Protein AF-0000000079078529 (afdb_homodimer)

Secondary structure (DSSP, 8-state):
----GGG-S--HHHHHHHHHHHHHHHHHH------STHHHHHHHHHHHHHHHHHTTS-TTPPPP--S-HHHHHHHHHHHHHHHHHTTSHHHHHHHHHHHHHHHHHHHHHHHHGGGTTHHHHHTT-TTS---THHHHHHHHHHHT-S-HHHHHHHHHHHHHHHHHHHHH-S-GGGGGGSHHHHHHHHHHHHHTT-SSHHHHHHHHHHHHHH-/----GGG-S--HHHHHHHHHHHHHHHHHH------STHHHHHHHHHHHHHHHHHTTS-TTPPPP--S-HHHHHHHHHHHHHHHHHTTSHHHHHHHHHHHHHHHHHHHHHHHHGGGTTHHHHHTT-TTS---THHHHHHHHHHHT-SSHHHHHHHHHHHHHHHHHHHHH-S-GGGGGGSHHHHHHHHHHHHHTT-SSHHHHHHHHHHHHHH-

Solvent-accessible surface area (backbone atoms only — not comparable to full-atom values): 22325 Å² total; per-residue (Å²): 131,81,77,59,73,86,63,65,39,54,49,73,67,50,50,47,31,43,44,52,36,22,50,51,57,53,55,72,60,51,47,93,65,72,77,51,79,68,34,59,64,56,43,30,57,54,40,47,58,51,52,57,51,48,74,72,46,66,89,77,54,63,61,57,67,50,84,51,56,68,51,32,46,43,51,40,26,26,50,43,44,49,46,53,43,48,54,32,71,84,45,19,76,76,41,44,66,56,49,54,50,49,47,43,48,38,42,55,48,26,69,40,30,74,70,69,42,40,35,68,62,38,39,88,50,68,85,54,42,74,41,35,52,44,57,46,52,42,34,46,52,24,20,52,37,86,48,65,56,40,29,46,41,27,48,55,46,34,42,45,42,42,52,49,46,64,69,41,49,91,48,78,84,50,46,72,72,35,33,48,52,38,50,42,53,52,55,33,53,52,28,50,69,45,90,51,67,55,25,20,50,26,16,50,51,47,48,58,60,51,99,130,81,77,60,78,86,66,66,39,55,50,73,66,49,51,47,31,44,44,50,36,23,50,53,58,53,55,72,59,51,49,93,65,74,78,50,80,68,34,58,63,56,42,29,57,53,40,48,58,50,50,58,53,49,74,74,44,65,88,78,54,62,59,56,67,50,86,51,57,69,50,33,46,43,50,37,26,24,49,42,43,49,46,53,44,49,55,32,71,83,45,17,76,76,39,44,67,59,50,54,49,50,49,44,48,39,43,56,48,26,69,39,31,74,69,70,43,40,35,70,65,42,39,90,51,68,86,54,43,73,41,35,52,45,57,45,52,44,34,47,52,23,19,52,36,84,50,66,55,39,28,48,41,28,48,55,46,34,42,44,40,41,55,50,46,64,68,40,46,91,48,78,83,51,44,72,72,36,33,48,51,37,50,42,52,52,55,33,53,54,29,50,69,44,88,50,67,56,24,18,49,25,15,50,50,46,48,57,59,49,99

Foldseek 3Di:
DPPDPVVPDDDPVVLVVLLVVLLVLLVVQWFPDPPPPVCLVVLQVVLVVLLVVLVVPDLPQAFDDDPPVVLQVSNLSSLLSLLVQCLDPVRVVVCVVVNLVSLLRLLSLRQRVSSVVVLVGNVVPVPRDHHSCSLLVSLLVQLQDPDVSSLVSSLVSLLSSLVNCVSRPPDPVSQCSRNSSVSNLVSLCVQCPDPDPSSNVSSVSSVVSND/DPPPPVVPDDDPVVLVVLLVVLLVLLVVQWFPDPPPPVCLVVLQVVLVVLLVVLVVPDLPQAFDDDPPVVLQVSNLSSLLSLLVQCLDPVRVVVCVVVNLVSLLRLLSLRQRVSSVVVLVGNVVPVPRDHHSCSLLVSLLVQLQDPDVSSLVSSLVSLLSSLVNCVSRPPDPVSQCSRNSSVSNLVSLCVQCPDPDPSSNVSSVSSVVSND

Structure (mmCIF, N/CA/C/O backbo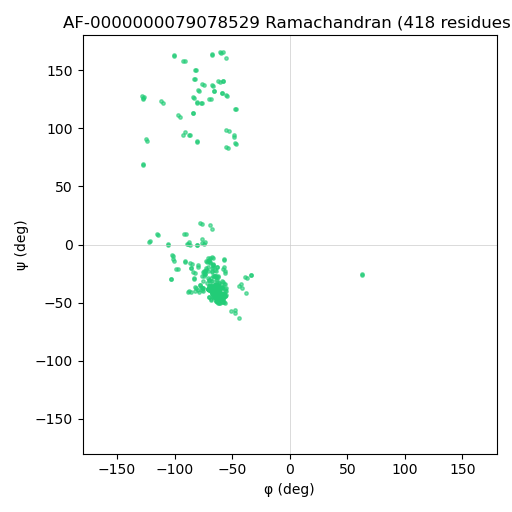ne):
data_AF-0000000079078529-model_v1
#
loop_
_entity.id
_entity.type
_entity.pdbx_description
1 polymer 'Uncharacterized protein'
#
loop_
_atom_site.group_PDB
_atom_site.id
_atom_site.type_symbol
_atom_site.label_atom_id
_atom_site.label_alt_id
_atom_site.label_comp_id
_atom_site.label_asym_id
_atom_site.label_entity_id
_atom_site.label_seq_id
_atom_site.pdbx_PDB_ins_code
_atom_site.Cartn_x
_atom_site.Cartn_y
_atom_site.Cartn_z
_atom_site.occupancy
_atom_site.B_iso_or_equiv
_atom_site.auth_seq_id
_atom_site.auth_comp_id
_atom_site.auth_asym_id
_atom_site.auth_atom_id
_atom_site.pdbx_PDB_model_num
ATOM 1 N N . MET A 1 1 ? 25.922 -17.781 -0.752 1 22.34 1 MET A N 1
ATOM 2 C CA . MET A 1 1 ? 26.016 -16.562 -1.555 1 22.34 1 MET A CA 1
ATOM 3 C C . MET A 1 1 ? 25.609 -15.344 -0.738 1 22.34 1 MET 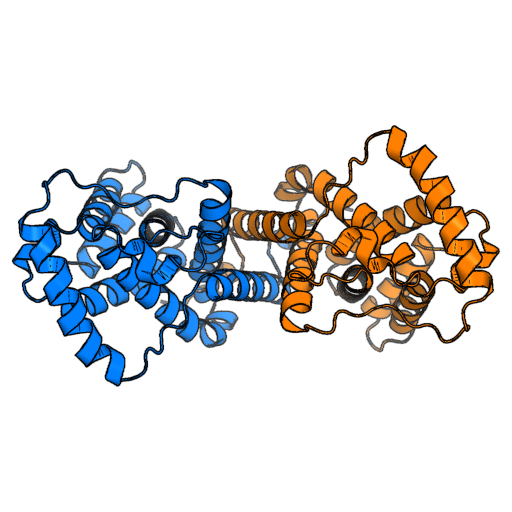A C 1
ATOM 5 O O . 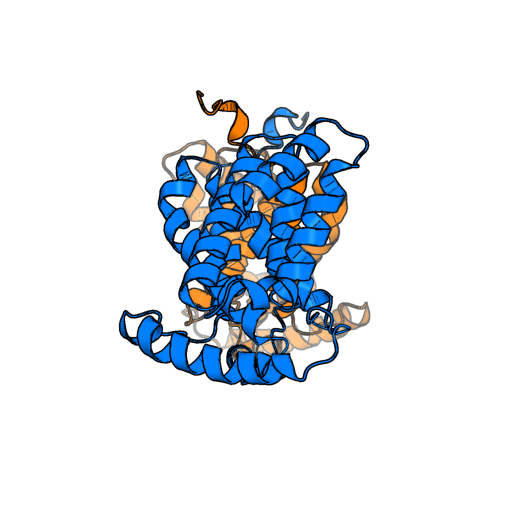MET A 1 1 ? 24.531 -15.312 -0.156 1 22.34 1 MET A O 1
ATOM 9 N N . ARG A 1 2 ? 26.516 -14.625 -0.359 1 27.89 2 ARG A N 1
ATOM 10 C CA . ARG A 1 2 ? 26.422 -13.445 0.49 1 27.89 2 ARG A CA 1
ATOM 11 C C . ARG A 1 2 ? 25.453 -12.422 -0.106 1 27.89 2 ARG A C 1
ATOM 13 O O . ARG A 1 2 ? 25.641 -11.969 -1.239 1 27.89 2 ARG A O 1
ATOM 20 N N . LEU A 1 3 ? 24.297 -12.414 0.372 1 32.12 3 LEU A N 1
ATOM 21 C CA . LEU A 1 3 ? 23.328 -11.375 0.025 1 32.12 3 LEU A CA 1
ATOM 22 C C . LEU A 1 3 ? 23.953 -9.992 0.158 1 32.12 3 LEU A C 1
ATOM 24 O O . LEU A 1 3 ? 24.562 -9.672 1.186 1 32.12 3 LEU A O 1
ATOM 28 N N . ASP A 1 4 ? 24.469 -9.422 -0.833 1 33.41 4 ASP A N 1
ATOM 29 C CA . ASP A 1 4 ? 25.172 -8.148 -0.843 1 33.41 4 ASP A CA 1
ATOM 30 C C . ASP A 1 4 ? 24.406 -7.078 -0.078 1 33.41 4 ASP A C 1
ATOM 32 O O . ASP A 1 4 ? 23.203 -6.895 -0.303 1 33.41 4 ASP A O 1
ATOM 36 N N . PRO A 1 5 ? 24.828 -6.586 0.872 1 38.56 5 PRO A N 1
ATOM 37 C CA . PRO A 1 5 ? 24.328 -5.508 1.723 1 38.56 5 PRO A CA 1
ATOM 38 C C . PRO A 1 5 ? 23.781 -4.324 0.92 1 38.56 5 PRO A C 1
ATOM 40 O O . PRO A 1 5 ? 23.062 -3.48 1.46 1 38.56 5 PRO A O 1
ATOM 43 N N . SER A 1 6 ? 24.438 -4.07 -0.214 1 40.88 6 SER A N 1
ATOM 44 C CA . SER A 1 6 ? 24.156 -2.949 -1.11 1 40.88 6 SER A CA 1
ATOM 45 C C . SER A 1 6 ? 22.719 -2.959 -1.585 1 40.88 6 SER A C 1
ATOM 47 O O . SER A 1 6 ? 22.25 -1.988 -2.182 1 40.88 6 SER A O 1
ATOM 49 N N . HIS A 1 7 ? 22 -4.148 -1.503 1 45.94 7 HIS A N 1
ATOM 50 C CA . HIS A 1 7 ? 20.781 -4.715 -2.074 1 45.94 7 HIS A CA 1
ATOM 51 C C . HIS A 1 7 ? 19.562 -4.352 -1.239 1 45.94 7 HIS A C 1
ATOM 53 O O . HIS A 1 7 ? 18.484 -4.891 -1.453 1 45.94 7 HIS A O 1
ATOM 59 N N . GLN A 1 8 ? 19.922 -3.508 -0.153 1 50.12 8 GLN A N 1
ATOM 60 C CA . GLN A 1 8 ? 18.938 -3.061 0.837 1 50.12 8 GLN A CA 1
ATOM 61 C C . GLN A 1 8 ? 18.016 -1.998 0.256 1 50.12 8 GLN A C 1
ATOM 63 O O . GLN A 1 8 ? 17.203 -1.411 0.978 1 50.12 8 GLN A O 1
ATOM 68 N N . HIS A 1 9 ? 18.219 -1.685 -1.044 1 62.41 9 HIS A N 1
ATOM 69 C CA . HIS A 1 9 ? 17.469 -0.543 -1.572 1 62.41 9 HIS A CA 1
ATOM 70 C C . HIS A 1 9 ? 16.422 -0.987 -2.584 1 62.41 9 HIS A C 1
ATOM 72 O O . HIS A 1 9 ? 16.641 -1.936 -3.34 1 62.41 9 HIS A O 1
ATOM 78 N N . TYR A 1 10 ? 15.281 -0.622 -2.281 1 70.62 10 TYR A N 1
ATOM 79 C CA . TYR A 1 10 ? 14.25 -0.854 -3.285 1 70.62 10 TYR A CA 1
ATOM 80 C C . TYR A 1 10 ? 14.633 -0.214 -4.613 1 70.62 10 TYR A C 1
ATOM 82 O O . TYR A 1 10 ? 15.109 0.92 -4.648 1 70.62 10 TYR A O 1
ATOM 90 N N . SER A 1 11 ? 14.547 -1.06 -5.637 1 77.88 11 SER A N 1
ATOM 91 C CA . SER A 1 11 ? 14.703 -0.55 -6.996 1 77.88 11 SER A CA 1
ATOM 92 C C . SER A 1 11 ? 13.641 0.487 -7.32 1 77.88 11 SER A C 1
ATOM 94 O O . SER A 1 11 ? 12.703 0.687 -6.547 1 77.88 11 SER A O 1
ATOM 96 N N . ALA A 1 12 ? 13.883 1.16 -8.359 1 82 12 ALA A N 1
ATOM 97 C CA . ALA A 1 12 ? 12.938 2.172 -8.828 1 82 12 ALA A CA 1
ATOM 98 C C . ALA A 1 12 ? 11.562 1.562 -9.078 1 82 12 ALA A C 1
ATOM 100 O O . ALA A 1 12 ? 10.539 2.201 -8.828 1 82 12 ALA A O 1
ATOM 101 N N . GLN A 1 13 ? 11.562 0.343 -9.516 1 83.5 13 GLN A N 1
ATOM 102 C CA . GLN A 1 13 ? 10.305 -0.325 -9.828 1 83.5 13 GLN A CA 1
ATOM 103 C C . GLN A 1 13 ? 9.508 -0.625 -8.562 1 83.5 13 GLN A C 1
ATOM 105 O O . GLN A 1 13 ? 8.289 -0.437 -8.531 1 83.5 13 GLN A O 1
ATOM 110 N N . VAL A 1 14 ? 10.195 -1.004 -7.555 1 85.31 14 VAL A N 1
ATOM 111 C CA . VAL A 1 14 ? 9.523 -1.333 -6.305 1 85.31 14 VAL A CA 1
ATOM 112 C C . VAL A 1 14 ? 8.969 -0.062 -5.668 1 85.31 14 VAL A C 1
ATOM 114 O O . VAL A 1 14 ? 7.863 -0.068 -5.113 1 85.31 14 VAL A O 1
ATOM 117 N N . ARG A 1 15 ? 9.727 0.952 -5.781 1 91 15 ARG A N 1
ATOM 118 C CA . ARG A 1 15 ? 9.258 2.232 -5.262 1 91 15 ARG A CA 1
ATOM 119 C C . ARG A 1 15 ? 8 2.689 -5.988 1 91 15 ARG A C 1
ATOM 121 O O . ARG A 1 15 ? 7.09 3.252 -5.375 1 91 15 ARG A O 1
ATOM 128 N N . GLN A 1 16 ? 7.977 2.371 -7.215 1 92.06 16 GLN A N 1
ATOM 129 C CA . GLN A 1 16 ? 6.797 2.725 -7.996 1 92.06 16 GLN A CA 1
ATOM 130 C C . GLN A 1 16 ? 5.59 1.892 -7.57 1 92.06 16 GLN A C 1
ATOM 132 O O . GLN A 1 16 ? 4.469 2.404 -7.5 1 92.06 16 GLN A O 1
ATOM 137 N N . TYR A 1 17 ? 5.809 0.617 -7.289 1 92.88 17 TYR A N 1
ATOM 138 C CA . TYR A 1 17 ? 4.719 -0.209 -6.781 1 92.88 17 TYR A CA 1
ATOM 139 C C . TYR A 1 17 ? 4.168 0.356 -5.477 1 92.88 17 TYR A C 1
ATOM 141 O O . TYR A 1 17 ? 2.951 0.413 -5.281 1 92.88 17 TYR A O 1
ATOM 149 N N . ALA A 1 18 ? 5.07 0.776 -4.645 1 94.56 18 ALA A N 1
ATOM 150 C CA . ALA A 1 18 ? 4.668 1.304 -3.344 1 94.56 18 ALA A CA 1
ATOM 151 C C . ALA A 1 18 ? 3.877 2.6 -3.498 1 94.56 18 ALA A C 1
ATOM 153 O O . ALA A 1 18 ? 2.863 2.801 -2.826 1 94.56 18 ALA A O 1
ATOM 154 N N . MET A 1 19 ? 4.316 3.424 -4.418 1 95.31 19 MET A N 1
ATOM 155 C CA . MET A 1 19 ? 3.639 4.695 -4.652 1 95.31 19 MET A CA 1
ATOM 156 C C . MET A 1 19 ? 2.252 4.469 -5.246 1 95.31 19 MET A C 1
ATOM 158 O O . MET A 1 19 ? 1.281 5.102 -4.824 1 95.31 19 MET A O 1
ATOM 162 N N . GLU A 1 20 ? 2.174 3.559 -6.152 1 95.5 20 GLU A N 1
ATOM 163 C CA . GLU A 1 20 ? 0.879 3.26 -6.758 1 95.5 20 GLU A CA 1
ATOM 164 C C . GLU A 1 20 ? -0.083 2.662 -5.734 1 95.5 20 GLU A C 1
ATOM 166 O O . GLU A 1 20 ? -1.269 3 -5.719 1 95.5 20 GLU A O 1
ATOM 171 N N . LEU A 1 21 ? 0.436 1.828 -4.961 1 95.5 21 LEU A N 1
ATOM 172 C CA . LEU A 1 21 ? -0.383 1.23 -3.914 1 95.5 21 LEU A CA 1
ATOM 173 C C . LEU A 1 21 ? -0.877 2.293 -2.938 1 95.5 21 LEU A C 1
ATOM 175 O O . LEU A 1 21 ? -2.055 2.307 -2.574 1 95.5 21 LEU A O 1
ATOM 179 N N . SER A 1 22 ? -0.012 3.143 -2.504 1 96.06 22 SER A N 1
ATOM 180 C CA . SER A 1 22 ? -0.368 4.238 -1.606 1 96.06 22 SER A CA 1
ATOM 181 C C . SER A 1 22 ? -1.438 5.133 -2.223 1 96.06 22 SER A C 1
ATOM 183 O O . SER A 1 22 ? -2.414 5.488 -1.56 1 96.06 22 SER A O 1
ATOM 185 N N . ARG A 1 23 ? -1.257 5.441 -3.455 1 95.62 23 ARG A N 1
ATOM 186 C CA . ARG A 1 23 ? -2.217 6.281 -4.164 1 95.62 23 ARG A CA 1
ATOM 187 C C . ARG A 1 23 ? -3.592 5.625 -4.207 1 95.62 23 ARG A C 1
ATOM 189 O O . ARG A 1 23 ? -4.605 6.277 -3.938 1 95.62 23 ARG A O 1
ATOM 196 N N . SER A 1 24 ? -3.613 4.371 -4.488 1 93 24 SER A N 1
ATOM 197 C CA . SER A 1 24 ? -4.883 3.656 -4.586 1 93 24 SER A CA 1
ATOM 198 C C . SER A 1 24 ? -5.598 3.607 -3.24 1 93 24 SER A C 1
ATOM 200 O O . SER A 1 24 ? -6.809 3.818 -3.166 1 93 24 SER A O 1
ATOM 202 N N . VAL A 1 25 ? -4.906 3.359 -2.219 1 92.19 25 VAL A N 1
ATOM 203 C CA . VAL A 1 25 ? -5.48 3.26 -0.881 1 92.19 25 VAL A CA 1
ATOM 204 C C . VAL A 1 25 ? -6.043 4.617 -0.459 1 92.19 25 VAL A C 1
ATOM 206 O O . VAL A 1 25 ? -7.168 4.699 0.047 1 92.19 25 VAL A O 1
ATOM 209 N N . LEU A 1 26 ? -5.312 5.672 -0.682 1 92.56 26 LEU A N 1
ATOM 210 C CA . LEU A 1 26 ? -5.746 7.004 -0.277 1 92.56 26 LEU A CA 1
ATOM 211 C C . LEU A 1 26 ? -6.938 7.465 -1.11 1 92.56 26 LEU A C 1
ATOM 213 O O . LEU A 1 26 ? -7.898 8.023 -0.574 1 92.56 26 LEU A O 1
ATOM 217 N N . LEU A 1 27 ? -6.898 7.164 -2.396 1 88.94 27 LEU A N 1
ATOM 218 C CA . LEU A 1 27 ? -7.992 7.555 -3.279 1 88.94 27 LEU A CA 1
ATOM 219 C C . LEU A 1 27 ? -9.281 6.852 -2.887 1 88.94 27 LEU A C 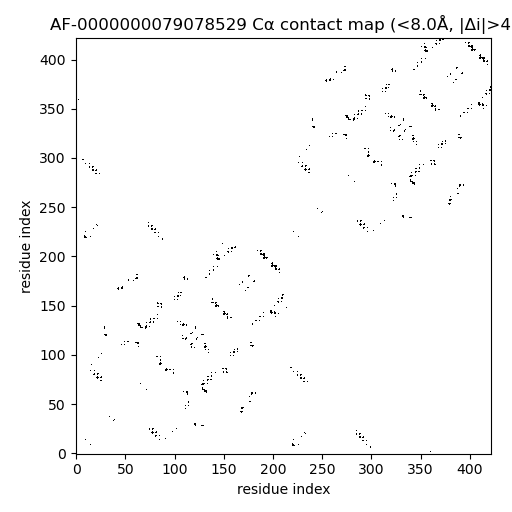1
ATOM 221 O O . LEU A 1 27 ? -10.367 7.422 -3.016 1 88.94 27 LEU A O 1
ATOM 225 N N . SER A 1 28 ? -9.133 5.621 -2.43 1 84.06 28 SER A N 1
ATOM 226 C CA . SER A 1 28 ? -10.32 4.859 -2.061 1 84.06 28 SER A CA 1
ATOM 227 C C . SER A 1 28 ? -11.016 5.473 -0.847 1 84.06 28 SER A C 1
ATOM 229 O O . SER A 1 28 ? -12.188 5.188 -0.586 1 84.06 28 SER A O 1
ATOM 231 N N . SER A 1 29 ? -10.336 6.309 -0.118 1 82.19 29 SER A N 1
ATOM 232 C CA . SER A 1 29 ? -10.883 6.891 1.102 1 82.19 29 SER A CA 1
ATOM 233 C C . SER A 1 29 ? -11.352 8.32 0.868 1 82.19 29 SER A C 1
ATOM 235 O O . SER A 1 29 ? -11.961 8.938 1.751 1 82.19 29 SER A O 1
ATOM 237 N N . PHE A 1 30 ? -11 8.836 -0.329 1 79 30 PHE A N 1
ATOM 238 C CA . PHE A 1 30 ? -11.391 10.211 -0.626 1 79 30 PHE A CA 1
ATOM 239 C C . PHE A 1 30 ? -12.844 10.273 -1.091 1 79 30 PHE A C 1
ATOM 241 O O . PHE A 1 30 ? -13.273 9.461 -1.902 1 79 30 PHE A O 1
ATOM 248 N N . ALA A 1 31 ? -13.594 10.992 -0.436 1 66.69 31 ALA A N 1
ATOM 249 C CA . ALA A 1 31 ? -14.914 11.305 -0.97 1 66.69 31 ALA A CA 1
ATOM 250 C C . ALA A 1 31 ? -14.812 12.18 -2.217 1 66.69 31 ALA A C 1
ATOM 252 O O . ALA A 1 31 ? -13.836 12.914 -2.387 1 66.69 31 ALA A O 1
ATOM 253 N N . PRO A 1 32 ? -15.68 11.758 -3.18 1 54.84 32 PRO A N 1
ATOM 254 C CA . PRO A 1 32 ? -15.648 12.609 -4.367 1 54.84 32 PRO A CA 1
ATOM 255 C C . PRO A 1 32 ? -15.719 14.102 -4.027 1 54.84 32 PRO A C 1
ATOM 257 O O . PRO A 1 32 ? -16.641 14.531 -3.322 1 54.84 32 PRO A O 1
ATOM 260 N N . LEU A 1 33 ? -14.664 14.68 -3.793 1 51.28 33 LEU A N 1
ATOM 261 C CA . LEU A 1 33 ? -14.695 16.125 -3.639 1 51.28 33 LEU A CA 1
ATOM 262 C C . LEU A 1 33 ? -14.422 16.828 -4.969 1 51.28 33 LEU A C 1
ATOM 264 O O . LEU A 1 33 ? -13.484 16.469 -5.68 1 51.28 33 LEU A O 1
ATOM 268 N N . ASP A 1 34 ? -15.375 17.203 -5.719 1 45.44 34 ASP A N 1
ATOM 269 C CA . ASP A 1 34 ? -15.141 18.047 -6.879 1 45.44 34 ASP A CA 1
ATOM 270 C C . ASP A 1 34 ? -14.375 19.312 -6.488 1 45.44 34 ASP A C 1
ATOM 272 O O . ASP A 1 34 ? -14.93 20.219 -5.879 1 45.44 34 ASP A O 1
ATOM 276 N N . PHE A 1 35 ? -13.117 19.25 -6.398 1 47.12 35 PHE A N 1
ATOM 277 C CA . PHE A 1 35 ? -12.281 20.406 -6.09 1 47.12 35 PHE A CA 1
ATOM 278 C C . PHE A 1 35 ? -12.312 21.406 -7.238 1 47.12 35 PHE A C 1
ATOM 280 O O . PHE A 1 35 ? -11.391 22.219 -7.383 1 47.12 35 PHE A O 1
ATOM 287 N N . SER A 1 36 ? -13.141 21.297 -8.109 1 44.78 36 SER A N 1
ATOM 288 C CA . SER A 1 36 ? -13.227 22.359 -9.117 1 44.78 36 SER A CA 1
ATOM 289 C C . SER A 1 36 ? -13.422 23.719 -8.469 1 44.78 36 SER A C 1
ATOM 291 O O . SER A 1 36 ? -13.719 23.812 -7.273 1 44.78 36 SER A O 1
ATOM 293 N N . GLU A 1 37 ? -13.133 24.812 -9.188 1 46.78 37 GLU A N 1
ATOM 294 C CA . GLU A 1 37 ? -13.203 26.234 -8.852 1 46.78 37 GLU A CA 1
ATOM 295 C C . GLU A 1 37 ? -14.422 26.531 -7.98 1 46.78 37 GLU A C 1
ATOM 297 O O . GLU A 1 37 ? -14.352 27.344 -7.062 1 46.78 37 GLU A O 1
ATOM 302 N N . LYS A 1 38 ? -15.477 26.016 -8.211 1 48.19 38 LYS A N 1
ATOM 303 C CA . LYS A 1 38 ? -16.75 26.25 -7.543 1 48.19 38 LYS A CA 1
ATOM 304 C C . LYS A 1 38 ? -16.703 25.766 -6.094 1 48.19 38 LYS A C 1
ATOM 306 O O . LYS A 1 38 ? -17.484 26.234 -5.258 1 48.19 38 LYS A O 1
ATOM 311 N N . TRP A 1 39 ? -15.773 25 -5.848 1 50.97 39 TRP A N 1
ATOM 312 C CA . TRP A 1 39 ? -15.625 24.453 -4.504 1 50.97 39 TRP A CA 1
ATOM 313 C C . TRP A 1 39 ? -15.156 25.516 -3.527 1 50.97 39 TRP A C 1
ATOM 315 O O . TRP A 1 39 ? -15.539 25.516 -2.354 1 50.97 39 TRP A O 1
ATOM 325 N N . GLU A 1 40 ? -14.312 26.484 -4.055 1 56.69 40 GLU A N 1
ATOM 326 C CA . GLU A 1 40 ? -13.766 27.516 -3.178 1 56.69 40 GLU A CA 1
ATOM 327 C C . GLU A 1 40 ? -14.875 28.391 -2.604 1 56.69 40 GLU A C 1
ATOM 329 O O . GLU A 1 40 ? -14.867 28.703 -1.41 1 56.69 40 GLU A O 1
ATOM 334 N N . ILE A 1 41 ? -15.727 28.781 -3.523 1 56.78 41 ILE A N 1
ATOM 335 C CA . ILE A 1 41 ? -16.766 29.688 -3.057 1 56.78 41 ILE A CA 1
ATOM 336 C C . ILE A 1 41 ? -17.719 28.938 -2.123 1 56.78 41 ILE A C 1
ATOM 338 O O . ILE A 1 41 ? -18.016 29.422 -1.025 1 56.78 41 ILE A O 1
ATOM 342 N N . GLY A 1 42 ? -18.109 27.875 -2.469 1 61.5 42 GLY A N 1
ATOM 343 C CA . GLY A 1 42 ? -19.047 27.109 -1.662 1 61.5 42 GLY A CA 1
ATOM 344 C C . GLY A 1 42 ? -18.406 26.516 -0.417 1 61.5 42 GLY A C 1
ATOM 345 O O . GLY A 1 42 ? -19.062 26.391 0.619 1 61.5 42 GLY A O 1
ATOM 346 N N . LEU A 1 43 ? -17.188 26.422 -0.446 1 67.06 43 LEU A N 1
ATOM 347 C CA . LEU A 1 43 ? -16.469 25.828 0.676 1 67.06 43 LEU A CA 1
ATOM 348 C C . LEU A 1 43 ? -16.312 26.828 1.817 1 67.06 43 LEU A C 1
ATOM 350 O O . LEU A 1 43 ? -16.547 26.5 2.98 1 67.06 43 LEU A O 1
ATOM 354 N N . LYS A 1 44 ? -16.047 28.047 1.345 1 71.44 44 LYS A N 1
ATOM 355 C CA . LYS A 1 44 ? -15.859 29.078 2.365 1 71.44 44 LYS A CA 1
ATOM 356 C C . LYS A 1 44 ? -17.125 29.266 3.189 1 71.44 44 LYS A C 1
ATOM 358 O O . LYS A 1 44 ? -17.062 29.391 4.414 1 71.44 44 LYS A O 1
ATOM 363 N N . ASP A 1 45 ? -18.219 29.359 2.486 1 72.69 45 ASP A N 1
ATOM 364 C CA . ASP A 1 45 ? -19.469 29.562 3.189 1 72.69 45 ASP A CA 1
ATOM 365 C C . ASP A 1 45 ? -19.797 28.391 4.109 1 72.69 45 ASP A C 1
ATOM 367 O O . ASP A 1 45 ? -20.266 28.578 5.23 1 72.69 45 ASP A O 1
ATOM 371 N N . ARG A 1 46 ? -19.484 27.25 3.654 1 72.44 46 ARG A N 1
ATOM 372 C CA . ARG A 1 46 ? -19.734 26.047 4.438 1 72.44 46 ARG A CA 1
ATOM 373 C C . ARG A 1 46 ? -18.859 26 5.676 1 72.44 46 ARG A C 1
ATOM 375 O O . ARG A 1 46 ? -19.312 25.656 6.77 1 72.44 46 ARG A O 1
ATOM 382 N N . PHE A 1 47 ? -17.75 26.453 5.48 1 78.5 47 PHE A N 1
ATOM 383 C CA . PHE A 1 47 ? -16.797 26.438 6.586 1 78.5 47 PHE A CA 1
ATOM 384 C C . PHE A 1 47 ? -17.125 27.531 7.598 1 78.5 47 PHE A C 1
ATOM 386 O O . PHE A 1 47 ? -17.016 27.312 8.805 1 78.5 47 PHE A O 1
ATOM 393 N N . MET A 1 48 ? -17.547 28.609 7.062 1 76.62 48 MET A N 1
ATOM 394 C CA . MET A 1 48 ? -17.922 29.688 7.957 1 76.62 48 MET A CA 1
ATOM 395 C C . MET A 1 48 ? -19.047 29.266 8.891 1 76.62 48 MET A C 1
ATOM 397 O O . MET A 1 48 ? -19.016 29.562 10.086 1 76.62 48 MET A O 1
ATOM 401 N N . GLU A 1 49 ? -19.938 28.641 8.352 1 76 49 GLU A N 1
ATOM 402 C CA . GLU A 1 49 ? -21.047 28.156 9.164 1 76 49 GLU A CA 1
ATOM 403 C C . GLU A 1 49 ? -20.562 27.156 10.219 1 76 49 GLU A C 1
ATOM 405 O O . GLU A 1 49 ? -21.016 27.188 11.359 1 76 49 GLU A O 1
ATOM 410 N N . GLN A 1 50 ? -19.688 26.344 9.867 1 75.5 50 GLN A N 1
ATOM 411 C CA . GLN A 1 50 ? -19.188 25.328 10.773 1 75.5 50 GLN A CA 1
ATOM 412 C C . GLN A 1 50 ? -18.344 25.938 11.883 1 75.5 50 GLN A C 1
ATOM 414 O O . GLN A 1 50 ? -18.406 25.5 13.031 1 75.5 50 GLN A O 1
ATOM 419 N N . PHE A 1 51 ? -17.641 26.922 11.562 1 77.81 51 PHE A N 1
ATOM 420 C CA . PHE A 1 51 ? -16.75 27.547 12.539 1 77.81 51 PHE A CA 1
ATOM 421 C C . PHE A 1 51 ? -17.547 28.375 13.547 1 77.81 51 PHE A C 1
ATOM 423 O O . PHE A 1 51 ? -17.094 28.594 14.672 1 77.81 51 PHE A O 1
ATOM 430 N N . LYS A 1 52 ? -18.688 28.766 13.055 1 75.25 52 LYS A N 1
ATOM 431 C CA . LYS A 1 52 ? -19.578 29.438 14.008 1 75.25 52 LYS A CA 1
ATOM 432 C C . LYS A 1 52 ? -19.969 28.5 15.148 1 75.25 52 LYS A C 1
ATOM 434 O O . LYS A 1 52 ? -20.125 28.938 16.281 1 75.25 52 LYS A O 1
ATOM 439 N N . ARG A 1 53 ? -19.938 27.312 14.797 1 72.69 53 ARG A N 1
ATOM 440 C CA . ARG A 1 53 ? -20.281 26.312 15.812 1 72.69 53 ARG A CA 1
ATOM 441 C C . ARG A 1 53 ? -19.141 26.109 16.797 1 72.69 53 ARG A C 1
ATOM 443 O O . ARG A 1 53 ? -19.359 25.703 17.938 1 72.69 53 ARG A O 1
ATOM 450 N N . LEU A 1 54 ? -18.016 26.344 16.375 1 72.88 54 LEU A N 1
ATOM 451 C CA . LEU A 1 54 ? -16.812 26.219 17.219 1 72.88 54 LEU A CA 1
ATOM 452 C C . LEU A 1 54 ? -16.812 27.281 18.312 1 72.88 54 LEU A C 1
ATOM 454 O O . LEU A 1 54 ? -16.266 27.047 19.391 1 72.88 54 LEU A O 1
ATOM 458 N N . GLU A 1 55 ? -17.406 28.375 17.891 1 68.88 55 GLU A N 1
ATOM 459 C CA . GLU A 1 55 ? -17.438 29.453 18.875 1 68.88 55 GLU A CA 1
ATOM 460 C C . GLU A 1 55 ? -18.109 29 20.172 1 68.88 55 GLU A C 1
ATOM 462 O O . GLU A 1 55 ? -17.75 29.469 21.25 1 68.88 55 GLU A O 1
ATOM 467 N N . ASN A 1 56 ? -18.891 28.047 20 1 66.75 56 ASN A N 1
ATOM 468 C CA . ASN A 1 56 ? -19.609 27.562 21.172 1 66.75 56 ASN A CA 1
ATOM 469 C C . ASN A 1 56 ? -19.047 26.234 21.672 1 66.75 56 ASN A C 1
ATOM 471 O O . ASN A 1 56 ? -19.547 25.672 22.641 1 66.75 56 ASN A O 1
ATOM 475 N N . ALA A 1 57 ? -18.047 25.812 20.953 1 66.31 57 ALA A N 1
ATOM 476 C CA . ALA A 1 57 ? -17.484 24.516 21.344 1 66.31 57 ALA A CA 1
ATOM 477 C C . ALA A 1 57 ? -16.5 24.672 22.484 1 66.31 57 ALA A C 1
ATOM 479 O O . ALA A 1 57 ? -15.828 25.703 22.609 1 66.31 57 ALA A O 1
ATOM 480 N N . PRO A 1 58 ? -16.531 23.656 23.406 1 65.56 58 PRO A N 1
ATOM 481 C CA . PRO A 1 58 ? -15.57 23.703 24.5 1 65.56 58 PRO A CA 1
ATOM 482 C C . PRO A 1 58 ? -14.117 23.734 24.016 1 65.56 58 PRO A C 1
ATOM 484 O O . PRO A 1 58 ? -13.797 23.172 22.969 1 65.56 58 PRO A O 1
ATOM 487 N N . ASP A 1 59 ? -13.383 24.484 24.672 1 64.25 59 ASP A N 1
ATOM 488 C CA . ASP A 1 59 ? -11.961 24.594 24.375 1 64.25 59 ASP A CA 1
ATOM 489 C C . ASP A 1 59 ? -11.266 23.234 24.453 1 64.25 59 ASP A C 1
ATOM 491 O O . ASP A 1 59 ? -10.172 23.062 23.922 1 64.25 59 ASP A O 1
ATOM 495 N N . SER A 1 60 ? -11.938 22.266 25 1 67.25 60 SER A N 1
ATOM 496 C CA . SER A 1 60 ? -11.305 20.969 25.266 1 67.25 60 SER A CA 1
ATOM 497 C C . SER A 1 60 ? -11.5 20.016 24.094 1 67.25 60 SER A C 1
ATOM 499 O O . SER A 1 60 ? -11.062 18.859 24.156 1 67.25 60 SER A O 1
ATOM 501 N N . CYS A 1 61 ? -11.969 20.562 23.141 1 68.62 61 CYS A N 1
ATOM 502 C CA . CYS A 1 61 ? -12.219 19.672 22.016 1 68.62 61 CYS A CA 1
ATOM 503 C C . CYS A 1 61 ? -10.914 19.172 21.406 1 68.62 61 CYS A C 1
ATOM 505 O O . CYS A 1 61 ? -10 19.969 21.172 1 68.62 61 CYS A O 1
ATOM 507 N N . THR A 1 62 ? -10.828 17.828 21.328 1 79.12 62 THR A N 1
ATOM 508 C CA . THR A 1 62 ? -9.625 17.219 20.781 1 79.12 62 THR A CA 1
ATOM 509 C C . THR A 1 62 ? -9.844 16.781 19.328 1 79.12 62 THR A C 1
ATOM 511 O O . THR A 1 62 ? -10.977 16.781 18.844 1 79.12 62 THR A O 1
ATOM 514 N N . VAL A 1 63 ? -8.789 16.562 18.688 1 83.31 63 VAL A N 1
ATOM 515 C CA . VAL A 1 63 ? -8.836 16.125 17.297 1 83.31 63 VAL A CA 1
ATOM 516 C C . VAL A 1 63 ? -9.547 14.781 17.203 1 83.31 63 VAL A C 1
ATOM 518 O O . VAL A 1 63 ? -9.391 13.922 18.062 1 83.31 63 VAL A O 1
ATOM 521 N N . PHE A 1 64 ? -10.289 14.672 16.234 1 83.25 64 PHE A N 1
ATOM 522 C CA . PHE A 1 64 ? -10.953 13.398 15.977 1 83.25 64 PHE A CA 1
ATOM 523 C C . PHE A 1 64 ? -9.938 12.328 15.617 1 83.25 64 PHE A C 1
ATOM 525 O O . PHE A 1 64 ? -9.008 12.57 14.844 1 83.25 64 PHE A O 1
ATOM 532 N N . ARG A 1 65 ? -10.109 11.258 16.25 1 85.25 65 ARG A N 1
ATOM 533 C CA . ARG A 1 65 ? -9.25 10.109 15.938 1 85.25 65 ARG A CA 1
ATOM 534 C C . ARG A 1 65 ? -10.086 8.867 15.641 1 85.25 65 ARG A C 1
ATOM 536 O O . ARG A 1 65 ? -10.953 8.492 16.438 1 85.25 65 ARG A O 1
ATOM 543 N N . CYS A 1 66 ? -9.781 8.352 14.508 1 84.94 66 CYS A N 1
ATOM 544 C CA . CYS A 1 66 ? -10.484 7.129 14.125 1 84.94 66 CYS A CA 1
ATOM 545 C C . CYS A 1 66 ? -10.25 6.023 15.148 1 84.94 66 CYS A C 1
ATOM 547 O O . CYS A 1 66 ? -9.109 5.75 15.523 1 84.94 66 CYS A O 1
ATOM 549 N N . ALA A 1 67 ? -11.328 5.414 15.57 1 83 67 ALA A N 1
ATOM 550 C CA . ALA A 1 67 ? -11.273 4.379 16.594 1 83 67 ALA A CA 1
ATOM 551 C C . ALA A 1 67 ? -10.703 3.078 16.047 1 83 67 ALA A C 1
ATOM 553 O O . ALA A 1 67 ? -10.156 2.264 16.781 1 83 67 ALA A O 1
ATOM 554 N N . ARG A 1 68 ? -10.766 2.861 14.773 1 86.56 68 ARG A N 1
ATOM 555 C CA . ARG A 1 68 ? -10.242 1.653 14.148 1 86.56 68 ARG A CA 1
ATOM 556 C C . ARG A 1 68 ? -8.766 1.816 13.805 1 86.56 68 ARG A C 1
ATOM 558 O O . ARG A 1 68 ? -8.422 2.234 12.695 1 86.56 68 ARG A O 1
ATOM 565 N N . GLU A 1 69 ? -7.98 1.371 14.719 1 86.44 69 GLU A N 1
ATOM 566 C CA . GLU A 1 69 ? -6.543 1.622 14.633 1 86.44 69 GLU A CA 1
ATOM 567 C C . GLU A 1 69 ? -5.934 0.937 13.414 1 86.44 69 GLU A C 1
ATOM 569 O O . GLU A 1 69 ? -4.977 1.447 12.828 1 86.44 69 GLU A O 1
ATOM 574 N N . GLY A 1 70 ? -6.461 -0.203 13.078 1 85.75 70 GLY A N 1
ATOM 575 C CA . GLY A 1 70 ? -5.98 -0.889 11.891 1 85.75 70 GLY A CA 1
ATOM 576 C C . GLY A 1 70 ? -6.195 -0.096 10.609 1 85.75 70 GLY A C 1
ATOM 577 O O . GLY A 1 70 ? -5.262 0.088 9.828 1 85.75 70 GLY A O 1
ATOM 578 N N . ASP A 1 71 ? -7.352 0.392 10.477 1 85.81 71 ASP A N 1
ATOM 579 C CA . ASP A 1 71 ? -7.676 1.199 9.305 1 85.81 71 ASP A CA 1
ATOM 580 C C . ASP A 1 71 ? -6.867 2.494 9.289 1 85.81 71 ASP A C 1
ATOM 582 O O . ASP A 1 71 ? -6.355 2.9 8.25 1 85.81 71 ASP A O 1
ATOM 586 N N . ARG A 1 72 ? -6.789 3.055 10.422 1 90.44 72 ARG A N 1
ATOM 587 C CA . ARG A 1 72 ? -6.012 4.281 10.539 1 90.44 72 ARG A CA 1
ATOM 588 C C . ARG A 1 72 ? -4.555 4.047 10.148 1 90.44 72 ARG A C 1
ATOM 590 O O . ARG A 1 72 ? -3.955 4.863 9.445 1 90.44 72 ARG A O 1
ATOM 597 N N . GLY A 1 73 ? -4.055 2.955 10.602 1 92.38 73 GLY A N 1
ATOM 598 C CA . GLY A 1 73 ? -2.676 2.598 10.305 1 92.38 73 GLY A CA 1
ATOM 599 C C . GLY A 1 73 ? -2.412 2.41 8.82 1 92.38 73 GLY A C 1
ATOM 600 O O . GLY A 1 73 ? -1.358 2.805 8.32 1 92.38 73 GLY A O 1
ATOM 601 N N . VAL A 1 74 ? -3.354 1.875 8.148 1 93.06 74 VAL A N 1
ATOM 602 C CA . VAL A 1 74 ? -3.229 1.654 6.711 1 93.06 74 VAL A CA 1
ATOM 603 C C . VAL A 1 74 ? -3.1 2.994 5.992 1 93.06 74 VAL A C 1
ATOM 605 O O . VAL A 1 74 ? -2.219 3.17 5.145 1 93.06 74 VAL A O 1
ATOM 608 N N . HIS A 1 75 ? -3.896 3.889 6.348 1 94.19 75 HIS A N 1
ATOM 609 C CA . HIS A 1 75 ? -3.859 5.203 5.715 1 94.19 75 HIS A CA 1
ATOM 610 C C . HIS A 1 75 ? -2.613 5.977 6.125 1 94.19 75 HIS A C 1
ATOM 612 O O . HIS A 1 75 ? -2.027 6.695 5.312 1 94.19 75 HIS A O 1
ATOM 618 N N . SER A 1 76 ? -2.289 5.801 7.363 1 95.44 76 SER A N 1
ATOM 619 C CA . SER A 1 76 ? -1.066 6.445 7.832 1 95.44 76 SER A CA 1
ATOM 620 C C . SER A 1 76 ? 0.154 5.938 7.074 1 95.44 76 SER A C 1
ATOM 622 O O . SER A 1 76 ? 1.002 6.727 6.652 1 95.44 76 SER A O 1
ATOM 624 N N . ASP A 1 77 ? 0.216 4.66 6.883 1 95.38 77 ASP A N 1
ATOM 625 C CA . ASP A 1 77 ? 1.322 4.078 6.129 1 95.38 77 ASP A CA 1
ATOM 626 C C . ASP A 1 77 ? 1.316 4.562 4.68 1 95.38 77 ASP A C 1
ATOM 628 O O . ASP A 1 77 ? 2.369 4.875 4.121 1 95.38 77 ASP A O 1
ATOM 632 N N . ALA A 1 78 ? 0.189 4.594 4.109 1 96.56 78 ALA A N 1
ATOM 633 C CA . ALA A 1 78 ? 0.068 5.062 2.73 1 96.56 78 ALA A CA 1
ATOM 634 C C . ALA A 1 78 ? 0.544 6.508 2.6 1 96.56 78 ALA A C 1
ATOM 636 O O . ALA A 1 78 ? 1.286 6.84 1.674 1 96.56 78 ALA A O 1
ATOM 637 N N . LEU A 1 79 ? 0.144 7.262 3.518 1 96.94 79 LEU A N 1
ATOM 638 C CA . LEU A 1 79 ? 0.528 8.672 3.49 1 96.94 79 LEU A CA 1
ATOM 639 C C . LEU A 1 79 ? 2.037 8.828 3.654 1 96.94 79 LEU A C 1
ATOM 641 O O . LEU A 1 79 ? 2.656 9.648 2.977 1 96.94 79 LEU A O 1
ATOM 645 N N . MET A 1 80 ? 2.613 8.023 4.508 1 96.06 80 MET A N 1
ATOM 646 C CA . MET A 1 80 ? 4.055 8.094 4.734 1 96.06 80 MET A CA 1
ATOM 647 C C . MET A 1 80 ? 4.82 7.699 3.48 1 96.06 80 MET A C 1
ATOM 649 O O . MET A 1 80 ? 5.852 8.297 3.162 1 96.06 80 MET A O 1
ATOM 653 N N . ILE A 1 81 ? 4.363 6.746 2.807 1 95.75 81 ILE A N 1
ATOM 654 C CA . ILE A 1 81 ? 4.988 6.344 1.553 1 95.75 81 ILE A CA 1
ATOM 655 C C . ILE A 1 81 ? 4.941 7.496 0.556 1 95.75 81 ILE A C 1
ATOM 657 O O . ILE A 1 81 ? 5.922 7.77 -0.14 1 95.75 81 ILE A O 1
ATOM 661 N N . LEU A 1 82 ? 3.848 8.164 0.521 1 96.31 82 LEU A N 1
ATOM 662 C CA . LEU A 1 82 ? 3.693 9.305 -0.378 1 96.31 82 LEU A CA 1
ATOM 663 C C . LEU A 1 82 ? 4.668 10.422 -0.015 1 96.31 82 LEU A C 1
ATOM 665 O O . LEU A 1 82 ? 5.34 10.969 -0.889 1 96.31 82 LEU A O 1
ATOM 669 N N . PHE A 1 83 ? 4.789 10.734 1.248 1 95.62 83 PHE A N 1
ATOM 670 C CA . PHE A 1 83 ? 5.715 11.766 1.717 1 95.62 83 PHE A CA 1
ATOM 671 C C . PHE A 1 83 ? 7.148 11.406 1.351 1 95.62 83 PHE A C 1
ATOM 673 O O . PHE A 1 83 ? 7.926 12.273 0.952 1 95.62 83 PHE A O 1
ATOM 680 N N . CYS A 1 84 ? 7.434 10.117 1.442 1 92.06 84 CYS A N 1
ATOM 681 C CA . CYS A 1 84 ? 8.789 9.672 1.156 1 92.06 84 CYS A CA 1
ATOM 682 C C . CYS A 1 84 ? 9.039 9.609 -0.346 1 92.06 84 CYS A C 1
ATOM 684 O O . CYS A 1 84 ? 10.148 9.891 -0.81 1 92.06 84 CYS A O 1
ATOM 686 N N . GLY A 1 85 ? 8.078 9.266 -1.046 1 92.19 85 GLY A N 1
ATOM 687 C CA . GLY A 1 85 ? 8.227 9.039 -2.475 1 92.19 85 GLY A CA 1
ATOM 688 C C . GLY A 1 85 ? 8.469 10.312 -3.262 1 92.19 85 GLY A C 1
ATOM 689 O O . GLY A 1 85 ? 9.156 10.297 -4.281 1 92.19 85 GLY A O 1
ATOM 690 N N . ILE A 1 86 ? 7.945 11.406 -2.809 1 91.75 86 ILE A N 1
ATOM 691 C CA . ILE A 1 86 ? 8.039 12.648 -3.572 1 91.75 86 ILE A CA 1
ATOM 692 C C . ILE A 1 86 ? 9.414 13.281 -3.355 1 91.75 86 ILE A C 1
ATOM 694 O O . ILE A 1 86 ? 9.727 14.32 -3.951 1 91.75 86 ILE A O 1
ATOM 698 N N . VAL A 1 87 ? 10.219 12.625 -2.547 1 86.25 87 VAL A N 1
ATOM 699 C CA . VAL A 1 87 ? 11.578 13.102 -2.297 1 86.25 87 VAL A CA 1
ATOM 700 C C . VAL A 1 87 ? 12.461 12.789 -3.5 1 86.25 87 VAL A C 1
ATOM 702 O O . VAL A 1 87 ? 13.297 13.609 -3.893 1 86.25 87 VAL A O 1
ATOM 705 N N . GLY A 1 88 ? 12.312 11.625 -4.102 1 83.62 88 GLY A N 1
ATOM 706 C CA . GLY A 1 88 ? 13.078 11.242 -5.273 1 83.62 88 GLY A CA 1
ATOM 707 C C . GLY A 1 88 ? 12.625 11.93 -6.543 1 83.62 88 GLY A C 1
ATOM 708 O O . GLY A 1 88 ? 11.422 11.992 -6.82 1 83.62 88 GLY A O 1
ATOM 709 N N . LYS A 1 89 ? 13.539 12.344 -7.297 1 83.62 89 LYS A N 1
ATOM 710 C CA . LYS A 1 89 ? 13.234 13.117 -8.492 1 83.62 89 LYS A CA 1
ATOM 711 C C . LYS A 1 89 ? 12.406 12.305 -9.484 1 83.62 89 LYS A C 1
ATOM 713 O O . LYS A 1 89 ? 11.484 12.828 -10.109 1 83.62 89 LYS A O 1
ATOM 718 N N . ASP A 1 90 ? 12.727 11.094 -9.594 1 85.88 90 ASP A N 1
ATOM 719 C CA . ASP A 1 90 ? 12.094 10.234 -10.586 1 85.88 90 ASP A CA 1
ATOM 720 C C . ASP A 1 90 ? 10.602 10.07 -10.305 1 85.88 90 ASP A C 1
ATOM 722 O O . ASP A 1 90 ? 9.781 10.094 -11.227 1 85.88 90 ASP A O 1
ATOM 726 N N . LEU A 1 91 ? 10.297 10.039 -9.023 1 90.56 91 LEU A N 1
ATOM 727 C CA . LEU A 1 91 ? 8.891 9.797 -8.695 1 90.56 91 LEU A CA 1
ATOM 728 C C . LEU A 1 91 ? 8.172 11.109 -8.391 1 90.56 91 LEU A C 1
ATOM 730 O O . LEU A 1 91 ? 6.945 11.188 -8.492 1 90.56 91 LEU A O 1
ATOM 734 N N . ARG A 1 92 ? 8.891 12.117 -8.055 1 92.19 92 ARG A N 1
ATOM 735 C CA . ARG A 1 92 ? 8.297 13.406 -7.715 1 92.19 92 ARG A CA 1
ATOM 736 C C . ARG A 1 92 ? 7.461 13.953 -8.875 1 92.19 92 ARG A C 1
ATOM 738 O O . ARG A 1 92 ? 6.32 14.375 -8.68 1 92.19 92 ARG A O 1
ATOM 745 N N . SER A 1 93 ? 7.996 13.859 -10.023 1 93.12 93 SER A N 1
ATOM 746 C CA . SER A 1 93 ? 7.312 14.406 -11.188 1 93.12 93 SER A CA 1
ATOM 747 C C . SER A 1 93 ? 5.969 13.719 -11.422 1 93.12 93 SER A C 1
ATOM 749 O O . SER A 1 93 ? 5 14.367 -11.828 1 93.12 93 SER A O 1
ATOM 751 N N . LYS A 1 94 ? 5.918 12.547 -11.125 1 93.25 94 LYS A N 1
ATOM 752 C CA . LYS A 1 94 ? 4.723 11.758 -11.398 1 93.25 94 LYS A CA 1
ATOM 753 C C . LYS A 1 94 ? 3.68 11.93 -10.297 1 93.25 94 LYS A C 1
ATOM 755 O O . LYS A 1 94 ? 2.477 11.883 -10.562 1 93.25 94 LYS A O 1
ATOM 760 N N . TYR A 1 95 ? 4.168 12.203 -9.062 1 95.81 95 TYR A N 1
ATOM 761 C CA . TYR A 1 95 ? 3.211 12.039 -7.977 1 95.81 95 TYR A CA 1
ATOM 762 C C . TYR A 1 95 ? 3.035 13.336 -7.199 1 95.81 95 TYR A C 1
ATOM 764 O O . TYR A 1 95 ? 2.221 13.414 -6.277 1 95.81 95 TYR A O 1
ATOM 772 N N . ILE A 1 96 ? 3.645 14.422 -7.551 1 95.25 96 ILE A N 1
ATOM 773 C CA . ILE A 1 96 ? 3.631 15.656 -6.766 1 95.25 96 ILE A CA 1
ATOM 774 C C . ILE A 1 96 ? 2.227 16.25 -6.766 1 95.25 96 ILE A C 1
ATOM 776 O O . ILE A 1 96 ? 1.766 16.766 -5.746 1 95.25 96 ILE A O 1
ATOM 780 N N . LYS A 1 97 ? 1.539 16.172 -7.863 1 94.38 97 LYS A N 1
ATOM 781 C CA . LYS A 1 97 ? 0.18 16.703 -7.918 1 94.38 97 LYS A CA 1
ATOM 782 C C . LYS A 1 97 ? -0.749 15.945 -6.98 1 94.38 97 LYS A C 1
ATOM 784 O O . LYS A 1 97 ? -1.579 16.547 -6.293 1 94.38 97 LYS A O 1
ATOM 789 N N . PHE A 1 98 ? -0.589 14.695 -7.004 1 95.31 98 PHE A N 1
ATOM 790 C CA . PHE A 1 98 ? -1.405 13.875 -6.113 1 95.31 98 PHE A CA 1
ATOM 791 C C . PHE A 1 98 ? -1.069 14.164 -4.656 1 95.31 98 PHE A C 1
ATOM 793 O O . PHE A 1 98 ? -1.962 14.227 -3.809 1 95.31 98 PHE A O 1
ATOM 800 N N . PHE A 1 99 ? 0.206 14.328 -4.387 1 96.5 99 PHE A N 1
ATOM 801 C CA . PHE A 1 99 ? 0.648 14.695 -3.049 1 96.5 99 PHE A CA 1
ATOM 802 C C . PHE A 1 99 ? -0.021 15.984 -2.59 1 96.5 99 PHE A C 1
ATOM 804 O O . PHE A 1 99 ? -0.629 16.031 -1.519 1 96.5 99 PHE A O 1
ATOM 811 N N . ASN A 1 100 ? 0.045 16.938 -3.422 1 94.5 100 ASN A N 1
ATOM 812 C CA . ASN A 1 100 ? -0.533 18.234 -3.098 1 94.5 100 ASN A CA 1
ATOM 813 C C . ASN A 1 100 ? -2.035 18.141 -2.854 1 94.5 100 ASN A C 1
ATOM 815 O O . ASN A 1 100 ? -2.547 18.688 -1.877 1 94.5 100 ASN A O 1
ATOM 819 N N . THR A 1 101 ? -2.67 17.438 -3.662 1 93.25 101 THR A N 1
ATOM 820 C CA . THR A 1 101 ? -4.113 17.266 -3.553 1 93.25 101 THR A CA 1
ATOM 821 C C . THR A 1 101 ? -4.477 16.516 -2.273 1 93.25 101 THR A C 1
ATOM 823 O O . THR A 1 101 ? -5.449 16.859 -1.599 1 93.25 101 THR A O 1
ATOM 826 N N . THR A 1 102 ? -3.68 15.531 -1.995 1 94.5 102 THR A N 1
ATOM 827 C CA . THR A 1 102 ? -3.922 14.719 -0.806 1 94.5 102 THR A CA 1
ATOM 828 C C . THR A 1 102 ? -3.799 15.562 0.459 1 94.5 102 THR A C 1
ATOM 830 O O . THR A 1 102 ? -4.664 15.516 1.334 1 94.5 102 THR A O 1
ATOM 833 N N . VAL A 1 103 ? -2.785 16.375 0.528 1 95.69 103 VAL A N 1
ATOM 834 C CA . VAL A 1 103 ? -2.562 17.234 1.697 1 95.69 103 VAL A CA 1
ATOM 835 C C . VAL A 1 103 ? -3.703 18.234 1.832 1 95.69 103 VAL A C 1
ATOM 837 O O . VAL A 1 103 ? -4.246 18.422 2.924 1 95.69 103 VAL A O 1
ATOM 840 N N . ARG A 1 104 ? -4.133 18.766 0.768 1 91.75 104 ARG A N 1
ATOM 841 C CA . ARG A 1 104 ? -5.223 19.734 0.798 1 91.75 104 ARG A CA 1
ATOM 842 C C . ARG A 1 104 ? -6.531 19.078 1.222 1 91.75 104 ARG A C 1
ATOM 844 O O . ARG A 1 104 ? -7.262 19.609 2.057 1 91.75 104 ARG A O 1
ATOM 851 N N . TYR A 1 105 ? -6.723 17.969 0.688 1 89.94 105 TYR A N 1
ATOM 852 C CA . TYR A 1 105 ? -7.945 17.25 1.028 1 89.94 105 TYR A CA 1
ATOM 853 C C . TYR A 1 105 ? -7.973 16.891 2.51 1 89.94 105 TYR A C 1
ATOM 855 O O . TYR A 1 105 ? -8.977 17.125 3.193 1 89.94 105 TYR A O 1
ATOM 863 N N . LEU A 1 106 ? -6.93 16.344 2.941 1 92.75 106 LEU A N 1
ATOM 864 C CA . LEU A 1 106 ? -6.875 15.922 4.336 1 92.75 106 LEU A CA 1
ATOM 865 C C . LEU A 1 106 ? -6.984 17.125 5.27 1 92.75 106 LEU A C 1
ATOM 867 O O . LEU A 1 106 ? -7.555 17.016 6.359 1 92.75 106 LEU A O 1
ATOM 871 N N . THR A 1 107 ? -6.422 18.203 4.879 1 92.56 107 THR A N 1
ATOM 872 C CA . THR A 1 107 ? -6.543 19.422 5.672 1 92.56 107 THR A CA 1
ATOM 873 C C . THR A 1 107 ? -8 19.859 5.777 1 92.56 107 THR A C 1
ATOM 875 O O . THR A 1 107 ? -8.5 20.141 6.871 1 92.56 107 THR A O 1
ATOM 878 N N . LEU A 1 108 ? -8.664 19.891 4.652 1 87.94 108 LEU A N 1
ATOM 879 C CA . LEU A 1 108 ? -10.07 20.281 4.645 1 87.94 108 LEU A CA 1
ATOM 880 C C . LEU A 1 108 ? -10.891 19.344 5.52 1 87.94 108 LEU A C 1
ATOM 882 O O . LEU A 1 108 ? -11.734 19.797 6.301 1 87.94 108 LEU A O 1
ATOM 886 N N . GLN A 1 109 ? -10.578 18.141 5.359 1 85.62 109 GLN A N 1
ATOM 887 C CA . GLN A 1 109 ? -11.273 17.141 6.164 1 85.62 109 GLN A CA 1
ATOM 888 C C . GLN A 1 109 ? -11.023 17.375 7.652 1 85.62 109 GLN A C 1
ATOM 890 O O . GLN A 1 109 ? -11.953 17.344 8.453 1 85.62 109 GLN A O 1
ATOM 895 N N . ALA A 1 110 ? -9.805 17.516 8.016 1 89.5 110 ALA A N 1
ATOM 896 C CA . ALA A 1 110 ? -9.414 17.688 9.414 1 89.5 110 ALA A CA 1
ATOM 897 C C . ALA A 1 110 ? -10.078 18.906 10.023 1 89.5 110 ALA A C 1
ATOM 899 O O . ALA A 1 110 ? -10.477 18.891 11.195 1 89.5 110 ALA A O 1
ATOM 900 N N . LEU A 1 111 ? -10.211 19.922 9.305 1 87.31 111 LEU A N 1
ATOM 901 C CA . LEU A 1 111 ? -10.797 21.156 9.781 1 87.31 111 LEU A CA 1
ATOM 902 C C . LEU A 1 111 ? -12.281 20.984 10.07 1 87.31 111 LEU A C 1
ATOM 904 O O . LEU A 1 111 ? -12.852 21.703 10.906 1 87.31 111 LEU A O 1
ATOM 908 N N . LEU A 1 112 ? -12.875 20.031 9.477 1 80.5 112 LEU A N 1
ATOM 909 C CA . LEU A 1 112 ? -14.32 19.859 9.609 1 80.5 112 LEU A CA 1
ATOM 910 C C . LEU A 1 112 ? -14.641 18.75 10.594 1 80.5 112 LEU A C 1
ATOM 912 O O . LEU A 1 112 ? -15.805 18.562 10.984 1 80.5 112 LEU A O 1
ATOM 916 N N . GLU A 1 113 ? -13.727 17.984 10.969 1 82.06 113 GLU A N 1
ATOM 917 C CA . GLU A 1 113 ? -13.969 16.797 11.789 1 82.06 113 GLU A CA 1
ATOM 918 C C . GLU A 1 113 ? -14.484 17.172 13.172 1 82.06 113 GLU A C 1
ATOM 920 O O . GLU A 1 113 ? -15.203 16.406 13.805 1 82.06 113 GLU A O 1
ATOM 925 N N . PHE A 1 114 ? -14.188 18.297 13.695 1 73.38 114 PHE A N 1
ATOM 926 C CA . PHE A 1 114 ? -14.664 18.688 15.016 1 73.38 114 PHE A CA 1
ATOM 927 C C . PHE A 1 114 ? -16.156 18.984 14.977 1 73.38 114 PHE A C 1
ATOM 929 O O . PHE A 1 114 ? -16.812 19 16.016 1 73.38 114 PHE A O 1
ATOM 936 N N . THR A 1 115 ? -16.703 19.312 13.789 1 69.56 115 THR A N 1
ATOM 937 C CA . THR A 1 115 ? -18.109 19.641 13.664 1 69.56 115 THR A CA 1
ATOM 938 C C . THR A 1 115 ? -18.969 18.391 13.711 1 69.56 115 THR A C 1
ATOM 940 O O . THR A 1 115 ? -20.203 18.469 13.734 1 69.56 115 THR A O 1
ATOM 943 N N . GLY A 1 116 ? -18.469 17.234 14.203 1 59.09 116 GLY A N 1
ATOM 944 C CA . GLY A 1 116 ? -19.219 15.992 14.164 1 59.09 116 GLY A CA 1
ATOM 945 C C . GLY A 1 116 ? -19.516 15.516 12.75 1 59.09 116 GLY A C 1
ATOM 946 O O . GLY A 1 116 ? -20.078 14.438 12.562 1 59.09 116 GLY A O 1
ATOM 947 N N . ARG A 1 117 ? -19.547 16.344 11.883 1 49.91 117 ARG A N 1
ATOM 948 C CA . ARG A 1 117 ? -19.844 16.016 10.484 1 49.91 117 ARG A CA 1
ATOM 949 C C . ARG A 1 117 ? -18.641 15.375 9.805 1 49.91 117 ARG A C 1
ATOM 951 O O . ARG A 1 117 ? -18.609 15.25 8.578 1 49.91 117 ARG A O 1
ATOM 958 N N . ALA A 1 118 ? -17.688 15.234 10.516 1 49.25 118 ALA A N 1
ATOM 959 C CA . ALA A 1 118 ? -16.609 14.445 9.938 1 49.25 118 ALA A CA 1
ATOM 960 C C . ALA A 1 118 ? -17.156 13.352 9.023 1 49.25 118 ALA A C 1
ATOM 962 O O . ALA A 1 118 ? -16.406 12.742 8.258 1 49.25 118 ALA A O 1
ATOM 963 N N . ALA A 1 119 ? -18.391 13.078 9.461 1 43.44 119 ALA A N 1
ATOM 964 C CA . ALA A 1 119 ? -19.234 12.195 8.648 1 43.44 119 ALA A CA 1
ATOM 965 C C . ALA A 1 119 ? -19.375 12.719 7.227 1 43.44 119 ALA A C 1
ATOM 967 O O . ALA A 1 119 ? -19.844 12 6.336 1 43.44 119 ALA A O 1
ATOM 968 N N . LEU A 1 120 ? -19.453 13.891 7.188 1 42.72 120 LEU A N 1
ATOM 969 C CA . LEU A 1 120 ? -19.812 14.461 5.895 1 42.72 120 LEU A CA 1
ATOM 970 C C . LEU A 1 120 ? -18.922 13.906 4.789 1 42.72 120 LEU A C 1
ATOM 972 O O . LEU A 1 120 ? -19.391 13.602 3.693 1 42.72 120 LEU A O 1
ATOM 976 N N . MET A 1 121 ? -17.703 14.102 4.992 1 47 121 MET A N 1
ATOM 977 C CA . MET A 1 121 ? -16.875 13.656 3.877 1 47 1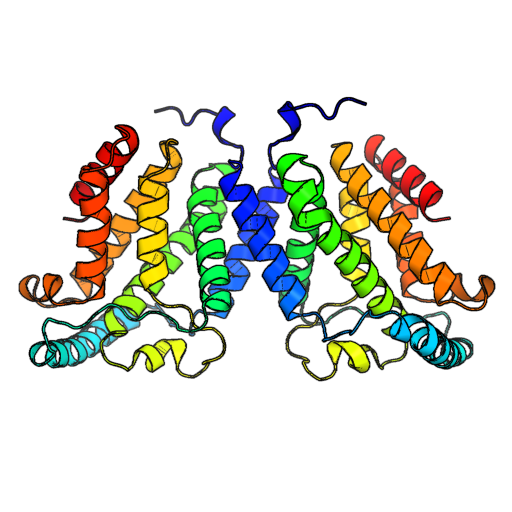21 MET A CA 1
ATOM 978 C C . MET A 1 121 ? -16.625 12.156 3.959 1 47 121 MET A C 1
ATOM 980 O O . MET A 1 121 ? -16.562 11.469 2.934 1 47 121 MET A O 1
ATOM 984 N N . SER A 1 122 ? -16.375 11.578 5.207 1 45.59 122 SER A N 1
ATOM 985 C CA . SER A 1 122 ? -16.188 10.156 5.461 1 45.59 122 SER A CA 1
ATOM 986 C C . SER A 1 122 ? -17.531 9.445 5.617 1 45.59 122 SER A C 1
ATOM 988 O O . SER A 1 122 ? -17.578 8.219 5.758 1 45.59 122 SER A O 1
ATOM 990 N N . LEU A 1 123 ? -18.625 10.109 5.98 1 41.66 123 LEU A N 1
ATOM 991 C CA . LEU A 1 123 ? -19.906 9.641 6.492 1 41.66 123 LEU A CA 1
ATOM 992 C C . LEU A 1 123 ? -20.453 8.492 5.648 1 41.66 123 LEU A C 1
ATOM 994 O O . LEU A 1 123 ? -21.047 7.559 6.176 1 41.66 123 LEU A O 1
ATOM 998 N N . ASP A 1 124 ? -20.594 8.844 4.523 1 42.97 124 ASP A N 1
ATOM 999 C CA . ASP A 1 124 ? -21.438 7.852 3.869 1 42.97 124 ASP A CA 1
ATOM 1000 C C . ASP A 1 124 ? -20.703 6.527 3.701 1 42.97 124 ASP A C 1
ATOM 1002 O O . ASP A 1 124 ? -21.297 5.531 3.277 1 42.97 124 ASP A O 1
ATOM 1006 N N . HIS A 1 125 ? -19.297 6.555 3.945 1 45.12 125 HIS A N 1
ATOM 1007 C CA . HIS A 1 125 ? -18.672 5.242 3.842 1 45.12 125 HIS A CA 1
ATOM 1008 C C . HIS A 1 125 ? -17.859 4.926 5.086 1 45.12 125 HIS A C 1
ATOM 1010 O O . HIS A 1 125 ? -16.641 5.145 5.102 1 45.12 125 HIS A O 1
ATOM 1016 N N . PRO A 1 126 ? -18.547 4.715 6.199 1 45.66 126 PRO A N 1
ATOM 1017 C CA . PRO A 1 126 ? -17.922 4.359 7.48 1 45.66 126 PRO A CA 1
ATOM 1018 C C . PRO A 1 126 ? -16.75 3.402 7.328 1 45.66 126 PRO A C 1
ATOM 1020 O O . PRO A 1 126 ? -15.961 3.238 8.258 1 45.66 126 PRO A O 1
ATOM 1023 N N . ALA A 1 127 ? -16.703 2.625 6.391 1 47.09 127 ALA A N 1
ATOM 1024 C CA . ALA A 1 127 ? -15.797 1.477 6.383 1 47.09 127 ALA A CA 1
ATOM 1025 C C . ALA A 1 127 ? -14.336 1.925 6.363 1 47.09 127 ALA A C 1
ATOM 1027 O O . ALA A 1 127 ? -13.43 1.137 6.656 1 47.09 127 ALA A O 1
ATOM 1028 N N . GLN A 1 128 ? -14.078 3.082 5.938 1 56.38 128 GLN A N 1
ATOM 1029 C CA . GLN A 1 128 ? -12.648 3.387 5.938 1 56.38 128 GLN A CA 1
ATOM 1030 C C . GLN A 1 128 ? -12.359 4.664 6.723 1 56.38 128 GLN A C 1
ATOM 1032 O O . GLN A 1 128 ? -12.852 5.738 6.367 1 56.38 128 GLN A O 1
ATOM 1037 N N . CYS A 1 129 ? -12.094 4.43 8.031 1 62.88 129 CYS A N 1
ATOM 1038 C CA . CYS A 1 129 ? -11.984 5.594 8.898 1 62.88 129 CYS A CA 1
ATOM 1039 C C . CYS A 1 129 ? -10.609 6.238 8.789 1 62.88 129 CYS A C 1
ATOM 1041 O O . CYS A 1 129 ? -9.602 5.633 9.156 1 62.88 129 CYS A O 1
ATOM 1043 N N . MET A 1 130 ? -10.438 7.137 7.891 1 80.44 130 MET A N 1
ATOM 1044 C CA . MET A 1 130 ? -9.258 7.988 7.809 1 80.44 130 MET A CA 1
ATOM 1045 C C . MET A 1 130 ? -9.508 9.336 8.477 1 80.44 130 MET A C 1
ATOM 1047 O O . MET A 1 130 ? -10.406 10.078 8.07 1 80.44 130 MET A O 1
ATOM 1051 N N . ASP A 1 131 ? -8.836 9.586 9.602 1 87.06 131 ASP A N 1
ATOM 1052 C CA . ASP A 1 131 ? -8.984 10.891 10.242 1 87.06 131 ASP A CA 1
ATOM 1053 C C . ASP A 1 131 ? -7.898 11.859 9.766 1 87.06 131 ASP A C 1
ATOM 1055 O O . ASP A 1 131 ? -6.82 11.438 9.344 1 87.06 131 ASP A O 1
ATOM 1059 N N . GLY A 1 132 ? -8.203 13.078 9.922 1 89 132 GLY A N 1
ATOM 1060 C CA . GLY A 1 132 ? -7.281 14.102 9.461 1 89 132 GLY A CA 1
ATOM 1061 C C . GLY A 1 132 ? -6.02 14.195 10.297 1 89 132 GLY A C 1
ATOM 1062 O O . GLY A 1 132 ? -5.012 14.742 9.852 1 89 132 GLY A O 1
ATOM 1063 N N . GLY A 1 133 ? -6.016 13.602 11.43 1 92.75 133 GLY A N 1
ATOM 1064 C CA . GLY A 1 133 ? -4.859 13.617 12.312 1 92.75 133 GLY A CA 1
ATOM 1065 C C . GLY A 1 133 ? -3.668 12.867 11.75 1 92.75 133 GLY A C 1
ATOM 1066 O O . GLY A 1 133 ? -2.529 13.109 12.156 1 92.75 133 GLY A O 1
ATOM 1067 N N . ILE A 1 134 ? -3.926 12.031 10.82 1 95.56 134 ILE A N 1
ATOM 1068 C CA . ILE A 1 134 ? -2.826 11.273 10.234 1 95.56 134 ILE A CA 1
ATOM 1069 C C . ILE A 1 134 ? -1.896 12.219 9.477 1 95.56 134 ILE A C 1
ATOM 1071 O O . ILE A 1 134 ? -0.711 11.922 9.297 1 95.56 134 ILE A O 1
ATOM 1075 N N . LEU A 1 135 ? -2.424 13.297 9.016 1 97 135 LEU A N 1
ATOM 1076 C CA . LEU A 1 135 ? -1.598 14.289 8.344 1 97 135 LEU A CA 1
ATOM 1077 C C . LEU A 1 135 ? -0.579 14.898 9.305 1 97 135 LEU A C 1
ATOM 1079 O O . LEU A 1 135 ? 0.594 15.055 8.953 1 97 135 LEU A O 1
ATOM 1083 N N . VAL A 1 136 ? -1.026 15.164 10.477 1 97.25 136 VAL A N 1
ATOM 1084 C CA . VAL A 1 136 ? -0.122 15.695 11.484 1 97.25 136 VAL A CA 1
ATOM 1085 C C . VAL A 1 136 ? 0.928 14.648 11.852 1 97.25 136 VAL A C 1
ATOM 1087 O O . VAL A 1 136 ? 2.119 14.961 11.93 1 97.25 136 VAL A O 1
ATOM 1090 N N . ASP A 1 137 ? 0.455 13.477 12.023 1 96.56 137 ASP A N 1
ATOM 1091 C CA . ASP A 1 137 ? 1.378 12.391 12.344 1 96.56 137 ASP A CA 1
ATOM 1092 C C . ASP A 1 137 ? 2.453 12.25 11.266 1 96.56 137 ASP A C 1
ATOM 1094 O O . ASP A 1 137 ? 3.627 12.047 11.578 1 96.56 137 ASP A O 1
ATOM 1098 N N . ALA A 1 138 ? 2.07 12.344 10.047 1 97.25 138 ALA A N 1
ATOM 1099 C CA . ALA A 1 138 ? 3.008 12.227 8.93 1 97.25 138 ALA A CA 1
ATOM 1100 C C . ALA A 1 138 ? 4.008 13.383 8.938 1 97.25 138 ALA A C 1
ATOM 1102 O O . ALA A 1 138 ? 5.207 13.172 8.75 1 97.25 138 ALA A O 1
ATOM 1103 N N . ILE A 1 139 ? 3.541 14.555 9.195 1 97.81 139 ILE A N 1
ATOM 1104 C CA . ILE A 1 139 ? 4.383 15.742 9.219 1 97.81 139 ILE A CA 1
ATOM 1105 C C . ILE A 1 139 ? 5.41 15.625 10.344 1 97.81 139 ILE A C 1
ATOM 1107 O O . ILE A 1 139 ? 6.605 15.844 10.125 1 97.81 139 ILE A O 1
ATOM 1111 N N . VAL A 1 140 ? 4.945 15.227 11.461 1 97.81 140 VAL A N 1
ATOM 1112 C CA . VAL A 1 140 ? 5.824 15.117 12.617 1 97.81 140 VAL A CA 1
ATOM 1113 C C . VAL A 1 140 ? 6.887 14.047 12.367 1 97.81 140 VAL A C 1
ATOM 1115 O O . VAL A 1 140 ? 8.062 14.25 12.656 1 97.81 140 VAL A O 1
ATOM 1118 N N . THR A 1 141 ? 6.488 12.969 11.82 1 96.44 141 THR A N 1
ATOM 1119 C CA . THR A 1 141 ? 7.422 11.898 11.5 1 96.44 141 THR A CA 1
ATOM 1120 C C . THR A 1 141 ? 8.461 12.367 10.484 1 96.44 141 THR A C 1
ATOM 1122 O O . THR A 1 141 ? 9.656 12.102 10.648 1 96.44 141 THR A O 1
ATOM 1125 N N . ALA A 1 142 ? 8.055 13.062 9.5 1 96 142 ALA A N 1
ATOM 1126 C CA . ALA A 1 142 ? 8.953 13.531 8.445 1 96 142 ALA A CA 1
ATOM 1127 C C . ALA A 1 142 ? 9.922 14.586 8.984 1 96 142 ALA A C 1
ATOM 1129 O O . ALA A 1 142 ? 11.109 14.578 8.641 1 96 142 ALA A O 1
ATOM 1130 N N . LEU A 1 143 ? 9.445 15.367 9.859 1 96.62 143 LEU A N 1
ATOM 1131 C CA . LEU A 1 143 ? 10.281 16.422 10.43 1 96.62 143 LEU A CA 1
ATOM 1132 C C . LEU A 1 143 ? 11.305 15.828 11.398 1 96.62 143 LEU A C 1
ATOM 1134 O O . LEU A 1 143 ? 12.328 16.453 11.688 1 96.62 143 LEU A O 1
ATOM 1138 N N . SER A 1 144 ? 10.953 14.68 11.945 1 95.5 144 SER A N 1
ATOM 1139 C CA . SER A 1 144 ? 11.82 14.047 12.938 1 95.5 144 SER A CA 1
ATOM 1140 C C . SER A 1 144 ? 12.844 13.141 12.273 1 95.5 144 SER A C 1
ATOM 1142 O O . SER A 1 144 ? 13.609 12.453 12.953 1 95.5 144 SER A O 1
ATOM 1144 N N . ASP A 1 145 ? 12.797 13.078 11.008 1 90 145 ASP A N 1
ATOM 1145 C CA . ASP A 1 145 ? 13.703 12.188 10.281 1 90 145 ASP A CA 1
ATOM 1146 C C . ASP A 1 145 ? 15.078 12.828 10.094 1 90 145 ASP A C 1
ATOM 1148 O O . ASP A 1 145 ? 15.18 14.047 9.945 1 90 145 ASP A O 1
ATOM 1152 N N . SER A 1 146 ? 16.109 12.07 10.031 1 86.25 146 SER A N 1
ATOM 1153 C CA . SER A 1 146 ? 17.469 12.578 9.898 1 86.25 146 SER A CA 1
ATOM 1154 C C . SER A 1 146 ? 17.781 12.969 8.453 1 86.25 146 SER A C 1
ATOM 1156 O O . SER A 1 146 ? 18.719 13.719 8.195 1 86.25 146 SER A O 1
ATOM 1158 N N . THR A 1 147 ? 17 12.477 7.594 1 83.62 147 THR A N 1
ATOM 1159 C CA . THR A 1 147 ? 17.219 12.781 6.188 1 83.62 147 THR A CA 1
ATOM 1160 C C . THR A 1 147 ? 16.578 14.117 5.816 1 83.62 147 THR A C 1
ATOM 1162 O O . THR A 1 147 ? 15.375 14.305 6.012 1 83.62 147 THR A O 1
ATOM 1165 N N . LYS A 1 148 ? 17.281 14.977 5.254 1 82.62 148 LYS A N 1
ATOM 1166 C CA . LYS A 1 148 ? 16.859 16.328 4.918 1 82.62 148 LYS A CA 1
ATOM 1167 C C . LYS A 1 148 ? 15.703 16.312 3.924 1 82.62 148 LYS A C 1
ATOM 1169 O O . LYS A 1 148 ? 14.773 17.125 4.031 1 82.62 148 LYS A O 1
ATOM 1174 N N . ASP A 1 149 ? 15.797 15.445 3.012 1 84.44 149 ASP A N 1
ATOM 1175 C CA . ASP A 1 149 ? 14.781 15.406 1.96 1 84.44 149 ASP A CA 1
ATOM 1176 C C . ASP A 1 149 ? 13.414 15.039 2.529 1 84.44 149 ASP A C 1
ATOM 1178 O O . ASP A 1 149 ? 12.391 15.547 2.07 1 84.44 149 ASP A O 1
ATOM 1182 N N . PHE A 1 150 ? 13.383 14.211 3.461 1 87.56 150 PHE A N 1
ATOM 1183 C CA . PHE A 1 150 ? 12.125 13.836 4.09 1 87.56 150 PHE A CA 1
ATOM 1184 C C . PHE A 1 150 ? 11.523 15.023 4.84 1 87.56 150 PHE A C 1
ATOM 1186 O O . PHE A 1 150 ? 10.312 15.242 4.797 1 87.56 150 PHE A O 1
ATOM 1193 N N . CYS A 1 151 ? 12.391 15.828 5.422 1 91.75 151 CYS A N 1
ATOM 1194 C CA . CYS A 1 151 ? 11.953 17.047 6.09 1 91.75 151 CYS A CA 1
ATOM 1195 C C . CYS A 1 151 ? 11.344 18.031 5.094 1 91.75 151 CYS A C 1
ATOM 1197 O O . CYS A 1 151 ? 10.367 18.719 5.406 1 91.75 151 CYS A O 1
ATOM 1199 N N . GLN A 1 152 ? 11.867 18.031 3.949 1 92.12 152 GLN A N 1
ATOM 1200 C CA . GLN A 1 152 ? 11.383 18.938 2.924 1 92.12 152 GLN A CA 1
ATOM 1201 C C . GLN A 1 152 ? 9.969 18.594 2.492 1 92.12 152 GLN A C 1
ATOM 1203 O O . GLN A 1 152 ? 9.156 19.469 2.211 1 92.12 152 GLN A O 1
ATOM 1208 N N . SER A 1 153 ? 9.727 17.359 2.365 1 94.62 153 SER A N 1
ATOM 1209 C CA . SER A 1 153 ? 8.367 16.953 2.012 1 94.62 153 SER A CA 1
ATOM 1210 C C . SER A 1 153 ? 7.363 17.438 3.053 1 94.62 153 SER A C 1
ATOM 1212 O O . SER A 1 153 ? 6.25 17.828 2.709 1 94.62 153 SER A O 1
ATOM 1214 N N . ALA A 1 154 ? 7.742 17.438 4.324 1 97.06 154 ALA A N 1
ATOM 1215 C CA . ALA A 1 154 ? 6.891 17.938 5.398 1 97.06 154 ALA A CA 1
ATOM 1216 C C . ALA A 1 154 ? 6.68 19.438 5.266 1 97.06 154 ALA A C 1
ATOM 1218 O O . ALA A 1 154 ? 5.574 19.938 5.488 1 97.06 154 ALA A O 1
ATOM 1219 N N . ILE A 1 155 ? 7.68 20.125 4.914 1 96.12 155 ILE A N 1
ATOM 1220 C CA . ILE A 1 155 ? 7.602 21.562 4.758 1 96.12 155 ILE A CA 1
ATOM 1221 C C . ILE A 1 155 ? 6.633 21.906 3.625 1 96.12 155 ILE A C 1
ATOM 1223 O O . ILE A 1 155 ? 5.789 22.797 3.771 1 96.12 155 ILE A O 1
ATOM 1227 N N . VAL A 1 156 ? 6.766 21.203 2.525 1 95.5 156 VAL A N 1
ATOM 1228 C CA . VAL A 1 156 ? 5.828 21.391 1.424 1 95.5 156 VAL A CA 1
ATOM 1229 C C . VAL A 1 156 ? 4.402 21.141 1.907 1 95.5 156 VAL A C 1
ATOM 1231 O O . VAL A 1 156 ? 3.49 21.906 1.613 1 95.5 156 VAL A O 1
ATOM 1234 N N . GLY A 1 157 ? 4.258 20.109 2.67 1 97.25 157 GLY A N 1
ATOM 1235 C CA . GLY A 1 157 ? 2.961 19.812 3.25 1 97.25 157 GLY A CA 1
ATOM 1236 C C . GLY A 1 157 ? 2.43 20.922 4.133 1 97.25 157 GLY A C 1
ATOM 1237 O O . GLY A 1 157 ? 1.269 21.312 4.016 1 97.25 157 GLY A O 1
ATOM 1238 N N . LEU A 1 158 ? 3.26 21.469 4.938 1 97.5 158 LEU A N 1
ATOM 1239 C CA . LEU A 1 158 ? 2.875 22.531 5.848 1 97.5 158 LEU A CA 1
ATOM 1240 C C . LEU A 1 158 ? 2.461 23.781 5.074 1 97.5 158 LEU A C 1
ATOM 1242 O O . LEU A 1 158 ? 1.518 24.469 5.465 1 97.5 158 LEU A O 1
ATOM 1246 N N . ARG A 1 159 ? 3.098 24 4.027 1 95.75 159 ARG A N 1
ATOM 1247 C CA . ARG A 1 159 ? 2.732 25.141 3.191 1 95.75 159 ARG A CA 1
ATOM 1248 C C . ARG A 1 159 ? 1.329 24.969 2.619 1 95.75 159 ARG A C 1
ATOM 1250 O O . ARG A 1 159 ? 0.545 25.922 2.594 1 95.75 159 ARG A O 1
ATOM 1257 N N . HIS A 1 160 ? 1.044 23.828 2.188 1 95.06 160 HIS A N 1
ATOM 1258 C CA . HIS A 1 160 ? -0.292 23.562 1.663 1 95.06 160 HIS A CA 1
ATOM 1259 C C . HIS A 1 160 ? -1.347 23.672 2.758 1 95.06 160 HIS A C 1
ATOM 1261 O O . HIS A 1 160 ? -2.439 24.203 2.516 1 95.06 160 HIS A O 1
ATOM 1267 N N . ILE A 1 161 ? -1.055 23.172 3.898 1 95.81 161 ILE A N 1
ATOM 1268 C CA . ILE A 1 161 ? -1.98 23.281 5.02 1 95.81 161 ILE A CA 1
ATOM 1269 C C . ILE A 1 161 ? -2.25 24.766 5.309 1 95.81 161 ILE A C 1
ATOM 1271 O O . ILE A 1 161 ? -3.402 25.172 5.461 1 95.81 161 ILE A O 1
ATOM 1275 N N . ASN A 1 162 ? -1.191 25.484 5.41 1 93.5 162 ASN A N 1
ATOM 1276 C CA . ASN A 1 162 ? -1.315 26.922 5.66 1 93.5 162 ASN A CA 1
ATOM 1277 C C . ASN A 1 162 ? -2.166 27.609 4.594 1 93.5 162 ASN A C 1
ATOM 1279 O O . ASN A 1 162 ? -3.012 28.438 4.91 1 93.5 162 ASN A O 1
ATOM 1283 N N . ASP A 1 163 ? -1.935 27.266 3.35 1 91 163 ASP A N 1
ATOM 1284 C CA . ASP A 1 163 ? -2.695 27.828 2.242 1 91 163 ASP A CA 1
ATOM 1285 C C . ASP A 1 163 ? -4.188 27.562 2.404 1 91 163 ASP A C 1
ATOM 1287 O O . ASP A 1 163 ? -5.016 28.453 2.227 1 91 163 ASP A O 1
ATOM 1291 N N . VAL A 1 164 ? -4.52 26.359 2.723 1 90.06 164 VAL A N 1
ATOM 1292 C CA . VAL A 1 164 ? -5.914 25.984 2.889 1 90.06 164 VAL A CA 1
ATOM 1293 C C . VAL A 1 164 ? -6.527 26.734 4.062 1 90.06 164 VAL A C 1
ATOM 1295 O O . VAL A 1 164 ? -7.625 27.281 3.953 1 90.06 164 VAL A O 1
ATOM 1298 N N . CYS A 1 165 ? -5.844 26.797 5.152 1 89.44 165 CYS A N 1
ATOM 1299 C CA . CYS A 1 165 ? -6.332 27.5 6.336 1 89.44 165 CYS A CA 1
ATOM 1300 C C . CYS A 1 165 ? -6.602 28.969 6.031 1 89.44 165 CYS A C 1
ATOM 1302 O O . CYS A 1 165 ? -7.629 29.516 6.445 1 89.44 165 CYS A O 1
ATOM 1304 N N . ARG A 1 166 ? -5.73 29.547 5.32 1 87.44 166 ARG A N 1
ATOM 1305 C CA . ARG A 1 166 ? -5.859 30.969 4.992 1 87.44 166 ARG A CA 1
ATOM 1306 C C . ARG A 1 166 ? -7.094 31.219 4.133 1 87.44 166 ARG A C 1
ATOM 1308 O O . ARG A 1 166 ? -7.711 32.281 4.227 1 87.44 166 ARG A O 1
ATOM 1315 N N . VAL A 1 167 ? -7.414 30.25 3.369 1 84.56 167 VAL A N 1
ATOM 1316 C CA . VAL A 1 167 ? -8.531 30.406 2.443 1 84.56 167 VAL A CA 1
ATOM 1317 C C . VAL A 1 167 ? -9.844 30.172 3.172 1 84.56 167 VAL A C 1
ATOM 1319 O O . VAL A 1 167 ? -10.82 30.891 2.963 1 84.56 167 VAL A O 1
ATOM 1322 N N . VAL A 1 168 ? -9.891 29.266 4.055 1 84.31 168 VAL A N 1
ATOM 1323 C CA . VAL A 1 168 ? -11.188 28.797 4.539 1 84.31 168 VAL A CA 1
ATOM 1324 C C . VAL A 1 168 ? -11.477 29.406 5.906 1 84.31 168 VAL A C 1
ATOM 1326 O O . VAL A 1 168 ? -12.633 29.5 6.324 1 84.31 168 VAL A O 1
ATOM 1329 N N . ILE A 1 169 ? -10.492 29.703 6.707 1 83.56 169 ILE A N 1
ATOM 1330 C CA . ILE A 1 169 ? -10.703 30.25 8.039 1 83.56 169 ILE A CA 1
ATOM 1331 C C . ILE A 1 169 ? -10.883 31.766 7.957 1 83.56 169 ILE A C 1
ATOM 1333 O O . ILE A 1 169 ? -9.977 32.469 7.512 1 83.56 169 ILE A O 1
ATOM 1337 N N . PRO A 1 170 ? -12.07 32.25 8.273 1 77.81 170 PRO A N 1
ATOM 1338 C CA . PRO A 1 170 ? -12.406 33.656 8.086 1 77.81 170 PRO A CA 1
ATOM 1339 C C . PRO A 1 170 ? -11.539 34.594 8.945 1 77.81 170 PRO A C 1
ATOM 1341 O O . PRO A 1 170 ? -11.18 35.688 8.508 1 77.81 170 PRO A O 1
ATOM 1344 N N . ASP A 1 171 ? -11.328 34.219 10.156 1 80.69 171 ASP A N 1
ATOM 1345 C CA . ASP A 1 171 ? -10.57 35 11.109 1 80.69 171 ASP A CA 1
ATOM 1346 C C . ASP A 1 171 ? -9.438 34.188 11.742 1 80.69 171 ASP A C 1
ATOM 1348 O O . ASP A 1 171 ? -9.688 33.156 12.336 1 80.69 171 ASP A O 1
ATOM 1352 N N . LEU A 1 172 ? -8.266 34.781 11.648 1 79 172 LEU A N 1
ATOM 1353 C CA . LEU A 1 172 ? -7.07 34.094 12.133 1 79 172 LEU A CA 1
ATOM 1354 C C . LEU A 1 172 ? -7.16 33.844 13.633 1 79 172 LEU A C 1
ATOM 1356 O O . LEU A 1 172 ? -6.531 32.906 14.148 1 79 172 LEU A O 1
ATOM 1360 N N . GLU A 1 173 ? -8.023 34.594 14.25 1 79.75 173 GLU A N 1
ATOM 1361 C CA . GLU A 1 173 ? -8.156 34.5 15.703 1 79.75 173 GLU A CA 1
ATOM 1362 C C . GLU A 1 173 ? -8.836 33.188 16.094 1 79.75 173 GLU A C 1
ATOM 1364 O O . GLU A 1 173 ? -8.703 32.719 17.234 1 79.75 173 GLU A O 1
ATOM 1369 N N . VAL A 1 174 ? -9.43 32.562 15.117 1 81.25 174 VAL A N 1
ATOM 1370 C CA . VAL A 1 174 ? -10.172 31.344 15.383 1 81.25 174 VAL A CA 1
ATOM 1371 C C . VAL A 1 174 ? -9.258 30.141 15.219 1 81.25 174 VAL A C 1
ATOM 1373 O O . VAL A 1 174 ? -9.562 29.047 15.688 1 81.25 174 VAL A O 1
ATOM 1376 N N . MET A 1 175 ? -8.117 30.312 14.602 1 83.75 175 MET A N 1
ATOM 1377 C CA . MET A 1 175 ? -7.23 29.219 14.203 1 83.75 175 MET A CA 1
ATOM 1378 C C . MET A 1 175 ? -6.809 28.391 15.406 1 83.75 175 MET A C 1
ATOM 1380 O O . MET A 1 175 ? -6.898 27.156 15.391 1 83.75 175 MET A O 1
ATOM 1384 N N . PRO A 1 176 ? -6.445 29.062 16.484 1 81.62 176 PRO A N 1
ATOM 1385 C CA . PRO A 1 176 ? -5.988 28.281 17.641 1 81.62 176 PRO A CA 1
ATOM 1386 C C . PRO A 1 176 ? -7.117 27.484 18.297 1 81.62 176 PRO A C 1
ATOM 1388 O O . PRO A 1 176 ? -6.855 26.625 19.141 1 81.62 176 PRO A O 1
ATOM 1391 N N . ARG A 1 177 ? -8.336 27.828 17.984 1 83.12 177 ARG A N 1
ATOM 1392 C CA . ARG A 1 177 ? -9.469 27.125 18.578 1 83.12 177 ARG A CA 1
ATOM 1393 C C . ARG A 1 177 ? -9.812 25.859 17.797 1 83.12 177 ARG A C 1
ATOM 1395 O O . ARG A 1 177 ? -10.562 25.016 18.281 1 83.12 177 ARG A O 1
ATOM 1402 N N . ILE A 1 178 ? -9.336 25.812 16.672 1 87 178 ILE A N 1
ATOM 1403 C CA . ILE A 1 178 ? -9.617 24.656 15.828 1 87 178 ILE A CA 1
ATOM 1404 C C . ILE A 1 178 ? -8.766 23.469 16.281 1 87 178 ILE A C 1
ATOM 1406 O O . ILE A 1 178 ? -7.539 23.531 16.234 1 87 178 ILE A O 1
ATOM 1410 N N . PRO A 1 179 ? -9.352 22.391 16.641 1 89.38 179 PRO A N 1
ATOM 1411 C CA . PRO A 1 179 ? -8.625 21.25 17.203 1 89.38 179 PRO A CA 1
ATOM 1412 C C . PRO A 1 179 ? -7.496 20.75 16.297 1 89.38 179 PRO A C 1
ATOM 1414 O O . PRO A 1 179 ? -6.406 20.438 16.797 1 89.38 179 PRO A O 1
ATOM 1417 N N . PHE A 1 180 ? -7.707 20.719 15.062 1 91.56 180 PHE A N 1
ATOM 1418 C CA . PHE A 1 180 ? -6.691 20.266 14.117 1 91.56 180 PHE A CA 1
ATOM 1419 C C . PHE A 1 180 ? -5.461 21.156 14.172 1 91.56 180 PHE A C 1
ATOM 1421 O O . PHE A 1 180 ? -4.332 20.672 14.242 1 91.56 180 PHE A O 1
ATOM 1428 N N . VAL A 1 181 ? -5.672 22.422 14.148 1 92.75 181 VAL A N 1
ATOM 1429 C CA . VAL A 1 181 ? -4.574 23.391 14.148 1 92.75 181 VAL A CA 1
ATOM 1430 C C . VAL A 1 181 ? -3.824 23.312 15.477 1 92.75 181 VAL A C 1
ATOM 1432 O O . VAL A 1 181 ? -2.592 23.312 15.5 1 92.75 181 VAL A O 1
ATOM 1435 N N . ARG A 1 182 ? -4.566 23.188 16.5 1 92 182 ARG A N 1
ATOM 1436 C CA . ARG A 1 182 ? -3.945 23.062 17.812 1 92 182 ARG A CA 1
ATOM 1437 C C . ARG A 1 182 ? -3.086 21.797 17.891 1 92 182 ARG A C 1
ATOM 1439 O O . ARG A 1 182 ? -1.947 21.859 18.375 1 92 182 ARG A O 1
ATOM 1446 N N . TYR A 1 183 ? -3.641 20.797 17.422 1 94.44 183 TYR A N 1
ATOM 1447 C CA . TYR A 1 183 ? -2.924 19.531 17.438 1 94.44 183 TYR A CA 1
ATOM 1448 C C . TYR A 1 183 ? -1.638 19.625 16.625 1 94.44 183 TYR A C 1
ATOM 1450 O O . TYR A 1 183 ? -0.586 19.141 17.062 1 94.44 183 TYR A O 1
ATOM 1458 N N . LEU A 1 184 ? -1.698 20.234 15.531 1 96.25 184 LEU A N 1
ATOM 1459 C CA . LEU A 1 184 ? -0.546 20.406 14.648 1 96.25 184 LEU A CA 1
ATOM 1460 C C . LEU A 1 184 ? 0.539 21.234 15.328 1 96.25 184 LEU A C 1
ATOM 1462 O O . LEU A 1 184 ? 1.693 20.812 15.406 1 96.25 184 LEU A O 1
ATOM 1466 N N . ILE A 1 185 ? 0.143 22.359 15.898 1 95.19 185 ILE A N 1
ATOM 1467 C CA . ILE A 1 185 ? 1.096 23.281 16.516 1 95.19 185 ILE A CA 1
ATOM 1468 C C . ILE A 1 185 ? 1.735 22.625 17.734 1 95.19 185 ILE A C 1
ATOM 1470 O O . ILE A 1 185 ? 2.955 22.688 17.906 1 95.19 185 ILE A O 1
ATOM 1474 N N . GLU A 1 186 ? 0.946 21.984 18.469 1 95.38 186 GLU A N 1
ATOM 1475 C CA . GLU A 1 186 ? 1.457 21.312 19.656 1 95.38 186 GLU A CA 1
ATOM 1476 C C . GLU A 1 186 ? 2.434 20.203 19.297 1 95.38 186 GLU A C 1
ATOM 1478 O O . GLU A 1 186 ? 3.49 20.078 19.922 1 95.38 186 GLU A O 1
ATOM 1483 N N . SER A 1 187 ? 2.098 19.438 18.359 1 97.06 187 SER A N 1
ATOM 1484 C CA . SER A 1 187 ? 2.916 18.297 17.953 1 97.06 187 SER A CA 1
ATOM 1485 C C . SER A 1 187 ? 4.246 18.75 17.359 1 97.06 187 SER A C 1
ATOM 1487 O O . SER A 1 187 ? 5.297 18.188 17.672 1 97.06 187 SER A O 1
ATOM 1489 N N . VAL A 1 188 ? 4.223 19.75 16.547 1 97.5 188 VAL A N 1
ATOM 1490 C CA . VAL A 1 188 ? 5.441 20.25 15.914 1 97.5 188 VAL A CA 1
ATOM 1491 C C . VAL A 1 188 ? 6.305 20.953 16.953 1 97.5 188 VAL A C 1
ATOM 1493 O O . VAL A 1 188 ? 7.527 20.812 16.953 1 97.5 188 VAL A O 1
ATOM 1496 N N . SER A 1 189 ? 5.664 21.672 17.844 1 97.5 189 SER A N 1
ATOM 1497 C CA . SER A 1 189 ? 6.402 22.359 18.891 1 97.5 189 SER A CA 1
ATOM 1498 C C . SER A 1 189 ? 7.137 21.375 19.797 1 97.5 189 SER A C 1
ATOM 1500 O O . SER A 1 189 ? 8.242 21.656 20.266 1 97.5 189 SER A O 1
ATOM 1502 N N . ALA A 1 190 ? 6.492 20.312 20.016 1 97.94 190 ALA A N 1
ATOM 1503 C CA . ALA A 1 190 ? 7.094 19.281 20.859 1 97.94 190 ALA A CA 1
ATOM 1504 C C . ALA A 1 190 ? 8.43 18.812 20.297 1 97.94 190 ALA A C 1
ATOM 1506 O O . ALA A 1 190 ? 9.336 18.438 21.031 1 97.94 190 ALA A O 1
ATOM 1507 N N . LEU A 1 191 ? 8.586 18.812 19 1 97.81 191 LEU A N 1
ATOM 1508 C CA . LEU A 1 191 ? 9.82 18.406 18.359 1 97.81 191 LEU A CA 1
ATOM 1509 C C . LEU A 1 191 ? 10.969 19.328 18.719 1 97.81 191 LEU A C 1
ATOM 1511 O O . LEU A 1 191 ? 12.133 18.922 18.734 1 97.81 191 LEU A O 1
ATOM 1515 N N . CYS A 1 192 ? 10.719 20.531 19.016 1 97.25 192 CYS A N 1
ATOM 1516 C CA . CYS A 1 192 ? 11.734 21.531 19.344 1 97.25 192 CYS A CA 1
ATOM 1517 C C . CYS A 1 192 ? 12.43 21.203 20.656 1 97.25 192 CYS A C 1
ATOM 1519 O O . CYS A 1 192 ? 13.484 21.766 20.969 1 97.25 192 CYS A O 1
ATOM 1521 N N . TYR A 1 193 ? 11.961 20.312 21.406 1 97.06 193 TYR A N 1
ATOM 1522 C CA . TYR A 1 193 ? 12.523 19.969 22.703 1 97.06 193 TYR A CA 1
ATOM 1523 C C . TYR A 1 193 ? 13.078 18.547 22.719 1 97.06 193 TYR A C 1
ATOM 1525 O O . TYR A 1 193 ? 13.375 18 23.766 1 97.06 193 TYR A O 1
ATOM 1533 N N . ALA A 1 194 ? 13.117 18 21.578 1 97.25 194 ALA A N 1
ATOM 1534 C CA . ALA A 1 194 ? 13.648 16.656 21.469 1 97.25 194 ALA A CA 1
ATOM 1535 C C . ALA A 1 194 ? 15.141 16.625 21.766 1 97.25 194 ALA A C 1
ATOM 1537 O O . ALA A 1 194 ? 15.797 17.672 21.781 1 97.25 194 ALA A O 1
ATOM 1538 N N . SER A 1 195 ? 15.688 15.469 22.031 1 96.56 195 SER A N 1
ATOM 1539 C CA . SER A 1 195 ? 17.094 15.312 22.391 1 96.56 195 SER A CA 1
ATOM 1540 C C . SER A 1 195 ? 17.984 15.43 21.156 1 96.56 195 SER A C 1
ATOM 1542 O O . SER A 1 195 ? 19.094 15.969 21.234 1 96.56 195 SER A O 1
ATOM 1544 N N . SER A 1 196 ? 17.609 14.945 20.016 1 96.12 196 SER A N 1
ATOM 1545 C CA . SER A 1 196 ? 18.391 14.953 18.797 1 96.12 196 SER A CA 1
ATOM 1546 C C . SER A 1 196 ? 18.344 16.312 18.109 1 96.12 196 SER A C 1
ATOM 1548 O O . SER A 1 196 ? 17.266 16.875 17.906 1 96.12 196 SER A O 1
ATOM 1550 N N . TRP A 1 197 ? 19.422 16.766 17.75 1 94.69 197 TRP A N 1
ATOM 1551 C CA . TRP A 1 197 ? 19.516 18.094 17.156 1 94.69 197 TRP A CA 1
ATOM 1552 C C . TRP A 1 197 ? 18.703 18.172 15.867 1 94.69 197 TRP A C 1
ATOM 1554 O O . TRP A 1 197 ? 18.078 19.203 15.586 1 94.69 197 TRP A O 1
ATOM 1564 N N . PHE A 1 198 ? 18.734 17.156 15.023 1 93 198 PHE A N 1
ATOM 1565 C CA . PHE A 1 198 ? 18.047 17.219 13.742 1 93 198 PHE A CA 1
ATOM 1566 C C . PHE A 1 198 ? 16.531 17.219 13.93 1 93 198 PHE A C 1
ATOM 1568 O O . PHE A 1 198 ? 15.805 17.781 13.109 1 93 198 PHE A O 1
ATOM 1575 N N . VAL A 1 199 ? 16.094 16.609 14.984 1 96.62 199 VAL A N 1
ATOM 1576 C CA . VAL A 1 199 ? 14.664 16.625 15.289 1 96.62 199 VAL A CA 1
ATOM 1577 C C . VAL A 1 199 ? 14.25 18.031 15.719 1 96.62 199 VAL A C 1
ATOM 1579 O O . VAL A 1 199 ? 13.219 18.547 15.273 1 96.62 199 VAL A O 1
ATOM 1582 N N . ARG A 1 200 ? 15.031 18.641 16.578 1 97.12 200 ARG A N 1
ATOM 1583 C CA . ARG A 1 200 ? 14.773 20.016 17 1 97.12 200 ARG A CA 1
ATOM 1584 C C . ARG A 1 200 ? 14.742 20.969 15.812 1 97.12 200 ARG A C 1
ATOM 1586 O O . ARG A 1 200 ? 13.883 21.844 15.734 1 97.12 200 ARG A O 1
ATOM 1593 N N . LEU A 1 201 ? 15.68 20.781 14.945 1 96.12 201 LEU A N 1
ATOM 1594 C CA . LEU A 1 201 ? 15.727 21.594 13.734 1 96.12 201 LEU A CA 1
ATOM 1595 C C . LEU A 1 201 ? 14.461 21.391 12.898 1 96.12 201 LEU A C 1
ATOM 1597 O O . LEU A 1 201 ? 13.914 22.359 12.359 1 96.12 201 LEU A O 1
ATOM 1601 N N . GLY A 1 202 ? 14.062 20.188 12.789 1 96.69 202 GLY A N 1
ATOM 1602 C CA . GLY A 1 202 ? 12.828 19.891 12.07 1 96.69 202 GLY A CA 1
ATOM 1603 C C . GLY A 1 202 ? 11.617 20.609 12.656 1 96.69 202 GLY A C 1
ATOM 1604 O O . GLY A 1 202 ? 10.828 21.203 11.922 1 96.69 202 GLY A O 1
ATOM 1605 N N . GLY A 1 203 ? 11.516 20.531 13.969 1 97.44 203 GLY A N 1
ATOM 1606 C CA . GLY A 1 203 ? 10.438 21.234 14.641 1 97.44 203 GLY A CA 1
ATOM 1607 C C . GLY A 1 203 ? 10.461 22.734 14.414 1 97.44 203 GLY A C 1
ATOM 1608 O O . GLY A 1 203 ? 9.438 23.328 14.07 1 97.44 203 GLY A O 1
ATOM 1609 N N . ALA A 1 204 ? 11.609 23.281 14.547 1 96.88 204 ALA A N 1
ATOM 1610 C CA . ALA A 1 204 ? 11.766 24.719 14.359 1 96.88 204 ALA A CA 1
ATOM 1611 C C . ALA A 1 204 ? 11.414 25.125 12.93 1 96.88 204 ALA A C 1
ATOM 1613 O O . ALA A 1 204 ? 10.711 26.109 12.719 1 96.88 204 ALA A O 1
ATOM 1614 N N . SER A 1 205 ? 11.867 24.422 11.984 1 95.62 205 SER A N 1
ATOM 1615 C CA . SER A 1 205 ? 11.547 24.688 10.586 1 95.62 205 SER A CA 1
ATOM 1616 C C . SER A 1 205 ? 10.047 24.547 10.328 1 95.62 205 SER A C 1
ATOM 1618 O O . SER A 1 205 ? 9.453 25.375 9.625 1 95.62 205 SER A O 1
ATOM 1620 N N . GLY A 1 206 ? 9.547 23.5 10.875 1 96.81 206 GLY A N 1
ATOM 1621 C CA . GLY A 1 206 ? 8.117 23.281 10.711 1 96.81 206 GLY A CA 1
ATOM 1622 C C . GLY A 1 206 ? 7.285 24.453 11.203 1 96.81 206 GLY A C 1
ATOM 1623 O O . GLY A 1 206 ? 6.363 24.906 10.508 1 96.81 206 GLY A O 1
ATOM 1624 N N . LEU A 1 207 ? 7.637 24.953 12.344 1 95 207 LEU A N 1
ATOM 1625 C CA . LEU A 1 207 ? 6.902 26.078 12.906 1 95 207 LEU A CA 1
ATOM 1626 C C . LEU A 1 207 ? 7.098 27.328 12.062 1 95 207 LEU A C 1
ATOM 1628 O O . LEU A 1 207 ? 6.148 28.094 11.844 1 95 207 LEU A O 1
ATOM 1632 N N . MET A 1 208 ? 8.266 27.5 11.57 1 92.62 208 MET A N 1
ATOM 1633 C CA . MET A 1 208 ? 8.586 28.672 10.766 1 92.62 208 MET A CA 1
ATOM 1634 C C . MET A 1 208 ? 7.754 28.688 9.492 1 92.62 208 MET A C 1
ATOM 1636 O O . MET A 1 208 ? 7.281 29.75 9.07 1 92.62 208 MET A O 1
ATOM 1640 N N . TYR A 1 209 ? 7.574 27.531 8.922 1 89.06 209 TYR A N 1
ATOM 1641 C CA . TYR A 1 209 ? 6.887 27.469 7.641 1 89.06 209 TYR A CA 1
ATOM 1642 C C . TYR A 1 209 ? 5.375 27.422 7.832 1 89.06 209 TYR A C 1
ATOM 1644 O O . TYR A 1 209 ? 4.613 27.656 6.891 1 89.06 209 TYR A O 1
ATOM 1652 N N . PHE A 1 210 ? 4.938 27.047 8.992 1 88 210 PHE A N 1
ATOM 1653 C CA . PHE A 1 210 ? 3.502 27.016 9.234 1 88 210 PHE A CA 1
ATOM 1654 C C . PHE A 1 210 ? 3 28.359 9.719 1 88 210 PHE A C 1
ATOM 1656 O O . PHE A 1 210 ? 1.869 28.75 9.414 1 88 210 PHE A O 1
ATOM 1663 N N . ILE A 1 211 ? 3.709 29.016 10.547 1 76.94 211 ILE A N 1
ATOM 1664 C CA . ILE A 1 211 ? 3.273 30.281 11.125 1 76.94 211 ILE A CA 1
ATOM 1665 C C . ILE A 1 211 ? 3.77 31.438 10.258 1 76.94 211 ILE A C 1
ATOM 1667 O O . ILE A 1 211 ? 4.902 31.406 9.766 1 76.94 211 ILE A O 1
ATOM 1671 N N . MET B 1 1 ? 21.297 22.984 -3.629 1 21.88 1 MET B N 1
ATOM 1672 C CA . MET B 1 1 ? 21.766 21.828 -2.848 1 21.88 1 MET B CA 1
ATOM 1673 C C . MET B 1 1 ? 21.5 20.531 -3.596 1 21.88 1 MET B C 1
ATOM 1675 O O . MET B 1 1 ? 20.375 20.25 -4.004 1 21.88 1 MET B O 1
ATOM 1679 N N . ARG B 1 2 ? 22.453 20.016 -4.152 1 26.84 2 ARG B N 1
ATOM 1680 C CA . ARG B 1 2 ? 22.484 18.812 -4.973 1 26.84 2 ARG B CA 1
ATOM 1681 C C . ARG B 1 2 ? 21.844 17.641 -4.227 1 26.84 2 ARG B C 1
ATOM 1683 O O . ARG B 1 2 ? 22.297 17.281 -3.139 1 26.84 2 ARG B O 1
ATOM 1690 N N . LEU B 1 3 ? 20.672 17.391 -4.496 1 31.16 3 LEU B N 1
ATOM 1691 C CA . LEU B 1 3 ? 20 16.188 -4.004 1 31.16 3 LEU B CA 1
ATOM 1692 C C . LEU B 1 3 ? 20.859 14.953 -4.242 1 31.16 3 LEU B C 1
ATOM 1694 O O . LEU B 1 3 ? 21.328 14.727 -5.359 1 31.16 3 LEU B O 1
ATOM 1698 N N . ASP B 1 4 ? 21.641 14.539 -3.373 1 32.84 4 ASP B N 1
ATOM 1699 C CA . ASP B 1 4 ? 22.609 13.453 -3.488 1 32.84 4 ASP B CA 1
ATOM 1700 C C . ASP B 1 4 ? 21.969 12.219 -4.117 1 32.84 4 ASP B C 1
ATOM 1702 O O . ASP B 1 4 ? 20.875 11.805 -3.715 1 32.84 4 ASP B O 1
ATOM 1706 N N . PRO B 1 5 ? 22.328 11.797 -5.133 1 38.38 5 PRO B N 1
ATOM 1707 C CA . PRO B 1 5 ? 21.938 10.602 -5.891 1 38.38 5 PRO B CA 1
ATOM 1708 C C . PRO B 1 5 ? 21.766 9.367 -5.004 1 38.38 5 PRO B C 1
ATOM 1710 O O . PRO B 1 5 ? 21.172 8.383 -5.422 1 38.38 5 PRO B O 1
ATOM 1713 N N . SER B 1 6 ? 22.578 9.289 -3.959 1 40.78 6 SER B N 1
ATOM 1714 C CA . SER B 1 6 ? 22.672 8.195 -2.994 1 40.78 6 SER B CA 1
ATOM 1715 C C . SER B 1 6 ? 21.328 7.941 -2.311 1 40.78 6 SER B C 1
ATOM 1717 O O . SER B 1 6 ? 21.172 6.934 -1.622 1 40.78 6 SER B O 1
ATOM 1719 N N . HIS B 1 7 ? 20.391 8.953 -2.314 1 45.62 7 HIS B N 1
ATOM 1720 C CA . HIS B 1 7 ? 19.172 9.305 -1.58 1 45.62 7 HIS B CA 1
ATOM 1721 C C . HIS B 1 7 ? 17.938 8.648 -2.199 1 45.62 7 HIS B C 1
ATOM 1723 O O . HIS B 1 7 ? 16.812 8.953 -1.817 1 45.62 7 HIS B O 1
ATOM 1729 N N . GLN B 1 8 ? 18.281 7.867 -3.326 1 50.09 8 GLN B N 1
ATOM 1730 C CA . GLN B 1 8 ? 17.297 7.176 -4.145 1 50.09 8 GLN B CA 1
ATOM 1731 C C . GLN B 1 8 ? 16.75 5.945 -3.43 1 50.09 8 GLN B C 1
ATOM 1733 O O . GLN B 1 8 ? 15.961 5.188 -4 1 50.09 8 GLN B O 1
ATOM 1738 N N . HIS B 1 9 ? 17.25 5.711 -2.189 1 62.12 9 HIS B N 1
ATOM 1739 C CA . HIS B 1 9 ? 16.906 4.438 -1.565 1 62.12 9 HIS B CA 1
ATOM 1740 C C . HIS B 1 9 ? 15.953 4.645 -0.387 1 62.12 9 HIS B C 1
ATOM 1742 O O . HIS B 1 9 ? 16.078 5.621 0.355 1 62.12 9 HIS B O 1
ATOM 1748 N N . TYR B 1 10 ? 14.883 4.027 -0.511 1 70.12 10 TYR B N 1
ATOM 1749 C CA . TYR B 1 10 ? 14 4.027 0.653 1 70.12 10 TYR B CA 1
ATOM 1750 C C . TYR B 1 10 ? 14.734 3.516 1.889 1 70.12 10 TYR B C 1
ATOM 1752 O O . TYR B 1 10 ? 15.461 2.523 1.817 1 70.12 10 TYR B O 1
ATOM 1760 N N . SER B 1 11 ? 14.641 4.34 2.928 1 77.88 11 SER B N 1
ATOM 1761 C CA . SER B 1 11 ? 15.133 3.904 4.23 1 77.88 11 SER B CA 1
ATOM 1762 C C . SER B 1 11 ? 14.398 2.652 4.707 1 77.88 11 SER B C 1
ATOM 1764 O O . SER B 1 11 ? 13.422 2.229 4.09 1 77.88 11 SER B O 1
ATOM 1766 N N . ALA B 1 12 ? 14.969 2.057 5.672 1 81.81 12 ALA B N 1
ATOM 1767 C CA . ALA B 1 12 ? 14.375 0.86 6.262 1 81.81 12 ALA B CA 1
ATOM 1768 C C . ALA B 1 12 ? 12.953 1.137 6.75 1 81.81 12 ALA B C 1
ATOM 1770 O O . ALA B 1 12 ? 12.078 0.272 6.66 1 81.81 12 ALA B O 1
ATOM 1771 N N . GLN B 1 13 ? 12.75 2.334 7.207 1 83.56 13 GLN B N 1
ATOM 1772 C CA . GLN B 1 13 ? 11.438 2.695 7.742 1 83.56 13 GLN B CA 1
ATOM 1773 C C . GLN B 1 13 ? 10.398 2.775 6.633 1 83.56 13 GLN B C 1
ATOM 1775 O O . GLN B 1 13 ? 9.266 2.307 6.797 1 83.56 13 GLN B O 1
ATOM 1780 N N . VAL B 1 14 ? 10.805 3.279 5.535 1 85.31 14 VAL B N 1
ATOM 1781 C CA . VAL B 1 14 ? 9.867 3.418 4.422 1 85.31 14 VAL B CA 1
ATOM 1782 C C . VAL B 1 14 ? 9.531 2.041 3.854 1 85.31 14 VAL B C 1
ATOM 1784 O O . VAL B 1 14 ? 8.383 1.78 3.486 1 85.31 14 VAL B O 1
ATOM 1787 N N . ARG B 1 15 ? 10.523 1.241 3.816 1 90.94 15 ARG B N 1
ATOM 1788 C CA . ARG B 1 15 ? 10.289 -0.123 3.354 1 90.94 15 ARG B CA 1
ATOM 1789 C C . ARG B 1 15 ? 9.305 -0.85 4.27 1 90.94 15 ARG B C 1
ATOM 1791 O O . ARG B 1 15 ? 8.469 -1.619 3.799 1 90.94 15 ARG B O 1
ATOM 1798 N N . GLN B 1 16 ? 9.414 -0.518 5.484 1 92.12 16 GLN B N 1
ATOM 1799 C CA . GLN B 1 16 ? 8.492 -1.124 6.441 1 92.12 16 GLN B CA 1
ATOM 1800 C C . GLN B 1 16 ? 7.074 -0.605 6.242 1 92.12 16 GLN B C 1
ATOM 1802 O O . GLN B 1 16 ? 6.109 -1.366 6.348 1 92.12 16 GLN B O 1
ATOM 1807 N N . TYR B 1 17 ? 6.938 0.677 5.953 1 92.88 17 TYR B N 1
ATOM 1808 C CA . TYR B 1 17 ? 5.613 1.215 5.652 1 92.88 17 TYR B CA 1
ATOM 1809 C C . TYR B 1 17 ? 5 0.512 4.445 1 92.88 17 TYR B C 1
ATOM 1811 O O . TYR B 1 17 ? 3.816 0.17 4.453 1 92.88 17 TYR B O 1
ATOM 1819 N N . ALA B 1 18 ? 5.828 0.297 3.473 1 94.62 18 ALA B N 1
ATOM 1820 C CA . ALA B 1 18 ? 5.352 -0.335 2.246 1 94.62 18 ALA B CA 1
ATOM 1821 C C . ALA B 1 18 ? 4.922 -1.777 2.504 1 94.62 18 ALA B C 1
ATOM 1823 O O . ALA B 1 18 ? 3.885 -2.223 2.004 1 94.62 18 ALA B O 1
ATOM 1824 N N . MET B 1 19 ? 5.684 -2.459 3.32 1 95.38 19 MET B N 1
ATOM 1825 C CA . MET B 1 19 ? 5.367 -3.85 3.637 1 95.38 19 MET B CA 1
ATOM 1826 C C . MET B 1 19 ? 4.086 -3.941 4.457 1 95.38 19 MET B C 1
ATOM 1828 O O . MET B 1 19 ? 3.232 -4.789 4.188 1 95.38 19 MET B O 1
ATOM 1832 N N . GLU B 1 20 ? 3.955 -3.059 5.375 1 95.5 20 GLU B N 1
ATOM 1833 C CA . GLU B 1 20 ? 2.746 -3.061 6.195 1 95.5 20 GLU B CA 1
ATOM 1834 C C . GLU B 1 20 ? 1.514 -2.723 5.359 1 95.5 20 GLU B C 1
ATOM 1836 O O . GLU B 1 20 ? 0.453 -3.326 5.539 1 95.5 20 GLU B O 1
ATOM 1841 N N . LEU B 1 21 ? 1.683 -1.805 4.535 1 95.5 21 LEU B N 1
ATOM 1842 C CA . LEU B 1 21 ? 0.583 -1.436 3.648 1 95.5 21 LEU B CA 1
ATOM 1843 C C . LEU B 1 21 ? 0.194 -2.604 2.75 1 95.5 21 LEU B C 1
ATOM 1845 O O . LEU B 1 21 ? -0.992 -2.898 2.588 1 95.5 21 LEU B O 1
ATOM 1849 N N . SER B 1 22 ? 1.153 -3.236 2.162 1 96.12 22 SER B N 1
ATOM 1850 C CA . SER B 1 22 ? 0.917 -4.402 1.314 1 96.12 22 SER B CA 1
ATOM 1851 C C . SER B 1 22 ? 0.206 -5.508 2.084 1 96.12 22 SER B C 1
ATOM 1853 O O . SER B 1 22 ? -0.758 -6.098 1.587 1 96.12 22 SER B O 1
ATOM 1855 N N . ARG B 1 23 ? 0.659 -5.734 3.262 1 95.62 23 ARG B N 1
ATOM 1856 C CA . ARG B 1 23 ? 0.055 -6.762 4.105 1 95.62 23 ARG B CA 1
ATOM 1857 C C . ARG B 1 23 ? -1.409 -6.445 4.391 1 95.62 23 ARG B C 1
ATOM 1859 O O . ARG B 1 23 ? -2.271 -7.32 4.285 1 95.62 23 ARG B O 1
ATOM 1866 N N . SER B 1 24 ? -1.677 -5.23 4.699 1 92.94 24 SER B N 1
ATOM 1867 C CA . SER B 1 24 ? -3.043 -4.832 5.023 1 92.94 24 SER B CA 1
ATOM 1868 C C . SER B 1 24 ? -3.963 -4.984 3.818 1 92.94 24 SER B C 1
ATOM 1870 O O . SER B 1 24 ? -5.09 -5.469 3.947 1 92.94 24 SER B O 1
ATOM 1872 N N . VAL B 1 25 ? -3.531 -4.613 2.695 1 92.19 25 VAL B N 1
ATOM 1873 C CA . VAL B 1 25 ? -4.332 -4.684 1.477 1 92.19 25 VAL B CA 1
ATOM 1874 C C . VAL B 1 25 ? -4.617 -6.141 1.13 1 92.19 25 VAL B C 1
ATOM 1876 O O . VAL B 1 25 ? -5.758 -6.5 0.819 1 92.19 25 VAL B O 1
ATOM 1879 N N . LEU B 1 26 ? -3.631 -6.984 1.207 1 92.56 26 LEU B N 1
ATOM 1880 C CA . LEU B 1 26 ? -3.799 -8.391 0.854 1 92.56 26 LEU B CA 1
ATOM 1881 C C . LEU B 1 26 ? -4.695 -9.102 1.865 1 92.56 26 LEU B C 1
ATOM 1883 O O . LEU B 1 26 ? -5.57 -9.883 1.484 1 92.56 26 LEU B O 1
ATOM 1887 N N . LEU B 1 27 ? -4.508 -8.766 3.123 1 88.81 27 LEU B N 1
ATOM 1888 C CA . LEU B 1 27 ? -5.316 -9.383 4.168 1 88.81 27 LEU B CA 1
ATOM 1889 C C . LEU B 1 27 ? -6.785 -9.016 4.008 1 88.81 27 LEU B C 1
ATOM 1891 O O . LEU B 1 27 ? -7.672 -9.82 4.305 1 88.81 27 LEU B O 1
ATOM 1895 N N . SER B 1 28 ? -7.016 -7.797 3.547 1 84.19 28 SER B N 1
ATOM 1896 C CA . SER B 1 28 ? -8.398 -7.344 3.393 1 84.19 28 SER B CA 1
ATOM 1897 C C . SER B 1 28 ? -9.117 -8.133 2.305 1 84.19 28 SER B C 1
ATOM 1899 O O . SER B 1 28 ? -10.352 -8.141 2.252 1 84.19 28 SER B O 1
ATOM 1901 N N . SER B 1 29 ? -8.383 -8.789 1.459 1 81.88 29 SER B N 1
ATOM 1902 C CA . SER B 1 29 ? -8.977 -9.516 0.341 1 81.88 29 SER B CA 1
ATOM 1903 C C . SER B 1 29 ? -9.055 -11.016 0.632 1 81.88 29 SER B C 1
ATOM 1905 O O . SER B 1 29 ? -9.641 -11.773 -0.146 1 81.88 29 SER B O 1
ATOM 1907 N N . PHE B 1 30 ? -8.391 -11.398 1.741 1 79.06 30 PHE B N 1
ATOM 1908 C CA . PHE B 1 30 ? -8.391 -12.812 2.08 1 79.06 30 PHE B CA 1
ATOM 1909 C C . PHE B 1 30 ? -9.68 -13.211 2.785 1 79.06 30 PHE B C 1
ATOM 1911 O O . PHE B 1 30 ? -10.156 -12.492 3.668 1 79.06 30 PHE B O 1
ATOM 1918 N N . ALA B 1 31 ? -10.352 -14.102 2.262 1 66.19 31 ALA B N 1
ATOM 1919 C CA . ALA B 1 31 ? -11.445 -14.703 3.014 1 66.19 31 ALA B CA 1
ATOM 1920 C C . ALA B 1 31 ? -10.922 -15.5 4.207 1 66.19 31 ALA B C 1
ATOM 1922 O O . ALA B 1 31 ? -9.789 -15.977 4.191 1 66.19 31 ALA B O 1
ATOM 1923 N N . PRO B 1 32 ? -11.688 -15.234 5.32 1 54.03 32 PRO B N 1
ATOM 1924 C CA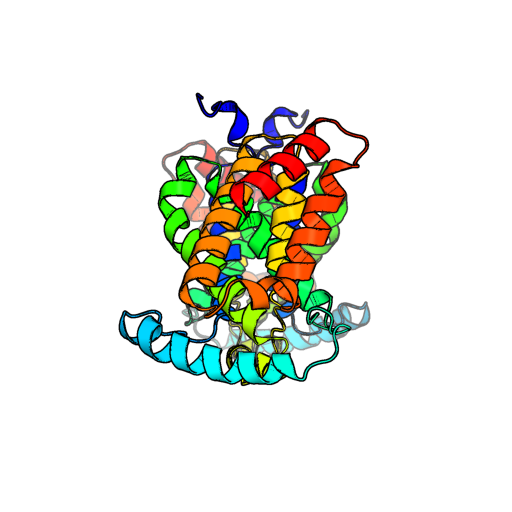 . PRO B 1 32 ? -11.242 -16.031 6.469 1 54.03 32 PRO B CA 1
ATOM 1925 C C . PRO B 1 32 ? -11.016 -17.5 6.125 1 54.03 32 PRO B C 1
ATOM 1927 O O . PRO B 1 32 ? -11.922 -18.156 5.594 1 54.03 32 PRO B O 1
ATOM 1930 N N . LEU B 1 33 ? -9.938 -17.844 5.688 1 50.91 33 LEU B N 1
ATOM 1931 C CA . LEU B 1 33 ? -9.656 -19.266 5.516 1 50.91 33 LEU B CA 1
ATOM 1932 C C . LEU B 1 33 ? -9 -19.844 6.766 1 50.91 33 LEU B C 1
ATOM 1934 O O . LEU B 1 33 ? -8.062 -19.25 7.309 1 50.91 33 LEU B O 1
ATOM 1938 N N . ASP B 1 34 ? -9.695 -20.438 7.629 1 45.47 34 ASP B N 1
ATOM 1939 C CA . ASP B 1 34 ? -9.078 -21.188 8.711 1 45.47 34 ASP B CA 1
ATOM 1940 C C . ASP B 1 34 ? -8.109 -22.234 8.172 1 45.47 34 ASP B C 1
ATOM 1942 O O . ASP B 1 34 ? -8.531 -23.25 7.617 1 45.47 34 ASP B O 1
ATOM 1946 N N . PHE B 1 35 ? -6.934 -21.875 7.895 1 46.44 35 PHE B N 1
ATOM 1947 C CA . PHE B 1 35 ? -5.922 -22.828 7.422 1 46.44 35 PHE B CA 1
ATOM 1948 C C . PHE B 1 35 ? -5.512 -23.781 8.539 1 46.44 35 PHE B C 1
ATOM 1950 O O . PHE B 1 35 ? -4.426 -24.359 8.492 1 46.44 35 PHE B O 1
ATOM 1957 N N . SER B 1 36 ? -6.203 -23.922 9.555 1 44.97 36 SER B N 1
ATOM 1958 C CA . SER B 1 36 ? -5.852 -24.938 10.531 1 44.97 36 SER B CA 1
ATOM 1959 C C . SER B 1 36 ? -5.816 -26.328 9.891 1 44.97 36 SER B C 1
ATOM 1961 O O . SER B 1 36 ? -6.289 -26.5 8.766 1 44.97 36 SER B O 1
ATOM 1963 N N . GLU B 1 37 ? -5.223 -27.328 10.594 1 47.5 37 GLU B N 1
ATOM 1964 C CA . GLU B 1 37 ? -5.039 -28.734 10.227 1 47.5 37 GLU B CA 1
ATOM 1965 C C . GLU B 1 37 ? -6.289 -29.297 9.555 1 47.5 37 GLU B C 1
ATOM 1967 O O . GLU B 1 37 ? -6.195 -30.094 8.625 1 47.5 37 GLU B O 1
ATOM 1972 N N . LYS B 1 38 ? -7.344 -28.969 9.922 1 48.25 38 LYS B N 1
ATOM 1973 C CA . LYS B 1 38 ? -8.633 -29.484 9.461 1 48.25 38 LYS B CA 1
ATOM 1974 C C . LYS B 1 38 ? -8.914 -29.031 8.031 1 48.25 38 LYS B C 1
ATOM 1976 O O . LYS B 1 38 ? -9.672 -29.703 7.309 1 48.25 38 LYS B O 1
ATOM 1981 N N . TRP B 1 39 ? -8.148 -28.109 7.691 1 51.94 39 TRP B N 1
ATOM 1982 C CA . TRP B 1 39 ? -8.367 -27.562 6.355 1 51.94 39 TRP B CA 1
ATOM 1983 C C . TRP B 1 39 ? -7.832 -28.516 5.289 1 51.94 39 TRP B C 1
ATOM 1985 O O . TRP B 1 39 ? -8.391 -28.609 4.195 1 51.94 39 TRP B O 1
ATOM 1995 N N . GLU B 1 40 ? -6.789 -29.234 5.621 1 57.09 40 GLU B N 1
ATOM 1996 C CA . GLU B 1 40 ? -6.18 -30.141 4.648 1 57.09 40 GLU B CA 1
ATOM 1997 C C . GLU B 1 40 ? -7.137 -31.25 4.25 1 57.09 40 GLU B C 1
ATOM 1999 O O . GLU B 1 40 ? -7.262 -31.578 3.068 1 57.09 40 GLU B O 1
ATOM 2004 N N . ILE B 1 41 ? -7.66 -31.781 5.309 1 56.75 41 ILE B N 1
ATOM 2005 C CA . ILE B 1 41 ? -8.508 -32.938 5.004 1 56.75 41 ILE B CA 1
ATOM 2006 C C . ILE B 1 41 ? -9.758 -32.469 4.254 1 56.75 41 ILE B C 1
ATOM 2008 O O . ILE B 1 41 ? -10.102 -33.031 3.211 1 56.75 41 ILE B O 1
ATOM 2012 N N . GLY B 1 42 ? -10.336 -31.547 4.699 1 61.03 42 GLY B N 1
ATOM 2013 C CA . GLY B 1 42 ? -11.555 -31.047 4.07 1 61.03 42 GLY B CA 1
ATOM 2014 C C . GLY B 1 42 ? -11.297 -30.344 2.75 1 61.03 42 GLY B C 1
ATOM 2015 O O . GLY B 1 42 ? -12.133 -30.391 1.843 1 61.03 42 GLY B O 1
ATOM 2016 N N . LEU B 1 43 ? -10.164 -29.969 2.59 1 67.12 43 LEU B N 1
ATOM 2017 C CA . LEU B 1 43 ? -9.805 -29.234 1.38 1 67.12 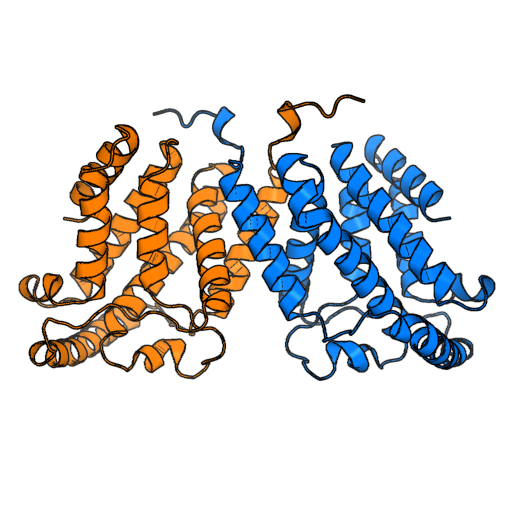43 LEU B CA 1
ATOM 2018 C C . LEU B 1 43 ? -9.625 -30.188 0.204 1 67.12 43 LEU B C 1
ATOM 2020 O O . LEU B 1 43 ? -10.117 -29.922 -0.895 1 67.12 43 LEU B O 1
ATOM 2024 N N . LYS B 1 44 ? -8.992 -31.297 0.584 1 71.5 44 LYS B N 1
ATOM 2025 C CA . LYS B 1 44 ? -8.742 -32.25 -0.478 1 71.5 44 LYS B CA 1
ATOM 2026 C C . LYS B 1 44 ? -10.047 -32.75 -1.084 1 71.5 44 LYS B C 1
ATOM 2028 O O . LYS B 1 44 ? -10.164 -32.875 -2.305 1 71.5 44 LYS B O 1
ATOM 2033 N N . ASP B 1 45 ? -10.945 -33.094 -0.235 1 72.94 45 ASP B N 1
ATOM 2034 C CA . ASP B 1 45 ? -12.219 -33.594 -0.724 1 72.94 45 ASP B CA 1
ATOM 2035 C C . ASP B 1 45 ? -12.953 -32.562 -1.55 1 72.94 45 ASP B C 1
ATOM 2037 O O . ASP B 1 45 ? -13.547 -32.875 -2.584 1 72.94 45 ASP B O 1
ATOM 2041 N N . ARG B 1 46 ? -12.852 -31.359 -1.124 1 72.19 46 ARG B N 1
ATOM 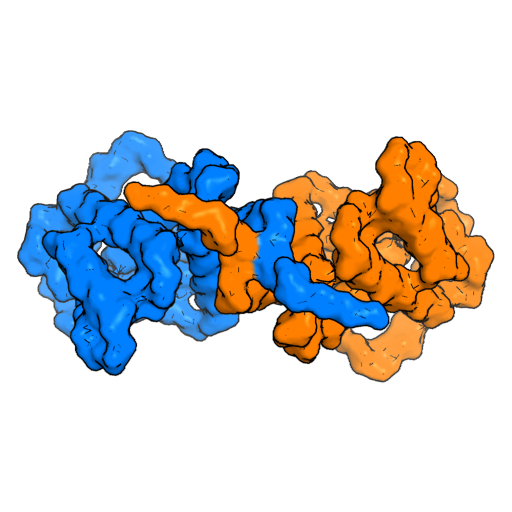2042 C CA . ARG B 1 46 ? -13.516 -30.266 -1.829 1 72.19 46 ARG B CA 1
ATOM 2043 C C . ARG B 1 46 ? -12.875 -30.031 -3.193 1 72.19 46 ARG B C 1
ATOM 2045 O O . ARG B 1 46 ? -13.578 -29.828 -4.188 1 72.19 46 ARG B O 1
ATOM 2052 N N . PHE B 1 47 ? -11.688 -30.203 -3.191 1 78.25 47 PHE B N 1
ATOM 2053 C CA . PHE B 1 47 ? -10.961 -29.984 -4.434 1 78.25 47 PHE B CA 1
ATOM 2054 C C . PHE B 1 47 ? -11.18 -31.141 -5.406 1 78.25 47 PHE B C 1
ATOM 2056 O O . PHE B 1 47 ? -11.328 -30.922 -6.609 1 78.25 47 PHE B O 1
ATOM 2063 N N . MET B 1 48 ? -11.242 -32.281 -4.828 1 76.5 48 MET B N 1
ATOM 2064 C CA . MET B 1 48 ? -11.492 -33.438 -5.676 1 76.5 48 MET B CA 1
ATOM 2065 C C . MET B 1 48 ? -12.82 -33.312 -6.406 1 76.5 48 MET B C 1
ATOM 2067 O O . MET B 1 48 ? -12.914 -33.594 -7.598 1 76.5 48 MET B O 1
ATOM 2071 N N . GLU B 1 49 ? -13.734 -32.906 -5.715 1 76.06 49 GLU B N 1
ATOM 2072 C CA . GLU B 1 49 ? -15.047 -32.719 -6.324 1 76.06 49 GLU B CA 1
ATOM 2073 C C . GLU B 1 49 ? -15 -31.672 -7.418 1 76.06 49 GLU B C 1
ATOM 2075 O O . GLU B 1 49 ? -15.617 -31.828 -8.469 1 76.06 49 GLU B O 1
ATOM 2080 N N . GLN B 1 50 ? -14.297 -30.656 -7.184 1 75.56 50 GLN B N 1
ATOM 2081 C CA . GLN B 1 50 ? -14.211 -29.562 -8.133 1 75.56 50 GLN B CA 1
ATOM 2082 C C . GLN B 1 50 ? -13.438 -29.969 -9.383 1 75.56 50 GLN B C 1
ATOM 2084 O O . GLN B 1 50 ? -13.789 -29.578 -10.5 1 75.56 50 GLN B O 1
ATOM 2089 N N . PHE B 1 51 ? -12.469 -30.766 -9.211 1 77.81 51 PHE B N 1
ATOM 2090 C CA . PHE B 1 51 ? -11.641 -31.172 -10.344 1 77.81 51 PHE B CA 1
ATOM 2091 C C . PHE B 1 51 ? -12.375 -32.188 -11.219 1 77.81 51 PHE B C 1
ATOM 2093 O O . PHE B 1 51 ? -12.078 -32.312 -12.406 1 77.81 51 PHE B O 1
ATOM 2100 N N . LYS B 1 52 ? -13.289 -32.812 -10.57 1 75.12 52 LYS B N 1
ATOM 2101 C CA . LYS B 1 52 ? -14.133 -33.688 -11.375 1 75.12 52 LYS B CA 1
ATOM 2102 C C . LYS B 1 52 ? -14.914 -32.906 -12.422 1 75.12 52 LYS B C 1
ATOM 2104 O O . LYS B 1 52 ? -15.148 -33.375 -13.531 1 75.12 52 LYS B O 1
ATOM 2109 N N . ARG B 1 53 ? -15.125 -31.734 -12.062 1 72.62 53 ARG B N 1
ATOM 2110 C CA . ARG B 1 53 ? -15.859 -30.859 -12.984 1 72.62 53 ARG B CA 1
ATOM 2111 C C . ARG B 1 53 ? -14.977 -30.422 -14.141 1 72.62 53 ARG B C 1
ATOM 2113 O O . ARG B 1 53 ? -15.469 -30.094 -15.227 1 72.62 53 ARG B O 1
ATOM 2120 N N . LEU B 1 54 ? -13.75 -30.375 -13.93 1 72.81 54 LEU B N 1
ATOM 2121 C CA . LEU B 1 54 ? -12.789 -29.984 -14.953 1 72.81 54 LEU B CA 1
ATOM 2122 C C . LEU B 1 54 ? -12.711 -31.031 -16.062 1 72.81 54 LEU B C 1
ATOM 2124 O O . LEU B 1 54 ? -12.414 -30.703 -17.203 1 72.81 54 LEU B O 1
ATOM 2128 N N . GLU B 1 55 ? -12.953 -32.25 -15.57 1 68.88 55 GLU B N 1
ATOM 2129 C CA . GLU B 1 55 ? -12.898 -33.312 -16.562 1 68.88 55 GLU B CA 1
ATOM 2130 C C . GLU B 1 55 ? -13.859 -33.062 -17.719 1 68.88 55 GLU B C 1
ATOM 2132 O O . GLU B 1 55 ? -13.602 -33.438 -18.859 1 68.88 55 GLU B O 1
ATOM 2137 N N . ASN B 1 56 ? -14.812 -32.281 -17.375 1 66.94 56 ASN B N 1
ATOM 2138 C CA . ASN B 1 56 ? -15.805 -32 -18.406 1 66.94 56 ASN B CA 1
ATOM 2139 C C . ASN B 1 56 ? -15.656 -30.594 -18.969 1 66.94 56 ASN B C 1
ATOM 2141 O O . ASN B 1 56 ? -16.422 -30.172 -19.828 1 66.94 56 ASN B O 1
ATOM 2145 N N . ALA B 1 57 ? -14.68 -29.938 -18.406 1 66.06 57 ALA B N 1
ATOM 2146 C CA . ALA B 1 57 ? -14.508 -28.562 -18.859 1 66.06 57 ALA B CA 1
ATOM 2147 C C . ALA B 1 57 ? -13.719 -28.5 -20.156 1 66.06 57 ALA B C 1
ATOM 2149 O O . ALA B 1 57 ? -12.844 -29.344 -20.406 1 66.06 57 ALA B O 1
ATOM 2150 N N . PRO B 1 58 ? -14.148 -27.547 -21.047 1 65.5 58 PRO B N 1
ATOM 2151 C CA . PRO B 1 58 ? -13.391 -27.391 -22.297 1 65.5 58 PRO B CA 1
ATOM 2152 C C . PRO B 1 58 ? -11.922 -27.062 -22.062 1 65.5 58 PRO B C 1
ATOM 2154 O O . PRO B 1 58 ? -11.586 -26.406 -21.078 1 65.5 58 PRO B O 1
ATOM 2157 N N . ASP B 1 59 ? -11.156 -27.625 -22.828 1 64.25 59 ASP B N 1
ATOM 2158 C CA . ASP B 1 59 ? -9.719 -27.391 -22.781 1 64.25 59 ASP B CA 1
ATOM 2159 C C . ASP B 1 59 ? -9.398 -25.906 -22.953 1 64.25 59 ASP B C 1
ATOM 2161 O O . ASP B 1 59 ? -8.312 -25.453 -22.594 1 64.25 59 ASP B O 1
ATOM 2165 N N . SER B 1 60 ? -10.383 -25.141 -23.375 1 66.88 60 SER B N 1
ATOM 2166 C CA . SER B 1 60 ? -10.141 -23.734 -23.703 1 66.88 60 SER B CA 1
ATOM 2167 C C . SER B 1 60 ? -10.352 -22.844 -22.5 1 66.88 60 SER B C 1
ATOM 2169 O O . SER B 1 60 ? -10.219 -21.609 -22.594 1 66.88 60 SER B O 1
ATOM 2171 N N . CYS B 1 61 ? -10.508 -23.453 -21.469 1 68.56 61 CYS B N 1
ATOM 2172 C CA . CYS B 1 61 ? -10.781 -22.625 -20.312 1 68.56 61 CYS B CA 1
ATOM 2173 C C . CYS B 1 61 ? -9.555 -21.828 -19.906 1 68.56 61 CYS B C 1
ATOM 2175 O O . CYS B 1 61 ? -8.445 -22.359 -19.828 1 68.56 61 CYS B O 1
ATOM 2177 N N . THR B 1 62 ? -9.773 -20.5 -19.828 1 79.06 62 THR B N 1
ATOM 2178 C CA . THR B 1 62 ? -8.68 -19.609 -19.469 1 79.06 62 THR B CA 1
ATOM 2179 C C . THR B 1 62 ? -8.75 -19.203 -18 1 79.06 62 THR B C 1
ATOM 2181 O O . THR B 1 62 ? -9.75 -19.469 -17.328 1 79.06 62 THR B O 1
ATOM 2184 N N . VAL B 1 63 ? -7.68 -18.75 -17.547 1 83.06 63 VAL B N 1
ATOM 2185 C CA . VAL B 1 63 ? -7.59 -18.312 -16.156 1 83.06 63 VAL B CA 1
ATOM 2186 C C . VAL B 1 63 ? -8.578 -17.172 -15.906 1 83.06 63 VAL B C 1
ATOM 2188 O O . VAL B 1 63 ? -8.781 -16.328 -16.766 1 83.06 63 VAL B O 1
ATOM 2191 N N . PHE B 1 64 ? -9.148 -17.234 -14.828 1 83.19 64 PHE B N 1
ATOM 2192 C CA . PHE B 1 64 ? -10.031 -16.156 -14.43 1 83.19 64 PHE B CA 1
ATOM 2193 C C . PHE B 1 64 ? -9.25 -14.859 -14.219 1 83.19 64 PHE B C 1
ATOM 2195 O O . PHE B 1 64 ? -8.172 -14.875 -13.625 1 83.19 64 PHE B O 1
ATOM 2202 N N . ARG B 1 65 ? -9.781 -13.883 -14.789 1 85.38 65 ARG B N 1
ATOM 2203 C CA . ARG B 1 65 ? -9.172 -12.562 -14.609 1 85.38 65 ARG B CA 1
ATOM 2204 C C . ARG B 1 65 ? -10.211 -11.539 -14.148 1 85.38 65 ARG B C 1
ATOM 2206 O O . ARG B 1 65 ? -11.266 -11.398 -14.781 1 85.38 65 ARG B O 1
ATOM 2213 N N . CYS B 1 66 ? -9.852 -10.945 -13.07 1 85.12 66 CYS B N 1
ATOM 2214 C CA . CYS B 1 66 ? -10.742 -9.914 -12.547 1 85.12 66 CYS B CA 1
ATOM 2215 C C . CYS B 1 66 ? -10.953 -8.805 -13.57 1 85.12 66 CYS B C 1
ATOM 2217 O O . CYS B 1 66 ? -9.984 -8.281 -14.125 1 85.12 66 CYS B O 1
ATOM 2219 N N . ALA B 1 67 ? -12.188 -8.461 -13.797 1 83.19 67 ALA B N 1
ATOM 2220 C CA . ALA B 1 67 ? -12.547 -7.465 -14.805 1 83.19 67 ALA B CA 1
ATOM 2221 C C . ALA B 1 67 ? -12.219 -6.055 -14.32 1 83.19 67 ALA B C 1
ATOM 2223 O O . ALA B 1 67 ? -12 -5.148 -15.125 1 83.19 67 ALA B O 1
ATOM 2224 N N . ARG B 1 68 ? -12.125 -5.848 -13.047 1 86.38 68 ARG B N 1
ATOM 2225 C CA . ARG B 1 68 ? -11.797 -4.535 -12.492 1 86.38 68 ARG B CA 1
ATOM 2226 C C . ARG B 1 68 ? -10.289 -4.336 -12.406 1 86.38 68 ARG B C 1
ATOM 2228 O O . ARG B 1 68 ? -9.68 -4.641 -11.375 1 86.38 68 ARG B O 1
ATOM 2235 N N . GLU B 1 69 ? -9.789 -3.732 -13.414 1 86.31 69 GLU B N 1
ATOM 2236 C CA . GLU B 1 69 ? -8.336 -3.635 -13.586 1 86.31 69 GLU B CA 1
ATOM 2237 C C . GLU B 1 69 ? -7.711 -2.799 -12.469 1 86.31 69 GLU B C 1
ATOM 2239 O O . GLU B 1 69 ? -6.578 -3.055 -12.062 1 86.31 69 GLU B O 1
ATOM 2244 N N . GLY B 1 70 ? -8.422 -1.804 -12.039 1 85.69 70 GLY B N 1
ATOM 2245 C CA . GLY B 1 70 ? -7.922 -0.998 -10.938 1 85.69 70 GLY B CA 1
ATOM 2246 C C . GLY B 1 70 ? -7.727 -1.79 -9.656 1 85.69 70 GLY B C 1
ATOM 2247 O O . GLY B 1 70 ? -6.664 -1.734 -9.039 1 85.69 70 GLY B O 1
ATOM 2248 N N . ASP B 1 71 ? -8.703 -2.535 -9.344 1 85.75 71 ASP B N 1
ATOM 2249 C CA . ASP B 1 71 ? -8.633 -3.367 -8.148 1 85.75 71 ASP B CA 1
ATOM 2250 C C . ASP B 1 71 ? -7.559 -4.441 -8.289 1 85.75 71 ASP B C 1
ATOM 2252 O O . ASP B 1 71 ? -6.793 -4.695 -7.355 1 85.75 71 ASP B O 1
ATOM 2256 N N . ARG B 1 72 ? -7.543 -5.004 -9.43 1 90.38 72 ARG B N 1
ATOM 2257 C CA . ARG B 1 72 ? -6.531 -6.02 -9.695 1 90.38 72 ARG B CA 1
ATOM 2258 C C . ARG B 1 72 ? -5.125 -5.441 -9.555 1 90.38 72 ARG B C 1
ATOM 2260 O O . ARG B 1 72 ? -4.242 -6.082 -8.977 1 90.38 72 ARG B O 1
ATOM 2267 N N . GLY B 1 73 ? -4.973 -4.266 -10.062 1 92.38 73 GLY B N 1
ATOM 2268 C CA . GLY B 1 73 ? -3.686 -3.592 -9.992 1 92.38 73 GLY B CA 1
ATOM 2269 C C . GLY B 1 73 ? -3.229 -3.314 -8.578 1 92.38 73 GLY B C 1
ATOM 2270 O O . GLY B 1 73 ? -2.041 -3.441 -8.266 1 92.38 73 GLY B O 1
ATOM 2271 N N . VAL B 1 74 ? -4.145 -2.998 -7.742 1 92.94 74 VAL B N 1
ATOM 2272 C CA . VAL B 1 74 ? -3.836 -2.725 -6.344 1 92.94 74 VAL B CA 1
ATOM 2273 C C . VAL B 1 74 ? -3.277 -3.982 -5.684 1 92.94 74 VAL B C 1
ATOM 2275 O O . VAL B 1 74 ? -2.25 -3.932 -5.004 1 92.94 74 VAL B O 1
ATOM 2278 N N . HIS B 1 75 ? -3.889 -5.055 -5.918 1 94.12 75 HIS B N 1
ATOM 2279 C CA . HIS B 1 75 ? -3.439 -6.309 -5.328 1 94.12 75 HIS B CA 1
ATOM 2280 C C . HIS B 1 75 ? -2.133 -6.777 -5.957 1 94.12 75 HIS B C 1
ATOM 2282 O O . HIS B 1 75 ? -1.268 -7.324 -5.27 1 94.12 75 HIS B O 1
ATOM 2288 N N . SER B 1 76 ? -2.064 -6.555 -7.219 1 95.44 76 SER B N 1
ATOM 2289 C CA . SER B 1 76 ? -0.822 -6.906 -7.902 1 95.44 76 SER B CA 1
ATOM 2290 C C . SER B 1 76 ? 0.354 -6.109 -7.348 1 95.44 76 SER B C 1
ATOM 2292 O O . SER B 1 76 ? 1.423 -6.668 -7.09 1 95.44 76 SER B O 1
ATOM 2294 N N . ASP B 1 77 ? 0.149 -4.848 -7.152 1 95.44 77 ASP B N 1
ATOM 2295 C CA . ASP B 1 77 ? 1.197 -4.008 -6.586 1 95.44 77 ASP B CA 1
ATOM 2296 C C . ASP B 1 77 ? 1.549 -4.449 -5.168 1 95.44 77 ASP B C 1
ATOM 2298 O O . ASP B 1 77 ? 2.725 -4.5 -4.801 1 95.44 77 ASP B O 1
ATOM 2302 N N . ALA B 1 78 ? 0.574 -4.73 -4.41 1 96.56 78 ALA B N 1
ATOM 2303 C CA . ALA B 1 78 ? 0.799 -5.188 -3.041 1 96.56 78 ALA B CA 1
ATOM 2304 C C . ALA B 1 78 ? 1.615 -6.477 -3.02 1 96.56 78 ALA B C 1
ATOM 2306 O O . ALA B 1 78 ? 2.559 -6.609 -2.236 1 96.56 78 ALA B O 1
ATOM 2307 N N . LEU B 1 79 ? 1.257 -7.324 -3.871 1 97 79 LEU B N 1
ATOM 2308 C CA . LEU B 1 79 ? 1.96 -8.602 -3.934 1 97 79 LEU B CA 1
ATOM 2309 C C . LEU B 1 79 ? 3.414 -8.398 -4.352 1 97 79 LEU B C 1
ATOM 2311 O O . LEU B 1 79 ? 4.316 -9.039 -3.801 1 97 79 LEU B O 1
ATOM 2315 N N . MET B 1 80 ? 3.631 -7.516 -5.281 1 96.12 80 MET B N 1
ATOM 2316 C CA . MET B 1 80 ? 4.988 -7.25 -5.746 1 96.12 80 MET B CA 1
ATOM 2317 C C . MET B 1 80 ? 5.84 -6.652 -4.633 1 96.12 80 MET B C 1
ATOM 2319 O O . MET B 1 80 ? 7.02 -6.98 -4.504 1 96.12 80 MET B O 1
ATOM 2323 N N . ILE B 1 81 ? 5.285 -5.816 -3.875 1 95.81 81 ILE B N 1
ATOM 2324 C CA . ILE B 1 81 ? 6 -5.25 -2.736 1 95.81 81 ILE B CA 1
ATOM 2325 C C . ILE B 1 81 ? 6.395 -6.363 -1.768 1 95.81 81 ILE B C 1
ATOM 2327 O O . ILE B 1 81 ? 7.516 -6.379 -1.253 1 95.81 81 ILE B O 1
ATOM 2331 N N . LEU B 1 82 ? 5.508 -7.273 -1.562 1 96.31 82 LEU B N 1
ATOM 2332 C CA . LEU B 1 82 ? 5.781 -8.398 -0.673 1 96.31 82 LEU B CA 1
ATOM 2333 C C . LEU B 1 82 ? 6.918 -9.258 -1.218 1 96.31 82 LEU B C 1
ATOM 2335 O O . LEU B 1 82 ? 7.836 -9.617 -0.479 1 96.31 82 LEU B O 1
ATOM 2339 N N . PHE B 1 83 ? 6.898 -9.555 -2.486 1 95.75 83 PHE B N 1
ATOM 2340 C CA . PHE B 1 83 ? 7.945 -10.344 -3.123 1 95.75 83 PHE B CA 1
ATOM 2341 C C . PHE B 1 83 ? 9.297 -9.648 -2.994 1 95.75 83 PHE B C 1
ATOM 2343 O O . PHE B 1 83 ? 10.312 -10.305 -2.75 1 95.75 83 PHE B O 1
ATOM 2350 N N . CYS B 1 84 ? 9.25 -8.344 -3.105 1 92.06 84 CYS B N 1
ATOM 2351 C CA . CYS B 1 84 ? 10.492 -7.582 -3.043 1 92.06 84 CYS B CA 1
ATOM 2352 C C . CYS B 1 84 ? 10.969 -7.43 -1.604 1 92.06 84 CYS B C 1
ATOM 2354 O O . CYS B 1 84 ? 12.172 -7.434 -1.34 1 92.06 84 CYS B O 1
ATOM 2356 N N . GLY B 1 85 ? 10.086 -7.309 -0.749 1 92.12 85 GLY B N 1
ATOM 2357 C CA . GLY B 1 85 ? 10.414 -7.027 0.64 1 92.12 85 GLY B CA 1
ATOM 2358 C C . GLY B 1 85 ? 11.07 -8.195 1.345 1 92.12 85 GLY B C 1
ATOM 2359 O O . GLY B 1 85 ? 11.906 -8 2.234 1 92.12 85 GLY B O 1
ATOM 2360 N N . ILE B 1 86 ? 10.758 -9.398 0.96 1 91.62 86 ILE B N 1
ATOM 2361 C CA . ILE B 1 86 ? 11.266 -10.562 1.669 1 91.62 86 ILE B CA 1
ATOM 2362 C C . ILE B 1 86 ? 12.695 -10.859 1.218 1 91.62 86 ILE B C 1
ATOM 2364 O O . ILE B 1 86 ? 13.336 -11.773 1.734 1 91.62 86 ILE B O 1
ATOM 2368 N N . VAL B 1 87 ? 13.172 -10.039 0.298 1 86.38 87 VAL B N 1
ATOM 2369 C CA . VAL B 1 87 ? 14.539 -10.195 -0.187 1 86.38 87 VAL B CA 1
ATOM 2370 C C . VAL B 1 87 ? 15.523 -9.664 0.857 1 86.38 87 VAL B C 1
ATOM 2372 O O . VAL B 1 87 ? 16.578 -10.266 1.084 1 86.38 87 VAL B O 1
ATOM 2375 N N . GLY B 1 88 ? 15.203 -8.562 1.509 1 83.69 88 GLY B N 1
ATOM 2376 C CA . GLY B 1 88 ? 16.047 -7.988 2.545 1 83.69 88 GLY B CA 1
ATOM 2377 C C . GLY B 1 88 ? 15.977 -8.742 3.859 1 83.69 88 GLY B C 1
ATOM 2378 O O . GLY B 1 88 ? 14.883 -9.086 4.324 1 83.69 88 GLY B O 1
ATOM 2379 N N . LYS B 1 89 ? 17.078 -8.914 4.449 1 83.69 89 LYS B N 1
ATOM 2380 C CA . LYS B 1 89 ? 17.156 -9.711 5.668 1 83.69 89 LYS B CA 1
ATOM 2381 C C . LYS B 1 89 ? 16.328 -9.102 6.789 1 83.69 89 LYS B C 1
ATOM 2383 O O . LYS B 1 89 ? 15.664 -9.812 7.543 1 83.69 89 LYS B O 1
ATOM 2388 N N . ASP B 1 90 ? 16.375 -7.844 6.871 1 85.75 90 ASP B N 1
ATOM 2389 C CA . ASP B 1 90 ? 15.719 -7.137 7.969 1 85.75 90 ASP B CA 1
ATOM 2390 C C . ASP B 1 90 ? 14.211 -7.348 7.926 1 85.75 90 ASP B C 1
ATOM 2392 O O . ASP B 1 90 ? 13.578 -7.559 8.969 1 85.75 90 ASP B O 1
ATOM 2396 N N . LEU B 1 91 ? 13.711 -7.391 6.719 1 90.62 91 LEU B N 1
ATOM 2397 C CA . LEU B 1 91 ? 12.258 -7.496 6.621 1 90.62 91 LEU B CA 1
ATOM 2398 C C . LEU B 1 91 ? 11.828 -8.945 6.418 1 90.62 91 LEU B C 1
ATOM 2400 O O . LEU B 1 91 ? 10.688 -9.312 6.723 1 90.62 91 LEU B O 1
ATOM 2404 N N . ARG B 1 92 ? 12.703 -9.758 5.949 1 92.19 92 ARG B N 1
ATOM 2405 C CA . ARG B 1 92 ? 12.383 -11.156 5.691 1 92.19 92 ARG B CA 1
ATOM 2406 C C . ARG B 1 92 ? 11.914 -11.859 6.961 1 92.19 92 ARG B C 1
ATOM 2408 O O . ARG B 1 92 ? 10.891 -12.539 6.957 1 92.19 92 ARG B O 1
ATOM 2415 N N . SER B 1 93 ? 12.602 -11.617 8.008 1 93.06 93 SER B N 1
ATOM 2416 C CA . SER B 1 93 ? 12.273 -12.289 9.266 1 93.06 93 SER B CA 1
ATOM 2417 C C . SER B 1 93 ? 10.867 -11.93 9.727 1 93.06 93 SER B C 1
ATOM 2419 O O . SER B 1 93 ? 10.164 -12.773 10.289 1 93.06 93 SER B O 1
ATOM 2421 N N . LYS B 1 94 ? 10.484 -10.812 9.469 1 93.25 94 LYS B N 1
ATOM 2422 C CA . LYS B 1 94 ? 9.203 -10.312 9.953 1 93.25 94 LYS B CA 1
ATOM 2423 C C . LYS B 1 94 ? 8.062 -10.75 9.047 1 93.25 94 LYS B C 1
ATOM 2425 O O . LYS B 1 94 ? 6.941 -10.984 9.508 1 93.25 94 LYS B O 1
ATOM 2430 N N . TYR B 1 95 ? 8.375 -10.938 7.746 1 95.81 95 TYR B N 1
ATOM 2431 C CA . TYR B 1 95 ? 7.238 -11.023 6.84 1 95.81 95 TYR B CA 1
ATOM 2432 C C . TYR B 1 95 ? 7.246 -12.344 6.078 1 95.81 95 TYR B C 1
ATOM 2434 O O . TYR B 1 95 ? 6.328 -12.625 5.305 1 95.81 95 TYR B O 1
ATOM 2442 N N . ILE B 1 96 ? 8.148 -13.242 6.293 1 95.25 96 ILE B N 1
ATOM 2443 C CA . ILE B 1 96 ? 8.289 -14.453 5.492 1 95.25 96 ILE B CA 1
ATOM 2444 C C . ILE B 1 96 ? 7.086 -15.367 5.715 1 95.25 96 ILE B C 1
ATOM 2446 O O . ILE B 1 96 ? 6.594 -16 4.777 1 95.25 96 ILE B O 1
ATOM 2450 N N . LYS B 1 97 ? 6.598 -15.445 6.918 1 94.31 97 LYS B N 1
ATOM 2451 C CA . LYS B 1 97 ? 5.43 -16.281 7.188 1 94.31 97 LYS B CA 1
ATOM 2452 C C . LYS B 1 97 ? 4.203 -15.766 6.438 1 94.31 97 LYS B C 1
ATOM 2454 O O . LYS B 1 97 ? 3.434 -16.562 5.883 1 94.31 97 LYS B O 1
ATOM 2459 N N . PHE B 1 98 ? 4.059 -14.508 6.461 1 95.31 98 PHE B N 1
ATOM 2460 C CA . PHE B 1 98 ? 2.936 -13.922 5.734 1 95.31 98 PHE B CA 1
ATOM 2461 C C . PHE B 1 98 ? 3.08 -14.148 4.238 1 95.31 98 PHE B C 1
ATOM 2463 O O . PHE B 1 98 ? 2.098 -14.438 3.549 1 95.31 98 PHE B O 1
ATOM 2470 N N . PHE B 1 99 ? 4.305 -14.023 3.76 1 96.56 99 PHE B N 1
ATOM 2471 C CA . PHE B 1 99 ? 4.59 -14.305 2.357 1 96.56 99 PHE B CA 1
ATOM 2472 C C . PHE B 1 99 ? 4.176 -15.719 1.988 1 96.56 99 PHE B C 1
ATOM 2474 O O . PHE B 1 99 ? 3.426 -15.93 1.033 1 96.56 99 PHE B O 1
ATOM 2481 N N . ASN B 1 100 ? 4.594 -16.609 2.777 1 94.5 100 ASN B N 1
ATOM 2482 C CA . ASN B 1 100 ? 4.293 -18.016 2.527 1 94.5 100 ASN B CA 1
ATOM 2483 C C . ASN B 1 100 ? 2.791 -18.281 2.541 1 94.5 100 ASN B C 1
ATOM 2485 O O . ASN B 1 100 ? 2.268 -18.953 1.654 1 94.5 100 ASN B O 1
ATOM 2489 N N . THR B 1 101 ? 2.158 -17.734 3.455 1 93.25 101 THR B N 1
ATOM 2490 C CA . THR B 1 101 ? 0.717 -17.906 3.594 1 93.25 101 THR B CA 1
ATOM 2491 C C . THR B 1 101 ? -0.02 -17.297 2.41 1 93.25 101 THR B C 1
ATOM 2493 O O . THR B 1 101 ? -0.98 -17.875 1.897 1 93.25 101 THR B O 1
ATOM 2496 N N . THR B 1 102 ? 0.462 -16.141 2.023 1 94.56 102 THR B N 1
ATOM 2497 C CA . THR B 1 102 ? -0.161 -15.445 0.909 1 94.56 102 THR B CA 1
ATOM 2498 C C . THR B 1 102 ? -0.055 -16.266 -0.376 1 94.56 102 THR B C 1
ATOM 2500 O O . THR B 1 102 ? -1.043 -16.422 -1.093 1 94.56 102 THR B O 1
ATOM 2503 N N . VAL B 1 103 ? 1.1 -16.812 -0.629 1 95.81 103 VAL B N 1
ATOM 2504 C CA . VAL B 1 103 ? 1.316 -17.609 -1.836 1 95.81 103 VAL B CA 1
ATOM 2505 C C . VAL B 1 103 ? 0.441 -18.859 -1.798 1 95.81 103 VAL B C 1
ATOM 2507 O O . VAL B 1 103 ? -0.216 -19.188 -2.785 1 95.81 103 VAL B O 1
ATOM 2510 N N . ARG B 1 104 ? 0.334 -19.453 -0.684 1 91.88 104 ARG B N 1
ATOM 2511 C CA . ARG B 1 104 ? -0.485 -20.641 -0.55 1 91.88 104 ARG B CA 1
ATOM 2512 C C . ARG B 1 104 ? -1.964 -20.328 -0.736 1 91.88 104 ARG B C 1
ATOM 2514 O O . ARG B 1 104 ? -2.676 -21.031 -1.445 1 91.88 104 ARG B O 1
ATOM 2521 N N . TYR B 1 105 ? -2.322 -19.281 -0.152 1 89.94 105 TYR B N 1
ATOM 2522 C CA . TYR B 1 105 ? -3.719 -18.875 -0.268 1 89.94 105 TYR B CA 1
ATOM 2523 C C . TYR B 1 105 ? -4.078 -18.578 -1.716 1 89.94 105 TYR B C 1
ATOM 2525 O O . TYR B 1 105 ? -5.094 -19.047 -2.227 1 89.94 105 TYR B O 1
ATOM 2533 N N . LEU B 1 106 ? -3.293 -17.797 -2.312 1 92.75 106 LEU B N 1
ATOM 2534 C CA . LEU B 1 106 ? -3.572 -17.406 -3.689 1 92.75 106 LEU B CA 1
ATOM 2535 C C . LEU B 1 106 ? -3.553 -18.609 -4.617 1 92.75 106 LEU B C 1
ATOM 2537 O O . LEU B 1 106 ? -4.305 -18.672 -5.59 1 92.75 106 LEU B O 1
ATOM 2541 N N . THR B 1 107 ? -2.693 -19.531 -4.34 1 92.56 107 THR B N 1
ATOM 2542 C CA . THR B 1 107 ? -2.656 -20.75 -5.125 1 92.56 107 THR B CA 1
ATOM 2543 C C . THR B 1 107 ? -3.969 -21.516 -4.992 1 92.56 107 THR B C 1
ATOM 2545 O O . THR B 1 107 ? -4.562 -21.922 -5.996 1 92.56 107 THR B O 1
ATOM 2548 N N . LEU B 1 108 ? -4.395 -21.688 -3.785 1 88 108 LEU B N 1
ATOM 2549 C CA . LEU B 1 108 ? -5.652 -22.391 -3.549 1 88 108 LEU B CA 1
ATOM 2550 C C . LEU B 1 108 ? -6.805 -21.688 -4.258 1 88 108 LEU B C 1
ATOM 2552 O O . LEU B 1 108 ? -7.633 -22.344 -4.898 1 88 108 LEU B O 1
ATOM 2556 N N . GLN B 1 109 ? -6.762 -20.453 -4.113 1 85.69 109 GLN B N 1
ATOM 2557 C CA . GLN B 1 109 ? -7.801 -19.656 -4.773 1 85.69 109 GLN B CA 1
ATOM 2558 C C . GLN B 1 109 ? -7.754 -19.844 -6.289 1 85.69 109 GLN B C 1
ATOM 2560 O O . GLN B 1 109 ? -8.789 -20.062 -6.926 1 85.69 109 GLN B O 1
ATOM 2565 N N . ALA B 1 110 ? -6.617 -19.703 -6.852 1 89.44 110 ALA B N 1
ATOM 2566 C CA . ALA B 1 110 ? -6.441 -19.797 -8.297 1 89.44 110 ALA B CA 1
ATOM 2567 C C . ALA B 1 110 ? -6.891 -21.172 -8.82 1 89.44 110 ALA B C 1
ATOM 2569 O O . ALA B 1 110 ? -7.473 -21.266 -9.906 1 89.44 110 ALA B O 1
ATOM 2570 N N . LEU B 1 111 ? -6.656 -22.172 -8.102 1 87.31 111 LEU B N 1
ATOM 2571 C CA . LEU B 1 111 ? -7.012 -23.516 -8.5 1 87.31 111 LEU B CA 1
ATOM 2572 C C . LEU B 1 111 ? -8.523 -23.703 -8.539 1 87.31 111 LEU B C 1
ATOM 2574 O O . LEU B 1 111 ? -9.039 -24.531 -9.289 1 87.31 111 LEU B O 1
ATOM 2578 N N . LEU B 1 112 ? -9.219 -22.906 -7.82 1 80.44 112 LEU B N 1
ATOM 2579 C CA . LEU B 1 112 ? -10.656 -23.078 -7.707 1 80.44 112 LEU B CA 1
ATOM 2580 C C . LEU B 1 112 ? -11.398 -22.094 -8.609 1 80.44 112 LEU B C 1
ATOM 2582 O O . LEU B 1 112 ? -12.617 -22.203 -8.781 1 80.44 112 LEU B O 1
ATOM 2586 N N . GLU B 1 113 ? -10.766 -21.125 -9.102 1 82 113 GLU B N 1
ATOM 2587 C CA . GLU B 1 113 ? -11.406 -20.062 -9.852 1 82 113 GLU B CA 1
ATOM 2588 C C . GLU B 1 113 ? -12.039 -20.578 -11.133 1 82 113 GLU B C 1
ATOM 2590 O O . GLU B 1 113 ? -13 -20 -11.641 1 82 113 GLU B O 1
ATOM 2595 N N . PHE B 1 114 ? -11.586 -21.625 -11.719 1 73.25 114 PHE B N 1
ATOM 2596 C CA . PHE B 1 114 ? -12.164 -22.156 -12.945 1 73.25 114 PHE B CA 1
ATOM 2597 C C . PHE B 1 114 ? -13.516 -22.812 -12.672 1 73.25 114 PHE B C 1
ATOM 2599 O O . PHE B 1 114 ? -14.305 -23.016 -13.594 1 73.25 114 PHE B O 1
ATOM 2606 N N . THR B 1 115 ? -13.766 -23.219 -11.445 1 69.44 115 THR B N 1
ATOM 2607 C CA . THR B 1 115 ? -15.008 -23.891 -11.102 1 69.44 115 THR B CA 1
ATOM 2608 C C . THR B 1 115 ? -16.156 -22.906 -10.961 1 69.44 115 THR B C 1
ATOM 2610 O O . THR B 1 115 ? -17.312 -23.297 -10.766 1 69.44 115 THR B O 1
ATOM 2613 N N . GLY B 1 116 ? -16.031 -21.656 -11.516 1 58.88 116 GLY B N 1
ATOM 2614 C CA . GLY B 1 116 ? -17.062 -20.641 -11.32 1 58.88 116 GLY B CA 1
ATOM 2615 C C . GLY B 1 116 ? -17.234 -20.25 -9.875 1 58.88 116 GLY B C 1
ATOM 2616 O O . GLY B 1 116 ? -18.016 -19.328 -9.57 1 58.88 116 GLY B O 1
ATOM 2617 N N . ARG B 1 117 ? -16.938 -21.031 -9.008 1 49.28 117 ARG B N 1
ATOM 2618 C CA . ARG B 1 117 ? -17.078 -20.75 -7.582 1 49.28 117 ARG B CA 1
ATOM 2619 C C . ARG B 1 117 ? -15.969 -19.828 -7.094 1 49.28 117 ARG B C 1
ATOM 2621 O O . ARG B 1 117 ? -15.734 -19.719 -5.887 1 49.28 117 ARG B O 1
ATOM 2628 N N . ALA B 1 118 ? -15.242 -19.422 -7.977 1 49.06 118 ALA B N 1
ATOM 2629 C CA . ALA B 1 118 ? -14.297 -18.391 -7.555 1 49.06 118 ALA B CA 1
ATOM 2630 C C . ALA B 1 118 ? -14.891 -17.5 -6.469 1 49.06 118 ALA B C 1
ATOM 2632 O O . ALA B 1 118 ? -14.188 -16.703 -5.852 1 49.06 118 ALA B O 1
ATOM 2633 N N . ALA B 1 119 ? -16.234 -17.547 -6.637 1 43.22 119 ALA B N 1
ATOM 2634 C CA . ALA B 1 119 ? -17.078 -16.922 -5.629 1 43.22 119 ALA B CA 1
ATOM 2635 C C . ALA B 1 119 ? -16.797 -17.484 -4.238 1 43.22 119 ALA B C 1
ATOM 2637 O O . ALA B 1 119 ? -17.234 -16.922 -3.234 1 43.22 119 ALA B O 1
ATOM 2638 N N . LEU B 1 120 ? -16.594 -18.656 -4.27 1 42.88 120 LEU B N 1
ATOM 2639 C CA . LEU B 1 120 ? -16.516 -19.297 -2.961 1 42.88 120 LEU B CA 1
ATOM 2640 C C . LEU B 1 120 ? -15.602 -18.5 -2.025 1 42.88 120 LEU B C 1
ATOM 2642 O O . LEU B 1 120 ? -15.906 -18.344 -0.841 1 42.88 120 LEU B O 1
ATOM 2646 N N . MET B 1 121 ? -14.453 -18.328 -2.486 1 46.66 121 MET B N 1
ATOM 2647 C CA . MET B 1 121 ? -13.562 -17.656 -1.548 1 46.66 121 MET B CA 1
ATOM 2648 C C . MET B 1 121 ? -13.711 -16.141 -1.647 1 46.66 121 MET B C 1
ATOM 2650 O O . MET B 1 121 ? -13.617 -15.438 -0.641 1 46.66 121 MET B O 1
ATOM 2654 N N . SER B 1 122 ? -13.844 -15.57 -2.922 1 45.53 122 SER B N 1
ATOM 2655 C CA . SER B 1 122 ? -14.055 -14.148 -3.17 1 45.53 122 SER B CA 1
ATOM 2656 C C . SER B 1 122 ? -15.523 -13.773 -3.023 1 45.53 122 SER B C 1
ATOM 2658 O O . SER B 1 122 ? -15.898 -12.609 -3.16 1 45.53 122 SER B O 1
ATOM 2660 N N . LEU B 1 123 ? -16.5 -14.68 -3.178 1 41.31 123 LEU B N 1
ATOM 2661 C CA . LEU B 1 123 ? -17.938 -14.57 -3.42 1 41.31 123 LEU B CA 1
ATOM 2662 C C . LEU B 1 123 ? -18.547 -13.492 -2.531 1 41.31 123 LEU B C 1
ATOM 2664 O O . LEU B 1 123 ? -19.438 -12.75 -2.969 1 41.31 123 LEU B O 1
ATOM 2668 N N . ASP B 1 124 ? -18.453 -13.758 -1.382 1 42.47 124 ASP B N 1
ATOM 2669 C CA . ASP B 1 124 ? -19.406 -12.938 -0.628 1 42.47 124 ASP B CA 1
ATOM 2670 C C . ASP B 1 124 ? -18.969 -11.477 -0.599 1 42.47 124 ASP B C 1
ATOM 2672 O O . ASP B 1 124 ? -19.703 -10.609 -0.104 1 42.47 124 ASP B O 1
ATOM 2676 N N . HIS B 1 125 ? -17.641 -11.203 -1.046 1 44.78 125 HIS B N 1
ATOM 2677 C CA . HIS B 1 125 ? -17.328 -9.781 -1.037 1 44.78 125 HIS B CA 1
ATOM 2678 C C . HIS B 1 125 ? -16.781 -9.328 -2.389 1 44.78 125 HIS B C 1
ATOM 2680 O O . HIS B 1 125 ? -15.562 -9.258 -2.58 1 44.78 125 HIS B O 1
ATOM 2686 N N . PRO B 1 126 ? -17.656 -9.336 -3.41 1 45.34 126 PRO B N 1
ATOM 2687 C CA . PRO B 1 126 ? -17.344 -8.883 -4.766 1 45.34 126 PRO B CA 1
ATOM 2688 C C . PRO B 1 126 ? -16.422 -7.668 -4.781 1 45.34 126 PRO B C 1
ATOM 2690 O O . PRO B 1 126 ? -15.852 -7.328 -5.824 1 45.34 126 PRO B O 1
ATOM 2693 N N . ALA B 1 127 ? -16.422 -6.859 -3.873 1 46.78 127 ALA B N 1
ATOM 2694 C CA . ALA B 1 127 ? -15.836 -5.527 -3.986 1 46.78 127 ALA B CA 1
ATOM 2695 C C . ALA B 1 127 ? -14.328 -5.602 -4.199 1 46.78 127 ALA B C 1
ATOM 2697 O O . ALA B 1 127 ? -13.703 -4.625 -4.617 1 46.78 127 ALA B O 1
ATOM 2698 N N . GLN B 1 128 ? -13.711 -6.645 -3.82 1 56.28 128 GLN B N 1
ATOM 2699 C CA . GLN B 1 128 ? -12.273 -6.594 -4.047 1 56.28 128 GLN B CA 1
ATOM 2700 C C . GLN B 1 128 ? -11.805 -7.781 -4.887 1 56.28 128 GLN B C 1
ATOM 2702 O O . GLN B 1 128 ? -11.938 -8.93 -4.473 1 56.28 128 GLN B O 1
ATOM 2707 N N . CYS B 1 129 ? -11.844 -7.543 -6.234 1 63.06 129 CYS B N 1
ATOM 2708 C CA . CYS B 1 129 ? -11.633 -8.68 -7.125 1 63.06 129 CYS B CA 1
ATOM 2709 C C . CYS B 1 129 ? -10.141 -8.984 -7.266 1 63.06 129 CYS B C 1
ATOM 2711 O O . CYS B 1 129 ? -9.383 -8.172 -7.793 1 63.06 129 CYS B O 1
ATOM 2713 N N . MET B 1 130 ? -9.609 -9.773 -6.414 1 80.38 130 MET B N 1
ATOM 2714 C CA . MET B 1 130 ? -8.266 -10.32 -6.551 1 80.38 130 MET B CA 1
ATOM 2715 C C . MET B 1 130 ? -8.297 -11.703 -7.188 1 80.38 130 MET B C 1
ATOM 2717 O O . MET B 1 130 ? -8.883 -12.633 -6.633 1 80.38 130 MET B O 1
ATOM 2721 N N . ASP B 1 131 ? -7.82 -11.812 -8.438 1 87.19 131 ASP B N 1
ATOM 2722 C CA . ASP B 1 131 ? -7.762 -13.125 -9.062 1 87.19 131 ASP B CA 1
ATOM 2723 C C . ASP B 1 131 ? -6.414 -13.797 -8.797 1 87.19 131 ASP B C 1
ATOM 2725 O O . ASP B 1 131 ? -5.414 -13.125 -8.555 1 87.19 131 ASP B O 1
ATOM 2729 N N . GLY B 1 132 ? -6.449 -15.078 -8.906 1 89.06 132 GLY B N 1
ATOM 2730 C CA . GLY B 1 132 ? -5.246 -15.844 -8.625 1 89.06 132 GLY B CA 1
ATOM 2731 C C . GLY B 1 132 ? -4.156 -15.656 -9.664 1 89.06 132 GLY B C 1
ATOM 2732 O O . GLY B 1 132 ? -2.984 -15.938 -9.398 1 89.06 132 GLY B O 1
ATOM 2733 N N . GLY B 1 133 ? -4.473 -15.086 -10.773 1 92.75 133 GLY B N 1
ATOM 2734 C CA . GLY B 1 133 ? -3.504 -14.852 -11.828 1 92.75 133 GLY B CA 1
ATOM 2735 C C . GLY B 1 133 ? -2.447 -13.836 -11.461 1 92.75 133 GLY B C 1
ATOM 2736 O O . GLY B 1 133 ? -1.364 -13.812 -12.047 1 92.75 133 GLY B O 1
ATOM 2737 N N . ILE B 1 134 ? -2.744 -13.047 -10.492 1 95.62 134 ILE B N 1
ATOM 2738 C CA . ILE B 1 134 ? -1.771 -12.047 -10.07 1 95.62 134 ILE B CA 1
ATOM 2739 C C . ILE B 1 134 ? -0.532 -12.734 -9.5 1 95.62 134 ILE B C 1
ATOM 2741 O O . ILE B 1 134 ? 0.563 -12.164 -9.516 1 95.62 134 ILE B O 1
ATOM 2745 N N . LEU B 1 135 ? -0.706 -13.906 -8.984 1 97 135 LEU B N 1
ATOM 2746 C CA . LEU B 1 135 ? 0.431 -14.672 -8.477 1 97 135 LEU B CA 1
ATOM 2747 C C . LEU B 1 135 ? 1.388 -15.039 -9.602 1 97 135 LEU B C 1
ATOM 2749 O O . LEU B 1 135 ? 2.605 -14.906 -9.461 1 97 135 LEU B O 1
ATOM 2753 N N . VAL B 1 136 ? 0.831 -15.406 -10.688 1 97.31 136 VAL B N 1
ATOM 2754 C CA . VAL B 1 136 ? 1.652 -15.734 -11.852 1 97.31 136 VAL B CA 1
ATOM 2755 C C . VAL B 1 136 ? 2.352 -14.477 -12.359 1 97.31 136 VAL B C 1
ATOM 2757 O O . VAL B 1 136 ? 3.551 -14.5 -12.648 1 97.31 136 VAL B O 1
ATOM 2760 N N . ASP B 1 137 ? 1.585 -13.453 -12.43 1 96.62 137 ASP B N 1
ATOM 2761 C CA . ASP B 1 137 ? 2.158 -12.188 -12.875 1 96.62 137 ASP B CA 1
ATOM 2762 C C . ASP B 1 137 ? 3.334 -11.773 -11.992 1 96.62 137 ASP B C 1
ATOM 2764 O O . ASP B 1 137 ? 4.359 -11.305 -12.492 1 96.62 137 ASP B O 1
ATOM 2768 N N . ALA B 1 138 ? 3.199 -11.93 -10.734 1 97.31 138 ALA B N 1
ATOM 2769 C CA . ALA B 1 138 ? 4.258 -11.578 -9.789 1 97.31 138 ALA B CA 1
ATOM 2770 C C . ALA B 1 138 ? 5.484 -12.461 -9.984 1 97.31 138 ALA B C 1
ATOM 2772 O O . ALA B 1 138 ? 6.617 -11.969 -10 1 97.31 138 ALA B O 1
ATOM 2773 N N . ILE B 1 139 ? 5.27 -13.719 -10.172 1 97.88 139 ILE B N 1
ATOM 2774 C CA . ILE B 1 139 ? 6.352 -14.68 -10.367 1 97.88 139 ILE B CA 1
ATOM 2775 C C . ILE B 1 139 ? 7.121 -14.344 -11.641 1 97.88 139 ILE B C 1
ATOM 2777 O O . ILE B 1 139 ? 8.352 -14.266 -11.633 1 97.88 139 ILE B O 1
ATOM 2781 N N . VAL B 1 140 ? 6.398 -14.086 -12.656 1 97.88 140 VAL B N 1
ATOM 2782 C CA . VAL B 1 140 ? 7.016 -13.797 -13.945 1 97.88 140 VAL B CA 1
ATOM 2783 C C . VAL B 1 140 ? 7.824 -12.508 -13.852 1 97.88 140 VAL B C 1
ATOM 2785 O O . VAL B 1 140 ? 8.953 -12.438 -14.336 1 97.88 140 VAL B O 1
ATOM 2788 N N . THR B 1 141 ? 7.273 -11.547 -13.219 1 96.5 141 THR B N 1
ATOM 2789 C CA . THR B 1 141 ? 7.969 -10.273 -13.047 1 96.5 141 THR B CA 1
ATOM 2790 C C . THR B 1 141 ? 9.242 -10.461 -12.227 1 96.5 141 THR B C 1
ATOM 2792 O O . THR B 1 141 ? 10.297 -9.93 -12.578 1 96.5 141 THR B O 1
ATOM 2795 N N . ALA B 1 142 ? 9.195 -11.219 -11.203 1 96 142 ALA B N 1
ATOM 2796 C CA . ALA B 1 142 ? 10.344 -11.438 -10.328 1 96 142 ALA B CA 1
ATOM 2797 C C . ALA B 1 142 ? 11.422 -12.25 -11.039 1 96 142 ALA B C 1
ATOM 2799 O O . ALA B 1 142 ? 12.617 -11.961 -10.898 1 96 142 ALA B O 1
ATOM 2800 N N . LEU B 1 143 ? 11 -13.133 -11.844 1 96.69 143 LEU B N 1
ATOM 2801 C CA . LEU B 1 143 ? 11.945 -13.969 -12.57 1 96.69 143 LEU B CA 1
ATOM 2802 C C . LEU B 1 143 ? 12.625 -13.18 -13.68 1 96.69 143 LEU B C 1
ATOM 2804 O O . LEU B 1 143 ? 13.711 -13.555 -14.141 1 96.69 143 LEU B O 1
ATOM 2808 N N . SER B 1 144 ? 11.93 -12.156 -14.125 1 95.44 144 SER B N 1
ATOM 2809 C CA . SER B 1 144 ? 12.445 -11.359 -15.234 1 95.44 144 SER B CA 1
ATOM 2810 C C . SER B 1 144 ? 13.32 -10.219 -14.742 1 95.44 144 SER B C 1
ATOM 2812 O O . SER B 1 144 ? 13.766 -9.383 -15.531 1 95.44 144 SER B O 1
ATOM 2814 N N . ASP B 1 145 ? 13.477 -10.141 -13.492 1 90.06 145 ASP B N 1
ATOM 2815 C CA . ASP B 1 145 ? 14.25 -9.047 -12.914 1 90.06 145 ASP B CA 1
ATOM 2816 C C . ASP B 1 145 ? 15.75 -9.336 -12.977 1 90.06 145 ASP B C 1
ATOM 2818 O O . ASP B 1 145 ? 16.172 -10.492 -12.875 1 90.06 145 ASP B O 1
ATOM 2822 N N . SER B 1 146 ? 16.562 -8.359 -13.07 1 86.31 146 SER B N 1
ATOM 2823 C CA . SER B 1 146 ? 18.016 -8.531 -13.164 1 86.31 146 SER B CA 1
ATOM 2824 C C . SER B 1 146 ? 18.641 -8.805 -11.805 1 86.31 146 SER B C 1
ATOM 2826 O O . SER B 1 146 ? 19.75 -9.305 -11.711 1 86.31 146 SER B O 1
ATOM 2828 N N . THR B 1 147 ? 17.922 -8.469 -10.828 1 83.69 147 THR B N 1
ATOM 2829 C CA . THR B 1 147 ? 18.438 -8.688 -9.477 1 83.69 147 THR B CA 1
ATOM 2830 C C . THR B 1 147 ? 18.188 -10.133 -9.031 1 83.69 147 THR B C 1
ATOM 2832 O O . THR B 1 147 ? 17.047 -10.594 -9 1 83.69 147 THR B O 1
ATOM 2835 N N . LYS B 1 148 ? 19.172 -10.797 -8.625 1 82.69 148 LYS B N 1
ATOM 2836 C CA . LYS B 1 148 ? 19.141 -12.211 -8.258 1 82.69 148 LYS B CA 1
ATOM 2837 C C . LYS B 1 148 ? 18.188 -12.453 -7.082 1 82.69 148 LYS B C 1
ATOM 2839 O O . LYS B 1 148 ? 17.484 -13.453 -7.051 1 82.69 148 LYS B O 1
ATOM 2844 N N . ASP B 1 149 ? 18.234 -11.562 -6.176 1 84.69 149 ASP B N 1
ATOM 2845 C CA . ASP B 1 149 ? 17.422 -11.75 -4.973 1 84.69 149 ASP B CA 1
ATOM 2846 C C . ASP B 1 149 ? 15.938 -11.727 -5.297 1 84.69 149 ASP B C 1
ATOM 2848 O O . ASP B 1 149 ? 15.148 -12.453 -4.68 1 84.69 149 ASP B O 1
ATOM 2852 N N . PHE B 1 150 ? 15.547 -10.977 -6.211 1 87.81 150 PHE B N 1
ATOM 2853 C CA . PHE B 1 150 ? 14.148 -10.93 -6.613 1 87.81 150 PHE B CA 1
ATOM 2854 C C . PHE B 1 150 ? 13.734 -12.242 -7.266 1 87.81 150 PHE B C 1
ATOM 2856 O O . PHE B 1 150 ? 12.641 -12.75 -7.016 1 87.81 150 PHE B O 1
ATOM 2863 N N . CYS B 1 151 ? 14.648 -12.812 -7.988 1 91.88 151 CYS B N 1
ATOM 2864 C CA . CYS B 1 151 ? 14.414 -14.117 -8.594 1 91.88 151 CYS B CA 1
ATOM 2865 C C . CYS B 1 151 ? 14.234 -15.195 -7.527 1 91.88 151 CYS B C 1
ATOM 2867 O O . CYS B 1 151 ? 13.406 -16.094 -7.68 1 91.88 151 CYS B O 1
ATOM 2869 N N . GLN B 1 152 ? 14.945 -15.039 -6.5 1 92.25 152 GLN B N 1
ATOM 2870 C CA . GLN B 1 152 ? 14.867 -16.016 -5.422 1 92.25 152 GLN B CA 1
ATOM 2871 C C . GLN B 1 152 ? 13.492 -16 -4.754 1 92.25 152 GLN B C 1
ATOM 2873 O O . GLN B 1 152 ? 12.977 -17.047 -4.359 1 92.25 152 GLN B O 1
ATOM 2878 N N . SER B 1 153 ? 13 -14.852 -4.559 1 94.69 153 SER B N 1
ATOM 2879 C CA . SER B 1 153 ? 11.664 -14.773 -3.973 1 94.69 153 SER B CA 1
ATOM 2880 C C . SER B 1 153 ? 10.641 -15.5 -4.84 1 94.69 153 SER B C 1
ATOM 2882 O O . SER B 1 153 ? 9.727 -16.141 -4.32 1 94.69 153 SER B O 1
ATOM 2884 N N . ALA B 1 154 ? 10.789 -15.438 -6.148 1 97.12 154 ALA B N 1
ATOM 2885 C CA . ALA B 1 154 ? 9.914 -16.156 -7.074 1 97.12 154 ALA B CA 1
ATOM 2886 C C . ALA B 1 154 ? 10.086 -17.656 -6.938 1 97.12 154 ALA B C 1
ATOM 2888 O O . ALA B 1 154 ? 9.109 -18.406 -6.977 1 97.12 154 ALA B O 1
ATOM 2889 N N . ILE B 1 155 ? 11.258 -18.078 -6.773 1 96.25 155 ILE B N 1
ATOM 2890 C CA . ILE B 1 155 ? 11.555 -19.5 -6.633 1 96.25 155 ILE B CA 1
ATOM 2891 C C . ILE B 1 155 ? 10.898 -20.031 -5.363 1 96.25 155 ILE B C 1
ATOM 2893 O O . ILE B 1 155 ? 10.273 -21.094 -5.383 1 96.25 155 ILE B O 1
ATOM 2897 N N . VAL B 1 156 ? 11.039 -19.281 -4.289 1 95.56 156 VAL B N 1
ATOM 2898 C CA . VAL B 1 156 ? 10.375 -19.672 -3.051 1 95.56 156 VAL B CA 1
ATOM 2899 C C . VAL B 1 156 ? 8.867 -19.766 -3.283 1 95.56 156 VAL B C 1
ATOM 2901 O O . VAL B 1 156 ? 8.227 -20.719 -2.857 1 95.56 156 VAL B O 1
ATOM 2904 N N . GLY B 1 157 ? 8.352 -18.812 -3.984 1 97.31 157 GLY B N 1
ATOM 2905 C CA . GLY B 1 157 ? 6.941 -18.844 -4.332 1 97.31 157 GLY B CA 1
ATOM 2906 C C . GLY B 1 157 ? 6.547 -20.062 -5.137 1 97.31 157 GLY B C 1
ATOM 2907 O O . GLY B 1 157 ? 5.547 -20.719 -4.828 1 97.31 157 GLY B O 1
ATOM 2908 N N . LEU B 1 158 ? 7.328 -20.406 -6.082 1 97.62 158 LEU B N 1
ATOM 2909 C CA . LEU B 1 158 ? 7.059 -21.562 -6.938 1 97.62 158 LEU B CA 1
ATOM 2910 C C . LEU B 1 158 ? 7.086 -22.859 -6.133 1 97.62 158 LEU B C 1
ATOM 2912 O O . LEU B 1 158 ? 6.281 -23.75 -6.371 1 97.62 158 LEU B O 1
ATOM 2916 N N . ARG B 1 159 ? 7.945 -22.891 -5.211 1 95.88 159 ARG B N 1
ATOM 2917 C CA . ARG B 1 159 ? 8.008 -24.078 -4.352 1 95.88 159 ARG B CA 1
ATOM 2918 C C . ARG B 1 159 ? 6.719 -24.234 -3.547 1 95.88 159 ARG B C 1
ATOM 2920 O O . ARG B 1 159 ? 6.199 -25.344 -3.412 1 95.88 159 ARG B O 1
ATOM 2927 N N . HIS B 1 160 ? 6.242 -23.172 -3.053 1 95.25 160 HIS B N 1
ATOM 2928 C CA . HIS B 1 160 ? 4.992 -23.219 -2.301 1 95.25 160 HIS B CA 1
ATOM 2929 C C . HIS B 1 160 ? 3.824 -23.609 -3.201 1 95.25 160 HIS B C 1
ATOM 2931 O O . HIS B 1 160 ? 2.941 -24.359 -2.789 1 95.25 160 HIS B O 1
ATOM 2937 N N . ILE B 1 161 ? 3.785 -23.062 -4.359 1 95.88 161 ILE B N 1
ATOM 2938 C CA . ILE B 1 161 ? 2.734 -23.422 -5.305 1 95.88 161 ILE B CA 1
ATOM 2939 C C . ILE B 1 161 ? 2.77 -24.922 -5.578 1 95.88 161 ILE B C 1
ATOM 2941 O O . ILE B 1 161 ? 1.735 -25.594 -5.539 1 95.88 161 ILE B O 1
ATOM 2945 N N . ASN B 1 162 ? 3.938 -25.375 -5.875 1 93.62 162 ASN B N 1
ATOM 2946 C CA . ASN B 1 162 ? 4.109 -26.797 -6.129 1 93.62 162 ASN B CA 1
ATOM 2947 C C . ASN B 1 162 ? 3.637 -27.641 -4.945 1 93.62 162 ASN B C 1
ATOM 2949 O O . ASN B 1 162 ? 2.963 -28.656 -5.129 1 93.62 162 ASN B O 1
ATOM 2953 N N . ASP B 1 163 ? 4 -27.234 -3.76 1 91.12 163 ASP B N 1
ATOM 2954 C CA . ASP B 1 163 ? 3.592 -27.953 -2.551 1 91.12 163 ASP B CA 1
ATOM 2955 C C . ASP B 1 163 ? 2.07 -28.031 -2.449 1 91.12 163 ASP B C 1
ATOM 2957 O O . ASP B 1 163 ? 1.521 -29.094 -2.154 1 91.12 163 ASP B O 1
ATOM 2961 N N . VAL B 1 164 ? 1.422 -26.953 -2.689 1 90.06 164 VAL B N 1
ATOM 2962 C CA . VAL B 1 164 ? -0.035 -26.906 -2.609 1 90.06 164 VAL B CA 1
ATOM 2963 C C . VAL B 1 164 ? -0.639 -27.828 -3.678 1 90.06 164 VAL B C 1
ATOM 2965 O O . VAL B 1 164 ? -1.541 -28.609 -3.393 1 90.06 164 VAL B O 1
ATOM 2968 N N . CYS B 1 165 ? -0.171 -27.734 -4.863 1 89.56 165 CYS B N 1
ATOM 2969 C CA . CYS B 1 165 ? -0.673 -28.562 -5.965 1 89.56 165 CYS B CA 1
ATOM 2970 C C . CYS B 1 165 ? -0.538 -30.047 -5.648 1 89.56 165 CYS B C 1
ATOM 2972 O O . CYS B 1 165 ? -1.462 -30.812 -5.895 1 89.56 165 CYS B O 1
ATOM 2974 N N . ARG B 1 166 ? 0.563 -30.391 -5.105 1 87.5 166 ARG B N 1
ATOM 2975 C CA . ARG B 1 166 ? 0.827 -31.781 -4.789 1 87.5 166 ARG B CA 1
ATOM 2976 C C . ARG B 1 166 ? -0.157 -32.312 -3.746 1 87.5 166 ARG B C 1
ATOM 2978 O O . ARG B 1 166 ? -0.517 -33.469 -3.758 1 87.5 166 ARG B O 1
ATOM 2985 N N . VAL B 1 167 ? -0.561 -31.406 -2.92 1 84.56 167 VAL B N 1
ATOM 2986 C CA . VAL B 1 167 ? -1.436 -31.812 -1.825 1 84.56 167 VAL B CA 1
ATOM 2987 C C . VAL B 1 167 ? -2.877 -31.906 -2.32 1 84.56 167 VAL B C 1
ATOM 2989 O O . VAL B 1 167 ? -3.607 -32.844 -1.961 1 84.56 167 VAL B O 1
ATOM 2992 N N . VAL B 1 168 ? -3.281 -31.062 -3.17 1 84.44 168 VAL B N 1
ATOM 2993 C CA . VAL B 1 168 ? -4.711 -30.938 -3.42 1 84.44 168 VAL B CA 1
ATOM 2994 C C . VAL B 1 168 ? -5.074 -31.625 -4.734 1 84.44 168 VAL B C 1
ATOM 2996 O O . VAL B 1 168 ? -6.234 -31.969 -4.961 1 84.44 168 VAL B O 1
ATOM 2999 N N . ILE B 1 169 ? -4.203 -31.688 -5.684 1 83.62 169 ILE B N 1
ATOM 3000 C CA . ILE B 1 169 ? -4.492 -32.281 -6.977 1 83.62 169 ILE B CA 1
ATOM 3001 C C . ILE B 1 169 ? -4.297 -33.812 -6.895 1 83.62 169 ILE B C 1
ATOM 3003 O O . ILE B 1 169 ? -3.193 -34.281 -6.617 1 83.62 169 ILE B O 1
ATOM 3007 N N . PRO B 1 170 ? -5.367 -34.562 -7.016 1 77.88 170 PRO B N 1
ATOM 3008 C CA . PRO B 1 170 ? -5.332 -36 -6.809 1 77.88 170 PRO B CA 1
ATOM 3009 C C . PRO B 1 170 ? -4.426 -36.719 -7.809 1 77.88 170 PRO B C 1
ATOM 3011 O O . PRO B 1 170 ? -3.752 -37.688 -7.453 1 77.88 170 PRO B O 1
ATOM 3014 N N . ASP B 1 171 ? -4.5 -36.312 -9.031 1 80.69 171 ASP B N 1
ATOM 3015 C CA . ASP B 1 171 ? -3.744 -36.938 -10.109 1 80.69 171 ASP B CA 1
ATOM 3016 C C . ASP B 1 171 ? -2.957 -35.906 -10.906 1 80.69 171 ASP B C 1
ATOM 3018 O O . ASP B 1 171 ? -3.531 -34.938 -11.43 1 80.69 171 ASP B O 1
ATOM 3022 N N . LEU B 1 172 ? -1.691 -36.219 -11.023 1 78.88 172 LEU B N 1
ATOM 3023 C CA . LEU B 1 172 ? -0.78 -35.281 -11.688 1 78.88 172 LEU B CA 1
ATOM 3024 C C . LEU B 1 172 ? -1.18 -35.094 -13.148 1 78.88 172 LEU B C 1
ATOM 3026 O O . LEU B 1 172 ? -0.879 -34.062 -13.742 1 78.88 172 LEU B O 1
ATOM 3030 N N . GLU B 1 173 ? -1.938 -36.031 -13.625 1 79.12 173 GLU B N 1
ATOM 3031 C CA . GLU B 1 173 ? -2.33 -35.969 -15.031 1 79.12 173 GLU B CA 1
ATOM 3032 C C . GLU B 1 173 ? -3.354 -34.875 -15.273 1 79.12 173 GLU B C 1
ATOM 3034 O O . GLU B 1 173 ? -3.523 -34.406 -16.406 1 79.12 173 GLU B O 1
ATOM 3039 N N . VAL B 1 174 ? -3.912 -34.406 -14.211 1 80.88 174 VAL B N 1
ATOM 3040 C CA . VAL B 1 174 ? -4.957 -33.406 -14.328 1 80.88 174 VAL B CA 1
ATOM 3041 C C . VAL B 1 174 ? -4.332 -32 -14.281 1 80.88 174 VAL B C 1
ATOM 3043 O O . VAL B 1 174 ? -4.961 -31.016 -14.68 1 80.88 174 VAL B O 1
ATOM 3046 N N . MET B 1 175 ? -3.096 -31.875 -13.867 1 83.75 175 MET B N 1
ATOM 3047 C CA . MET B 1 175 ? -2.445 -30.594 -13.594 1 83.75 175 MET B CA 1
ATOM 3048 C C . MET B 1 175 ? -2.434 -29.719 -14.836 1 83.75 175 MET B C 1
ATOM 3050 O O . MET B 1 175 ? -2.811 -28.547 -14.773 1 83.75 175 MET B O 1
ATOM 3054 N N . PRO B 1 176 ? -2.094 -30.297 -15.984 1 81.5 176 PRO B N 1
ATOM 3055 C CA . PRO B 1 176 ? -2.027 -29.453 -17.188 1 81.5 176 PRO B CA 1
ATOM 3056 C C . PRO B 1 176 ? -3.402 -28.969 -17.641 1 81.5 176 PRO B C 1
ATOM 3058 O O . PRO B 1 176 ? -3.494 -28.078 -18.484 1 81.5 176 PRO B O 1
ATOM 3061 N N . ARG B 1 177 ? -4.445 -29.578 -17.125 1 82.94 177 ARG B N 1
ATOM 3062 C CA . ARG B 1 177 ? -5.793 -29.172 -17.516 1 82.94 177 ARG B CA 1
ATOM 3063 C C . ARG B 1 177 ? -6.293 -28.016 -16.656 1 82.94 177 ARG B C 1
ATOM 3065 O O . ARG B 1 177 ? -7.293 -27.375 -17 1 82.94 177 ARG B O 1
ATOM 3072 N N . ILE B 1 178 ? -5.668 -27.828 -15.625 1 86.94 178 ILE B N 1
ATOM 3073 C CA . ILE B 1 178 ? -6.07 -26.75 -14.727 1 86.94 178 ILE B CA 1
ATOM 3074 C C . ILE B 1 178 ? -5.613 -25.406 -15.281 1 86.94 178 ILE B C 1
ATOM 3076 O O . ILE B 1 178 ? -4.414 -25.172 -15.453 1 86.94 178 ILE B O 1
ATOM 3080 N N . PRO B 1 179 ? -6.48 -24.5 -15.508 1 89.31 179 PRO B N 1
ATOM 3081 C CA . PRO B 1 179 ? -6.152 -23.234 -16.172 1 89.31 179 PRO B CA 1
ATOM 3082 C C . PRO B 1 179 ? -5.035 -22.469 -15.469 1 89.31 179 PRO B C 1
ATOM 3084 O O . PRO B 1 179 ? -4.152 -21.906 -16.125 1 89.31 179 PRO B O 1
ATOM 3087 N N . PHE B 1 180 ? -5.039 -22.453 -14.195 1 91.81 180 PHE B N 1
ATOM 3088 C CA . PHE B 1 180 ? -4.016 -21.75 -13.438 1 91.81 180 PHE B CA 1
ATOM 3089 C C . PHE B 1 180 ? -2.633 -22.328 -13.719 1 91.81 180 PHE B C 1
ATOM 3091 O O . PHE B 1 180 ? -1.681 -21.594 -13.961 1 91.81 180 PHE B O 1
ATOM 3098 N N . VAL B 1 181 ? -2.539 -23.625 -13.688 1 92.69 181 VAL B N 1
ATOM 3099 C CA . VAL B 1 181 ? -1.263 -24.297 -13.898 1 92.69 181 VAL B CA 1
ATOM 3100 C C . VAL B 1 181 ? -0.786 -24.078 -15.328 1 92.69 181 VAL B C 1
ATOM 3102 O O . VAL B 1 181 ? 0.39 -23.781 -15.562 1 92.69 181 VAL B O 1
ATOM 3105 N N . ARG B 1 182 ? -1.691 -24.156 -16.203 1 92.06 182 ARG B N 1
ATOM 3106 C CA . ARG B 1 182 ? -1.348 -23.906 -17.609 1 92.06 182 ARG B CA 1
ATOM 3107 C C . ARG B 1 182 ? -0.832 -22.484 -17.797 1 92.06 182 ARG B C 1
ATOM 3109 O O . ARG B 1 182 ? 0.194 -22.266 -18.453 1 92.06 182 ARG B O 1
ATOM 3116 N N . TYR B 1 183 ? -1.528 -21.625 -17.219 1 94.44 183 TYR B N 1
ATOM 3117 C CA . TYR B 1 183 ? -1.144 -20.219 -17.312 1 94.44 183 TYR B CA 1
ATOM 3118 C C . TYR B 1 183 ? 0.246 -20 -16.734 1 94.44 183 TYR B C 1
ATOM 3120 O O . TYR B 1 183 ? 1.069 -19.297 -17.328 1 94.44 183 TYR B O 1
ATOM 3128 N N . LEU B 1 184 ? 0.519 -20.594 -15.656 1 96.25 184 LEU B N 1
ATOM 3129 C CA . LEU B 1 184 ? 1.809 -20.469 -14.984 1 96.25 184 LEU B CA 1
ATOM 3130 C C . LEU B 1 184 ? 2.928 -21.031 -15.852 1 96.25 184 LEU B C 1
ATOM 3132 O O . LEU B 1 184 ? 3.92 -20.344 -16.125 1 96.25 184 LEU B O 1
ATOM 3136 N N . ILE B 1 185 ? 2.729 -22.234 -16.375 1 95.25 185 ILE B N 1
ATOM 3137 C CA . ILE B 1 185 ? 3.756 -22.922 -17.156 1 95.25 185 ILE B CA 1
ATOM 3138 C C . ILE B 1 185 ? 4.012 -22.156 -18.453 1 95.25 185 ILE B C 1
ATOM 3140 O O . ILE B 1 185 ? 5.16 -21.938 -18.828 1 95.25 185 ILE B O 1
ATOM 3144 N N . GLU B 1 186 ? 2.969 -21.734 -19.031 1 95.38 186 GLU B N 1
ATOM 3145 C CA . GLU B 1 186 ? 3.105 -20.984 -20.281 1 95.38 186 GLU B CA 1
ATOM 3146 C C . GLU B 1 186 ? 3.84 -19.672 -20.062 1 95.38 186 GLU B C 1
ATOM 3148 O O . GLU B 1 186 ? 4.723 -19.297 -20.844 1 95.38 186 GLU B O 1
ATOM 3153 N N . SER B 1 187 ? 3.5 -18.984 -19.078 1 97.12 187 SER B N 1
ATOM 3154 C CA . SER B 1 187 ? 4.086 -17.672 -18.797 1 97.12 187 SER B CA 1
ATOM 3155 C C . SER B 1 187 ? 5.562 -17.797 -18.438 1 97.12 187 SER B C 1
ATOM 3157 O O . SER B 1 187 ? 6.387 -17.016 -18.906 1 97.12 187 SER B O 1
ATOM 3159 N N . VAL B 1 188 ? 5.91 -18.75 -17.641 1 97.5 188 VAL B N 1
ATOM 3160 C CA . VAL B 1 188 ? 7.301 -18.938 -17.25 1 97.5 188 VAL B CA 1
ATOM 3161 C C . VAL B 1 188 ? 8.117 -19.453 -18.422 1 97.5 188 VAL B C 1
ATOM 3163 O O . VAL B 1 188 ? 9.258 -19.031 -18.625 1 97.5 188 VAL B O 1
ATOM 3166 N N . SER B 1 189 ? 7.527 -20.312 -19.188 1 97.5 189 SER B N 1
ATOM 3167 C CA . SER B 1 189 ? 8.219 -20.828 -20.375 1 97.5 189 SER B CA 1
ATOM 3168 C C . SER B 1 189 ? 8.539 -19.703 -21.359 1 97.5 189 SER B C 1
ATOM 3170 O O . SER B 1 189 ? 9.586 -19.734 -22.016 1 97.5 189 SER B O 1
ATOM 3172 N N . ALA B 1 190 ? 7.629 -18.828 -21.453 1 97.94 190 ALA B N 1
ATOM 3173 C CA . ALA B 1 190 ? 7.824 -17.719 -22.375 1 97.94 190 ALA B CA 1
ATOM 3174 C C . ALA B 1 190 ? 9.086 -16.938 -22.016 1 97.94 190 ALA B C 1
ATOM 3176 O O . ALA B 1 190 ? 9.742 -16.375 -22.906 1 97.94 190 ALA B O 1
ATOM 3177 N N . LEU B 1 191 ? 9.453 -16.875 -20.781 1 97.81 191 LEU B N 1
ATOM 3178 C CA . LEU B 1 191 ? 10.648 -16.172 -20.344 1 97.81 191 LEU B CA 1
ATOM 3179 C C . LEU B 1 191 ? 11.906 -16.828 -20.906 1 97.81 191 LEU B C 1
ATOM 3181 O O . LEU B 1 191 ? 12.914 -16.156 -21.125 1 97.81 191 LEU B O 1
ATOM 3185 N N . CYS B 1 192 ? 11.914 -18.062 -21.188 1 97.25 192 CYS B N 1
ATOM 3186 C CA . CYS B 1 192 ? 13.062 -18.797 -21.688 1 97.25 192 CYS B CA 1
ATOM 3187 C C . CYS B 1 192 ? 13.43 -18.344 -23.094 1 97.25 192 CYS B C 1
ATOM 3189 O O . CYS B 1 192 ? 14.516 -18.641 -23.594 1 97.25 192 CYS B O 1
ATOM 3191 N N . TYR B 1 193 ? 12.633 -17.594 -23.734 1 97.06 193 TYR B N 1
ATOM 3192 C CA . TYR B 1 193 ? 12.867 -17.156 -25.109 1 97.06 193 TYR B CA 1
ATOM 3193 C C . TYR B 1 193 ? 13.07 -15.656 -25.188 1 97.06 193 TYR B C 1
ATOM 3195 O O . TYR B 1 193 ? 13.047 -15.07 -26.266 1 97.06 193 TYR B O 1
ATOM 3203 N N . ALA B 1 194 ? 13.164 -15.094 -24.062 1 97.19 194 ALA B N 1
ATOM 3204 C CA . ALA B 1 194 ? 13.375 -13.648 -24.016 1 97.19 194 ALA B CA 1
ATOM 3205 C C . ALA B 1 194 ? 14.75 -13.281 -24.562 1 97.19 194 ALA B C 1
ATOM 3207 O O . ALA B 1 194 ? 15.617 -14.148 -24.703 1 97.19 194 ALA B O 1
ATOM 3208 N N . SER B 1 195 ? 14.961 -12.023 -24.891 1 96.38 195 SER B N 1
ATOM 3209 C CA . SER B 1 195 ? 16.219 -11.547 -25.469 1 96.38 195 SER B CA 1
ATOM 3210 C C . SER B 1 195 ? 17.297 -11.422 -24.406 1 96.38 195 SER B C 1
ATOM 3212 O O . SER B 1 195 ? 18.469 -11.695 -24.688 1 96.38 195 SER B O 1
ATOM 3214 N N . SER B 1 196 ? 17.016 -11.023 -23.219 1 96.12 196 SER B N 1
ATOM 3215 C CA . SER B 1 196 ? 17.984 -10.82 -22.141 1 96.12 196 SER B CA 1
ATOM 3216 C C . SER B 1 196 ? 18.375 -12.141 -21.484 1 96.12 196 SER B C 1
ATOM 3218 O O . SER B 1 196 ? 17.5 -12.93 -21.109 1 96.12 196 SER B O 1
ATOM 3220 N N . TRP B 1 197 ? 19.578 -12.32 -21.312 1 94.62 197 TRP B N 1
ATOM 3221 C CA . TRP B 1 197 ? 20.078 -13.578 -20.766 1 94.62 197 TRP B CA 1
ATOM 3222 C C . TRP B 1 197 ? 19.531 -13.82 -19.359 1 94.62 197 TRP B C 1
ATOM 3224 O O . TRP B 1 197 ? 19.219 -14.953 -19 1 94.62 197 TRP B O 1
ATOM 3234 N N . PHE B 1 198 ? 19.438 -12.812 -18.531 1 92.94 198 PHE B N 1
ATOM 3235 C CA . PHE B 1 198 ? 19.016 -13 -17.141 1 92.94 198 PHE B CA 1
ATOM 3236 C C . PHE B 1 198 ? 17.531 -13.352 -17.078 1 92.94 198 PHE B C 1
ATOM 3238 O O . PHE B 1 198 ? 17.094 -14.047 -16.156 1 92.94 198 PHE B O 1
ATOM 3245 N N . VAL B 1 199 ? 16.797 -12.891 -18.031 1 96.69 199 VAL B N 1
ATOM 3246 C CA . VAL B 1 199 ? 15.375 -13.25 -18.109 1 96.69 199 VAL B CA 1
ATOM 3247 C C . VAL B 1 199 ? 15.234 -14.719 -18.484 1 96.69 199 VAL B C 1
ATOM 3249 O O . VAL B 1 199 ? 14.445 -15.453 -17.875 1 96.69 199 VAL B O 1
ATOM 3252 N N . ARG B 1 200 ? 16 -15.141 -19.453 1 97.12 200 ARG B N 1
ATOM 3253 C CA . ARG B 1 200 ? 16 -16.547 -19.859 1 97.12 200 ARG B CA 1
ATOM 3254 C C . ARG B 1 200 ? 16.391 -17.453 -18.703 1 97.12 200 ARG B C 1
ATOM 3256 O O . ARG B 1 200 ? 15.789 -18.5 -18.5 1 97.12 200 ARG B O 1
ATOM 3263 N N . LEU B 1 201 ? 17.391 -17.031 -18 1 96.06 201 LEU B N 1
ATOM 3264 C CA . LEU B 1 201 ? 17.828 -17.781 -16.828 1 96.06 201 LEU B CA 1
ATOM 3265 C C . LEU B 1 201 ? 16.719 -17.875 -15.797 1 96.06 201 LEU B C 1
ATOM 3267 O O . LEU B 1 201 ? 16.5 -18.938 -15.195 1 96.06 201 LEU B O 1
ATOM 3271 N N . GLY B 1 202 ? 16.047 -16.797 -15.586 1 96.62 202 GLY B N 1
ATOM 3272 C CA . GLY B 1 202 ? 14.922 -16.797 -14.672 1 96.62 202 GLY B CA 1
ATOM 3273 C C . GLY B 1 202 ? 13.836 -17.781 -15.062 1 96.62 202 GLY B C 1
ATOM 3274 O O . GLY B 1 202 ? 13.336 -18.531 -14.219 1 96.62 202 GLY B O 1
ATOM 3275 N N . GLY B 1 203 ? 13.508 -17.766 -16.344 1 97.44 203 GLY B N 1
ATOM 3276 C CA . GLY B 1 203 ? 12.523 -18.719 -16.844 1 97.44 203 GLY B CA 1
ATOM 3277 C C . GLY B 1 203 ? 12.938 -20.156 -16.641 1 97.44 203 GLY B C 1
ATOM 3278 O O . GLY B 1 203 ? 12.148 -20.969 -16.156 1 97.44 203 GLY B O 1
ATOM 3279 N N . ALA B 1 204 ? 14.141 -20.406 -16.984 1 96.94 204 ALA B N 1
ATOM 3280 C CA . ALA B 1 204 ? 14.656 -21.766 -16.859 1 96.94 204 ALA B CA 1
ATOM 3281 C C . ALA B 1 204 ? 14.656 -22.219 -15.398 1 96.94 204 ALA B C 1
ATOM 3283 O O . ALA B 1 204 ? 14.25 -23.344 -15.078 1 96.94 204 ALA B O 1
ATOM 3284 N N . SER B 1 205 ? 15.094 -21.406 -14.531 1 95.62 205 SER B N 1
ATOM 3285 C CA . SER B 1 205 ? 15.078 -21.719 -13.102 1 95.62 205 SER B CA 1
ATOM 3286 C C . SER B 1 205 ? 13.656 -21.938 -12.594 1 95.62 205 SER B C 1
ATOM 3288 O O . SER B 1 205 ? 13.406 -22.859 -11.82 1 95.62 205 SER B O 1
ATOM 3290 N N . GLY B 1 206 ? 12.828 -21.031 -13.023 1 96.81 206 GLY B N 1
ATOM 3291 C CA . GLY B 1 206 ? 11.438 -21.172 -12.617 1 96.81 206 GLY B CA 1
ATOM 3292 C C . GLY B 1 206 ? 10.828 -22.5 -12.977 1 96.81 206 GLY B C 1
ATOM 3293 O O . GLY B 1 206 ? 10.172 -23.141 -12.148 1 96.81 206 GLY B O 1
ATOM 3294 N N . LEU B 1 207 ? 11.094 -22.938 -14.172 1 95.12 207 LEU B N 1
ATOM 3295 C CA . LEU B 1 207 ? 10.555 -24.219 -14.633 1 95.12 207 LEU B CA 1
ATOM 3296 C C . LEU B 1 207 ? 11.172 -25.375 -13.852 1 95.12 207 LEU B C 1
ATOM 3298 O O . LEU B 1 207 ? 10.484 -26.328 -13.5 1 95.12 207 LEU B O 1
ATOM 3302 N N . MET B 1 208 ? 12.422 -25.234 -13.586 1 92.62 208 MET B N 1
ATOM 3303 C CA . MET B 1 208 ? 13.133 -26.281 -12.859 1 92.62 208 MET B CA 1
ATOM 3304 C C . MET B 1 208 ? 12.555 -26.484 -11.469 1 92.62 208 MET B C 1
ATOM 3306 O O . MET B 1 208 ? 12.414 -27.609 -10.992 1 92.62 208 MET B O 1
ATOM 3310 N N . TYR B 1 209 ? 12.203 -25.375 -10.852 1 89.25 209 TYR B N 1
ATOM 3311 C CA . TYR B 1 209 ? 11.742 -25.453 -9.469 1 89.25 209 TYR B CA 1
ATOM 3312 C C . TYR B 1 209 ? 10.25 -25.766 -9.414 1 89.25 209 TYR B C 1
ATOM 3314 O O . TYR B 1 209 ? 9.734 -26.172 -8.367 1 89.25 209 TYR B O 1
ATOM 3322 N N . PHE B 1 210 ? 9.555 -25.531 -10.469 1 88.62 210 PHE B N 1
ATOM 3323 C CA . PHE B 1 210 ? 8.125 -25.828 -10.469 1 88.62 210 PHE B CA 1
ATOM 3324 C C . PHE B 1 210 ? 7.883 -27.281 -10.906 1 88.62 210 PHE B C 1
ATOM 3326 O O . PHE B 1 210 ? 6.945 -27.922 -10.438 1 88.62 210 PHE B O 1
ATOM 3333 N N . ILE B 1 211 ? 8.57 -27.75 -11.867 1 77.75 211 ILE B N 1
ATOM 3334 C CA . ILE B 1 211 ? 8.352 -29.078 -12.398 1 77.75 211 ILE B CA 1
ATOM 3335 C C . ILE B 1 211 ? 9.25 -30.078 -11.664 1 77.75 211 ILE B C 1
ATOM 3337 O O . ILE B 1 211 ? 10.414 -29.797 -11.398 1 77.75 211 ILE B O 1
#

Organism: Trichostrongylus colubriformis (NCBI:txid6319)

Sequence (422 aa):
MRLDPSHQHYSAQVRQYAMELSRSVLLSSFAPLDFSEKWEIGLKDRFMEQFKRLENAPDSCTVFRCAREGDRGVHSDALMILFCGIVGKDLRSKYIKFFNTTVRYLTLQALLEFTGRAALMSLDHPAQCMDGGILVDAIVTALSDSTKDFCQSAIVGLRHINDVCRVVIPDLEVMPRIPFVRYLIESVSALCYASSWFVRLGGASGLMYFIMRLDPSHQHYSAQVRQYAMELSRSVLLSSFAPLDFSEKWEIGLKDRFMEQFKRLENAPDSCTVFRCAREGDRGVHSDALMILFCGIVGKDLRSKYIKFFNTTVRYLTLQALLEFTGRAALMSLDHPAQCMDGGILVDAIVTALSDSTKDFCQSAIVGLRHINDVCRVVIPDLEVMPRIPFVRYLIESVSALCYASSWFVRLGGASGLMYFI

pLDDT: mean 81.78, std 17.64, range [21.88, 97.94]

Nearest PDB structures (foldseek):
  7kts-assembly1_A  TM=6.007E-01  e=1.769E-04  Homo sapiens
  8whh-assembly1_D  TM=2.502E-01  e=1.170E-01  Homo sapiens
  5ife-assembly1_C  TM=2.144E-01  e=7.683E-02  Homo sapiens
  8vtq-assembly1_C  TM=1.354E-01  e=2.120E+00  Homo sapiens
  7kts-assembly1_A  TM=6.006E-01  e=1.781E-04  Homo sapiens

Radius of gyration: 24.51 Å; Cα contacts (8 Å, |Δi|>4): 541; chains: 2; bounding box: 48×72×51 Å

InterPro domains:
  IPR046805 Tra1, HEAT repeat ring region [PF20206] (15-210)